Protein AF-0000000070366284 (afdb_homodimer)

Nearest PDB structures (foldseek):
  5mqz-assembly1_A  TM=4.854E-01  e=6.455E-20  Archaeoglobus fulgidus DSM 4304
  6thq-assembly1_A  TM=4.656E-01  e=3.094E-16  Thermoproteus uzoniensis 768-20
  6h65-assembly2_B  TM=4.681E-01  e=2.772E-15  Haliangium ochraceum DSM 14365
  2ej0-assembly1_F  TM=4.720E-01  e=5.990E-15  Thermus thermophilus HB8
  4tvi-assembly1_B  TM=4.427E-01  e=4.809E-13  Brucella abortus 2308

pLDDT: mean 91.37, std 12.07, range [31.39, 98.88]

Secondary structure (DSSP, 8-state):
-----------SSPBPPHHHHHHHHHHHHT--SSEEEEEEETTTTEEE--GGG-EEETT-HHHHH--EEEEEEEEETTEESSHHHHHHHHHHHHHHTT---SS-HHHHHHHHHHHHHHHHHHHHHHHTT--TTT--EEEEEEEE---SSS-S--TTS--EEEEEEEE----HHHHHH-EEE-EEETTSTTTTTGGGS-BS--HHHHHHHHHHHHTT-SS-EEE-TTSBEEEETTBEEEEEETTSEEEE--TTSS---HHHHHHHHHIIIIITTTTS-SEEEE---BHHHHHHHEEEEEEEETTEEEEEEEETTEE-TTSS--HHHHHHHHHHHHHHHH--SEE---GGGS-----/-----------SSPBPPHHHHHHHHHHHHT--SSEEEEEEETTTTEEE--GGG-EEETTBHHHHH--EEEEEEEEETTEESSHHHHHHHHHHHHHHTT---SS-HHHHHHHHHHHHHHHHHHHHHHHTT--TTT--EEEEEEEE--BSSS-S--TTS--EEEEEEEE----HHHHHH-EEE-EEETTSTTTTTGGGS-BS--HHHHHHHHHHHHTT-SS-EEE-TTSBEEEETTBEEEEEETTSEEEE--TTSS---HHHHHHHHHIIIIITTTTS-SEEEE---BHHHHHHHEEEEEEEETTEEEEEEEETTEE-TTSS--HHHHHHHHHHHHHHHH--SEE---GGGS-----

Structure (mmCIF, N/CA/C/O backbone):
data_AF-0000000070366284-model_v1
#
loop_
_entity.id
_entity.type
_entity.pdbx_description
1 polymer 'Class IV aminotransferase'
#
loop_
_atom_site.group_PDB
_atom_site.id
_atom_site.type_symbol
_atom_site.label_atom_id
_atom_site.label_alt_id
_atom_site.label_comp_id
_atom_site.label_asym_id
_atom_site.label_entity_id
_atom_site.label_seq_id
_atom_site.pdbx_PDB_ins_code
_atom_site.Cartn_x
_atom_site.Cartn_y
_atom_site.Cartn_z
_atom_site.occupancy
_atom_site.B_iso_or_equiv
_atom_site.auth_seq_id
_atom_site.auth_comp_id
_atom_site.auth_asym_id
_atom_site.auth_atom_id
_atom_site.pdbx_PDB_model_num
ATOM 1 N N . MET A 1 1 ? -30.203 -38.875 -13.906 1 31.48 1 MET A N 1
ATOM 2 C CA . MET A 1 1 ? -29 -38.25 -13.383 1 31.48 1 MET A CA 1
ATOM 3 C C . MET A 1 1 ? -29.031 -38.188 -11.859 1 31.48 1 MET A C 1
ATOM 5 O O . MET A 1 1 ? -29.984 -37.719 -11.266 1 31.48 1 MET A O 1
ATOM 9 N N . GLU A 1 2 ? -28.469 -39.125 -11.18 1 35.91 2 GLU A N 1
ATOM 10 C CA . GLU A 1 2 ? -28.594 -39.375 -9.75 1 35.91 2 GLU A CA 1
ATOM 11 C C . GLU A 1 2 ? -28.344 -38.125 -8.93 1 35.91 2 GLU A C 1
ATOM 13 O O . GLU A 1 2 ? -27.422 -37.344 -9.211 1 35.91 2 GLU A O 1
ATOM 18 N N . ASN A 1 3 ? -29.344 -37.531 -8.352 1 43.31 3 ASN A N 1
ATOM 19 C CA . ASN A 1 3 ? -29.422 -36.312 -7.531 1 43.31 3 ASN A CA 1
ATOM 20 C C . ASN A 1 3 ? -28.391 -36.344 -6.414 1 43.31 3 ASN A C 1
ATOM 22 O O . ASN A 1 3 ? -28.547 -37.062 -5.426 1 43.31 3 ASN A O 1
ATOM 26 N N . PHE A 1 4 ? -27.141 -36.344 -6.668 1 46.94 4 PHE A N 1
ATOM 27 C CA . PHE A 1 4 ? -26.062 -36.312 -5.676 1 46.94 4 PHE A CA 1
ATOM 28 C C . PHE A 1 4 ? -26.281 -35.156 -4.699 1 46.94 4 PHE A C 1
ATOM 30 O O . PHE A 1 4 ? -26.406 -34 -5.109 1 46.94 4 PHE A O 1
ATOM 37 N N . LYS A 1 5 ? -27.016 -35.531 -3.574 1 57.25 5 LYS A N 1
ATOM 38 C CA . LYS A 1 5 ? -27.203 -34.5 -2.539 1 57.25 5 LYS A CA 1
ATOM 39 C C . LYS A 1 5 ? -25.859 -34.062 -1.967 1 57.25 5 LYS A C 1
ATOM 41 O O . LYS A 1 5 ? -25.047 -34.875 -1.535 1 57.25 5 LYS A O 1
ATOM 46 N N . VAL A 1 6 ? -25.328 -32.875 -2.182 1 68.75 6 VAL A N 1
ATOM 47 C CA . VAL A 1 6 ? -24.109 -32.25 -1.654 1 68.75 6 VAL A CA 1
ATOM 48 C C . VAL A 1 6 ? -24.188 -32.188 -0.131 1 68.75 6 VAL A C 1
ATOM 50 O O . VAL A 1 6 ? -25.203 -31.797 0.432 1 68.75 6 VAL A O 1
ATOM 53 N N . GLY A 1 7 ? -23.203 -32.938 0.578 1 77.56 7 GLY A N 1
ATOM 54 C CA . GLY A 1 7 ? -23.109 -32.875 2.029 1 77.56 7 GLY A CA 1
ATOM 55 C C . GLY A 1 7 ? -22.891 -31.484 2.568 1 77.56 7 GLY A C 1
ATOM 56 O O . GLY A 1 7 ? -22.828 -30.516 1.802 1 77.56 7 GLY A O 1
ATOM 57 N N . GLN A 1 8 ? -22.906 -31.438 3.85 1 83 8 GLN A N 1
ATOM 58 C CA . GLN A 1 8 ? -22.719 -30.172 4.555 1 83 8 GLN A CA 1
ATOM 59 C C . GLN A 1 8 ? -21.25 -29.734 4.504 1 83 8 GLN A C 1
ATOM 61 O O . GLN A 1 8 ? -20.344 -30.578 4.418 1 83 8 GLN A O 1
ATOM 66 N N . TYR A 1 9 ? -21.047 -28.453 4.414 1 83 9 TYR A N 1
ATOM 67 C CA . TYR A 1 9 ? -19.734 -27.859 4.641 1 83 9 TYR A CA 1
ATOM 68 C C . TYR A 1 9 ? -19.141 -28.359 5.949 1 83 9 TYR A C 1
ATOM 70 O O . TYR A 1 9 ? -19.734 -28.188 7.016 1 83 9 TYR A O 1
ATOM 78 N N . PRO A 1 10 ? -17.984 -28.984 5.805 1 83.5 10 PRO A N 1
ATOM 79 C CA . PRO A 1 10 ? -17.438 -29.656 6.988 1 83.5 10 PRO A CA 1
ATOM 80 C C . PRO A 1 10 ? -16.594 -28.734 7.859 1 83.5 10 PRO A C 1
ATOM 82 O O . PRO A 1 10 ? -16.156 -29.125 8.938 1 83.5 10 PRO A O 1
ATOM 85 N N . GLY A 1 11 ? -16.344 -27.594 7.469 1 88.81 11 GLY A N 1
ATOM 86 C CA . GLY A 1 11 ? -15.414 -26.719 8.18 1 88.81 11 GLY A CA 1
ATOM 87 C C . GLY A 1 11 ? -15.977 -26.188 9.484 1 88.81 11 GLY A C 1
ATOM 88 O O . GLY A 1 11 ? -17.188 -26.266 9.727 1 88.81 11 GLY A O 1
ATOM 89 N N . LYS A 1 12 ? -15.078 -25.656 10.336 1 92.44 12 LYS A N 1
ATOM 90 C CA . LYS A 1 12 ? -15.438 -25.141 11.648 1 92.44 12 LYS A CA 1
ATOM 91 C C . LYS A 1 12 ? -15.727 -23.641 11.586 1 92.44 12 LYS A C 1
ATOM 93 O O . LYS A 1 12 ? -16.438 -23.094 12.438 1 92.44 12 LYS A O 1
ATOM 98 N N . THR A 1 13 ? -15.172 -23 10.625 1 96 13 THR A N 1
ATOM 99 C CA . THR A 1 13 ? -15.398 -21.562 10.484 1 96 13 THR A CA 1
ATOM 100 C C . THR A 1 13 ? -16.812 -21.281 9.992 1 96 13 THR A C 1
ATOM 102 O O . THR A 1 13 ? -17.219 -21.781 8.938 1 96 13 THR A O 1
ATOM 105 N N . LYS A 1 14 ? -17.547 -20.5 10.648 1 96.69 14 LYS A N 1
ATOM 106 C CA . LYS A 1 14 ? -18.953 -20.25 10.352 1 96.69 14 LYS A CA 1
ATOM 107 C C . LYS A 1 14 ? -19.109 -19.422 9.078 1 96.69 14 LYS A C 1
ATOM 109 O O . LYS A 1 14 ? -18.359 -18.469 8.859 1 96.69 14 LYS A O 1
ATOM 114 N N . VAL A 1 15 ? -20.047 -19.859 8.234 1 97.69 15 VAL A N 1
ATOM 115 C CA . VAL A 1 15 ? -20.469 -19.062 7.094 1 97.69 15 VAL A CA 1
ATOM 116 C C . VAL A 1 15 ? -21.578 -18.109 7.512 1 97.69 15 VAL A C 1
ATOM 118 O O . VAL A 1 15 ? -22.641 -18.547 7.969 1 97.69 15 VAL A O 1
ATOM 121 N N . ALA A 1 16 ? -21.406 -16.844 7.355 1 98.25 16 ALA A N 1
ATOM 122 C CA . ALA A 1 16 ? -22.359 -15.859 7.879 1 98.25 16 ALA A CA 1
ATOM 123 C C . ALA A 1 16 ? -23.438 -15.539 6.852 1 98.25 16 ALA A C 1
ATOM 125 O O . ALA A 1 16 ? -23.156 -15.492 5.648 1 98.25 16 ALA A O 1
ATOM 126 N N . THR A 1 17 ? -24.625 -15.297 7.375 1 97.94 17 THR A N 1
ATOM 127 C CA . THR A 1 17 ? -25.703 -14.727 6.555 1 97.94 17 THR A CA 1
ATOM 128 C C . THR A 1 17 ? -25.484 -13.234 6.344 1 97.94 17 THR A C 1
ATOM 130 O O . THR A 1 17 ? -24.656 -12.617 7.023 1 97.94 17 THR A O 1
ATOM 133 N N . LYS A 1 18 ? -26.234 -12.711 5.414 1 97.62 18 LYS A N 1
ATOM 134 C CA . LYS A 1 18 ? -26.156 -11.281 5.164 1 97.62 18 LYS A CA 1
ATOM 135 C C . LYS A 1 18 ? -26.438 -10.484 6.438 1 97.62 18 LYS A C 1
ATOM 137 O O . LYS A 1 18 ? -25.719 -9.523 6.746 1 97.62 18 LYS A O 1
ATOM 142 N N . GLU A 1 19 ? -27.422 -10.875 7.156 1 97.88 19 GLU A N 1
ATOM 143 C CA . GLU A 1 19 ? -27.797 -10.195 8.391 1 97.88 19 GLU A CA 1
ATOM 144 C C . GLU A 1 19 ? -26.672 -10.273 9.422 1 97.88 19 GLU A C 1
ATOM 146 O O . GLU A 1 19 ? -26.375 -9.289 10.102 1 97.88 19 GLU A O 1
ATOM 151 N N . GLU A 1 20 ? -26.094 -11.43 9.531 1 98.25 20 GLU A N 1
ATOM 152 C CA . GLU A 1 20 ? -24.984 -11.617 10.469 1 98.25 20 GLU A CA 1
ATOM 153 C C . GLU A 1 20 ? -23.781 -10.773 10.07 1 98.25 20 GLU A C 1
ATOM 155 O O . GLU A 1 20 ? -23.094 -10.219 10.93 1 98.25 20 GLU A O 1
ATOM 160 N N . ILE A 1 21 ? -23.516 -10.695 8.781 1 98.38 21 ILE A N 1
ATOM 161 C CA . ILE A 1 21 ? -22.406 -9.898 8.281 1 98.38 21 ILE A CA 1
ATOM 162 C C . ILE A 1 21 ? -22.609 -8.438 8.68 1 98.38 21 ILE A C 1
ATOM 164 O O . ILE A 1 21 ? -21.703 -7.801 9.219 1 98.38 21 ILE A O 1
ATOM 168 N N . ILE A 1 22 ? -23.781 -7.906 8.422 1 98.12 22 ILE A N 1
ATOM 169 C CA . ILE A 1 22 ? -24.094 -6.512 8.727 1 98.12 22 ILE A CA 1
ATOM 170 C C . ILE A 1 22 ? -23.922 -6.258 10.219 1 98.12 22 ILE A C 1
ATOM 172 O O . ILE A 1 22 ? -23.344 -5.242 10.625 1 98.12 22 ILE A O 1
ATOM 176 N N . GLU A 1 23 ? -24.391 -7.176 11.008 1 98.06 23 GLU A N 1
ATOM 177 C CA . GLU A 1 23 ? -24.25 -7.051 12.461 1 98.06 23 GLU A CA 1
ATOM 178 C C . GLU A 1 23 ? -22.781 -7.035 12.875 1 98.06 23 GLU A C 1
ATOM 180 O O . GLU A 1 23 ? -22.391 -6.242 13.727 1 98.06 23 GLU A O 1
ATOM 185 N N . LYS A 1 24 ? -22.016 -7.902 12.312 1 98.12 24 LYS A N 1
ATOM 186 C CA . LYS A 1 24 ? -20.594 -7.965 12.633 1 98.12 24 LYS A CA 1
ATOM 187 C C . LYS A 1 24 ? -19.875 -6.691 12.203 1 98.12 24 LYS A C 1
ATOM 189 O O . LYS A 1 24 ? -18.984 -6.207 12.906 1 98.12 24 LYS A O 1
ATOM 194 N N . LEU A 1 25 ? -20.219 -6.145 11 1 98.06 25 LEU A N 1
ATOM 195 C CA . LEU A 1 25 ? -19.656 -4.871 10.555 1 98.06 25 LEU A CA 1
ATOM 196 C C . LEU A 1 25 ? -19.938 -3.771 11.578 1 98.06 25 LEU A C 1
ATOM 198 O O . LEU A 1 25 ? -19.031 -3.023 11.953 1 98.06 25 LEU A O 1
ATOM 202 N N . GLU A 1 26 ? -21.141 -3.686 12.055 1 98.06 26 GLU A N 1
ATOM 203 C CA . GLU A 1 26 ? -21.547 -2.652 13 1 98.06 26 GLU A CA 1
ATOM 204 C C . GLU A 1 26 ? -20.828 -2.811 14.336 1 98.06 26 GLU A C 1
ATOM 206 O O . GLU A 1 26 ? -20.344 -1.83 14.906 1 98.06 26 GLU A O 1
ATOM 211 N N . GLN A 1 27 ? -20.703 -4.023 14.781 1 97.56 27 GLN A N 1
ATOM 212 C CA . GLN A 1 27 ? -20.109 -4.285 16.078 1 97.56 27 GLN A CA 1
ATOM 213 C C . GLN A 1 27 ? -18.594 -4.074 16.047 1 97.56 27 GLN A C 1
ATOM 215 O O . GLN A 1 27 ? -18.016 -3.564 17 1 97.56 27 GLN A O 1
ATOM 220 N N . THR A 1 28 ? -18 -4.418 14.961 1 97.88 28 THR A N 1
ATOM 221 C CA . THR A 1 28 ? -16.531 -4.465 14.891 1 97.88 28 THR A CA 1
ATOM 222 C C . THR A 1 28 ? -15.977 -3.154 14.344 1 97.88 28 THR A C 1
ATOM 224 O O . THR A 1 28 ? -15.023 -2.604 14.891 1 97.88 28 THR A O 1
ATOM 227 N N . TYR A 1 29 ? -16.609 -2.586 13.344 1 97.19 29 TYR A N 1
ATOM 228 C CA . TYR A 1 29 ? -15.961 -1.509 12.602 1 97.19 29 TYR A CA 1
ATOM 229 C C . TYR A 1 29 ? -16.469 -0.148 13.07 1 97.19 29 TYR A C 1
ATOM 231 O O . TYR A 1 29 ? -15.945 0.889 12.648 1 97.19 29 TYR A O 1
ATOM 239 N N . ARG A 1 30 ? -17.391 -0.102 13.984 1 95.62 30 ARG A N 1
ATOM 240 C CA . ARG A 1 30 ? -17.766 1.165 14.602 1 95.62 30 ARG A CA 1
ATOM 241 C C . ARG A 1 30 ? -16.688 1.631 15.586 1 95.62 30 ARG A C 1
ATOM 243 O O . ARG A 1 30 ? -16.562 2.828 15.836 1 95.62 30 ARG A O 1
ATOM 250 N N . LYS A 1 31 ? -16 0.69 16.078 1 92.12 31 LYS A N 1
ATOM 251 C CA . LYS A 1 31 ? -14.938 1.02 17.016 1 92.12 31 LYS A CA 1
ATOM 252 C C . LYS A 1 31 ? -13.695 1.538 16.297 1 92.12 31 LYS A C 1
ATOM 254 O O . LYS A 1 31 ? -13.102 0.825 15.484 1 92.12 31 LYS A O 1
ATOM 259 N N . LYS A 1 32 ? -13.383 2.773 16.578 1 93.75 32 LYS A N 1
ATOM 260 C CA . LYS A 1 32 ? -12.219 3.438 15.992 1 93.75 32 LYS A CA 1
ATOM 261 C C . LYS A 1 32 ? -11.367 4.098 17.078 1 93.75 32 LYS A C 1
ATOM 263 O O . LYS A 1 32 ? -11.844 4.348 18.188 1 93.75 32 LYS A O 1
ATOM 268 N N . ASN A 1 33 ? -10.07 4.316 16.719 1 93.06 33 ASN A N 1
ATOM 269 C CA . ASN A 1 33 ? -9.188 5.055 17.609 1 93.06 33 ASN A CA 1
ATOM 270 C C . ASN A 1 33 ? -9.32 6.562 17.406 1 93.06 33 ASN A C 1
ATOM 272 O O . ASN A 1 33 ? -8.766 7.348 18.188 1 93.06 33 ASN A O 1
ATOM 276 N N . ILE A 1 34 ? -10.016 6.988 16.359 1 93.94 34 ILE A N 1
ATOM 277 C CA . ILE A 1 34 ? -10.258 8.391 16.062 1 93.94 34 ILE A CA 1
ATOM 278 C C . ILE A 1 34 ? -11.727 8.594 15.688 1 93.94 34 ILE A C 1
ATOM 280 O O . ILE A 1 34 ? -12.414 7.637 15.312 1 93.94 34 ILE A O 1
ATOM 284 N N . GLN A 1 35 ? -12.164 9.781 15.812 1 95.31 35 GLN A N 1
ATOM 285 C CA . GLN A 1 35 ? -13.539 10.086 15.43 1 95.31 35 GLN A CA 1
ATOM 286 C C . GLN A 1 35 ? -13.656 10.336 13.93 1 95.31 35 GLN A C 1
ATOM 288 O O . GLN A 1 35 ? -13.312 11.414 13.453 1 95.31 35 GLN A O 1
ATOM 293 N N . MET A 1 36 ? -14.188 9.422 13.203 1 97.56 36 MET A N 1
ATOM 294 C CA . MET A 1 36 ? -14.461 9.562 11.781 1 97.56 36 MET A CA 1
ATOM 295 C C . MET A 1 36 ? -15.875 10.07 11.539 1 97.56 36 MET A C 1
ATOM 297 O O . MET A 1 36 ? -16.828 9.57 12.141 1 97.56 36 MET A O 1
ATOM 301 N N . LEU A 1 37 ? -16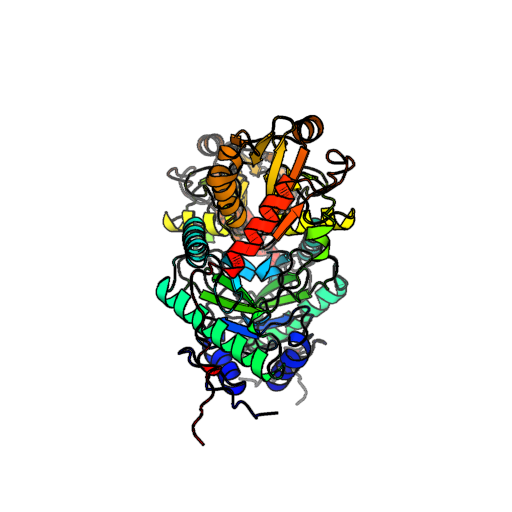.031 11.047 10.703 1 97.31 37 LEU A N 1
ATOM 302 C CA . LEU A 1 37 ? -17.297 11.773 10.625 1 97.31 37 LEU A CA 1
ATOM 303 C C . LEU A 1 37 ? -18.031 11.469 9.328 1 97.31 37 LEU A C 1
ATOM 305 O O . LEU A 1 37 ? -19.25 11.25 9.32 1 97.31 37 LEU A O 1
ATOM 309 N N . GLY A 1 38 ? -17.375 11.492 8.234 1 98.5 38 GLY A N 1
ATOM 310 C CA . GLY A 1 38 ? -17.953 11.227 6.93 1 98.5 38 GLY A CA 1
ATOM 311 C C . GLY A 1 38 ? -17 10.547 5.973 1 98.5 38 GLY A C 1
ATOM 312 O O . GLY A 1 38 ? -15.789 10.789 6.027 1 98.5 38 GLY A O 1
ATOM 313 N N . PHE A 1 39 ? -17.562 9.758 5.098 1 98.88 39 PHE A N 1
ATOM 314 C CA . PHE A 1 39 ? -16.797 9.031 4.094 1 98.88 39 PHE A CA 1
ATOM 315 C C . PHE A 1 39 ? -17.5 9.078 2.74 1 98.88 39 PHE A C 1
ATOM 317 O O . PHE A 1 39 ? -18.719 8.961 2.664 1 98.88 39 PHE A O 1
ATOM 324 N N . TYR A 1 40 ? -16.703 9.328 1.722 1 98.81 40 TYR A N 1
ATOM 325 C CA . TYR A 1 40 ? -17.188 9.336 0.347 1 98.81 40 TYR A CA 1
ATOM 326 C C . TYR A 1 40 ? -16.359 8.398 -0.529 1 98.81 40 TYR A C 1
ATOM 328 O O . TYR A 1 40 ? -15.141 8.32 -0.382 1 98.81 40 TYR A O 1
ATOM 336 N N . SER A 1 41 ? -17.016 7.648 -1.367 1 98.38 41 SER A N 1
ATOM 337 C CA . SER A 1 41 ? -16.422 6.879 -2.455 1 98.38 41 SER A CA 1
ATOM 338 C C . SER A 1 41 ? -17.062 7.211 -3.791 1 98.38 41 SER A C 1
ATOM 340 O O . SER A 1 41 ? -18.297 7.195 -3.908 1 98.38 41 SER A O 1
ATOM 342 N N . SER A 1 42 ? -16.234 7.449 -4.762 1 98.19 42 SER A N 1
ATOM 343 C CA . SER A 1 42 ? -16.797 7.762 -6.074 1 98.19 42 SER A CA 1
ATOM 344 C C . SER A 1 42 ? -17.484 6.547 -6.684 1 98.19 42 SER A C 1
ATOM 346 O O . SER A 1 42 ? -18.281 6.684 -7.613 1 98.19 42 SER A O 1
ATOM 348 N N . ASP A 1 43 ? -17.156 5.316 -6.164 1 96.12 43 ASP A N 1
ATOM 349 C CA . ASP A 1 43 ? -17.828 4.098 -6.605 1 96.12 43 ASP A CA 1
ATOM 350 C C . ASP A 1 43 ? -19.281 4.059 -6.117 1 96.12 43 ASP A C 1
ATOM 352 O O . ASP A 1 43 ? -20.156 3.576 -6.824 1 96.12 43 ASP A O 1
ATOM 356 N N . LEU A 1 44 ? -19.469 4.469 -4.918 1 97.75 44 LEU A N 1
ATOM 357 C CA . LEU A 1 44 ? -20.781 4.414 -4.305 1 97.75 44 LEU A CA 1
ATOM 358 C C . LEU A 1 44 ? -21.531 5.734 -4.488 1 97.75 44 LEU A C 1
ATOM 360 O O . LEU A 1 44 ? -22.766 5.77 -4.461 1 97.75 44 LEU A O 1
ATOM 364 N N . ASP A 1 45 ? -20.812 6.812 -4.625 1 97.75 45 ASP A N 1
ATOM 365 C CA . ASP A 1 45 ? -21.281 8.156 -4.922 1 97.75 45 ASP A CA 1
ATOM 366 C C . ASP A 1 45 ? -22.281 8.633 -3.875 1 97.75 45 ASP A C 1
ATOM 368 O O . ASP A 1 45 ? -23.391 9.039 -4.211 1 97.75 45 ASP A O 1
ATOM 372 N N . CYS A 1 46 ? -21.938 8.562 -2.629 1 98.31 46 CYS A N 1
ATOM 373 C CA . CYS A 1 46 ? -22.719 9.062 -1.504 1 98.31 46 CYS A CA 1
ATOM 374 C C . CYS A 1 46 ? -21.828 9.281 -0.282 1 98.31 46 CYS A C 1
ATOM 376 O O . CYS A 1 46 ? -20.703 8.797 -0.232 1 98.31 46 CYS A O 1
ATOM 378 N N . ILE A 1 47 ? -22.359 10.109 0.637 1 98.56 47 ILE A N 1
ATOM 379 C CA . ILE A 1 47 ? -21.703 10.281 1.931 1 98.56 47 ILE A CA 1
ATOM 380 C C . ILE A 1 47 ? -22.203 9.219 2.906 1 98.56 47 ILE A C 1
ATOM 382 O O . ILE A 1 47 ? -23.406 8.984 3.02 1 98.56 47 ILE A O 1
ATOM 386 N N . ILE A 1 48 ? -21.266 8.562 3.494 1 98.81 48 ILE A N 1
ATOM 387 C CA . ILE A 1 48 ? -21.547 7.582 4.535 1 98.81 48 ILE A CA 1
ATOM 388 C C . ILE A 1 48 ? -21.141 8.148 5.898 1 98.81 48 ILE A C 1
ATOM 390 O O . ILE A 1 48 ? -20 8.562 6.086 1 98.81 48 ILE A O 1
ATOM 394 N N . ASP A 1 49 ? -22.016 8.125 6.855 1 97 49 ASP A N 1
ATOM 395 C CA . ASP A 1 49 ? -21.766 8.797 8.125 1 97 49 ASP A CA 1
ATOM 396 C C . ASP A 1 49 ? -21.453 7.797 9.234 1 97 49 ASP A C 1
ATOM 398 O O . ASP A 1 49 ? -20.953 8.18 10.289 1 97 49 ASP A O 1
ATOM 402 N N . ASP A 1 50 ? -21.797 6.5 9.062 1 98 50 ASP A N 1
ATOM 403 C CA . ASP A 1 50 ? -21.531 5.457 10.047 1 98 50 ASP A CA 1
ATOM 404 C C . ASP A 1 50 ? -20.188 4.773 9.789 1 98 50 ASP A C 1
ATOM 406 O O . ASP A 1 50 ? -20.016 4.098 8.773 1 98 50 ASP A O 1
ATOM 410 N N . PRO A 1 51 ? -19.25 4.887 10.773 1 98.25 51 PRO A N 1
ATOM 411 C CA . PRO A 1 51 ? -17.922 4.289 10.57 1 98.25 51 PRO A CA 1
ATOM 412 C C . PRO A 1 51 ? -17.984 2.801 10.234 1 98.25 51 PRO A C 1
ATOM 414 O O . PRO A 1 51 ? -17.094 2.273 9.57 1 98.25 51 PRO A O 1
ATOM 417 N N . ALA A 1 52 ? -19.016 2.117 10.633 1 98.25 52 ALA A N 1
ATOM 418 C CA . ALA A 1 52 ? -19.172 0.686 10.391 1 98.25 52 ALA A CA 1
ATOM 419 C C . ALA A 1 52 ? -19.203 0.383 8.898 1 98.25 52 ALA A C 1
ATOM 421 O O . ALA A 1 52 ? -18.906 -0.737 8.477 1 98.25 52 ALA A O 1
ATOM 422 N N . PHE A 1 53 ? -19.547 1.415 8.109 1 98.56 53 PHE A N 1
ATOM 423 C CA . PHE A 1 53 ? -19.766 1.171 6.691 1 98.56 53 PHE A CA 1
ATOM 424 C C . PHE A 1 53 ? -18.812 1.984 5.84 1 98.56 53 PHE A C 1
ATOM 426 O O . PHE A 1 53 ? -19.016 2.143 4.633 1 98.56 53 PHE A O 1
ATOM 433 N N . MET A 1 54 ? -17.812 2.619 6.461 1 98.75 54 MET A N 1
ATOM 434 C CA . MET A 1 54 ? -16.734 3.244 5.703 1 98.75 54 MET A CA 1
ATOM 435 C C . MET A 1 54 ? -15.742 2.197 5.215 1 98.75 54 MET A C 1
ATOM 437 O O . MET A 1 54 ? -14.695 1.998 5.828 1 98.75 54 MET A O 1
ATOM 441 N N . LEU A 1 55 ? -16.125 1.544 4.102 1 98.44 55 LEU A N 1
ATOM 442 C CA . LEU A 1 55 ? -15.531 0.281 3.688 1 98.44 55 LEU A CA 1
ATOM 443 C C . LEU A 1 55 ? -15.016 0.368 2.254 1 98.44 55 LEU A C 1
ATOM 445 O O . LEU A 1 55 ? -15.5 1.183 1.465 1 98.44 55 LEU A O 1
ATOM 449 N N . VAL A 1 56 ? -14.031 -0.416 1.955 1 98.31 56 VAL A N 1
ATOM 450 C CA . VAL A 1 56 ? -13.516 -0.633 0.61 1 98.31 56 VAL A CA 1
ATOM 451 C C . VAL A 1 56 ? -13.469 -2.129 0.307 1 98.31 56 VAL A C 1
ATOM 453 O O . VAL A 1 56 ? -13.273 -2.947 1.21 1 98.31 56 VAL A O 1
ATOM 456 N N . PRO A 1 57 ? -13.719 -2.502 -0.972 1 98.5 57 PRO A N 1
ATOM 457 C CA . PRO A 1 57 ? -13.688 -3.93 -1.303 1 98.5 57 PRO A CA 1
ATOM 458 C C . PRO A 1 57 ? -12.281 -4.512 -1.26 1 98.5 57 PRO A C 1
ATOM 460 O O . PRO A 1 57 ? -11.305 -3.812 -1.552 1 98.5 57 PRO A O 1
ATOM 463 N N . ILE A 1 58 ? -12.156 -5.84 -0.971 1 98.56 58 ILE A N 1
ATOM 464 C CA . ILE A 1 58 ? -10.875 -6.5 -0.745 1 98.56 58 ILE A CA 1
ATOM 465 C C . ILE A 1 58 ? -10.062 -6.5 -2.035 1 98.56 58 ILE A C 1
ATOM 467 O O . ILE A 1 58 ? -8.836 -6.637 -2.002 1 98.56 58 ILE A O 1
ATOM 471 N N . ASP A 1 59 ? -10.703 -6.309 -3.191 1 98 59 ASP A N 1
ATOM 472 C CA . ASP A 1 59 ? -10.008 -6.324 -4.473 1 98 59 ASP A CA 1
ATOM 473 C C . ASP A 1 59 ? -9.547 -4.922 -4.867 1 98 59 ASP A C 1
ATOM 475 O O . ASP A 1 59 ? -9.102 -4.703 -5.996 1 98 59 ASP A O 1
ATOM 479 N N . GLU A 1 60 ? -9.648 -3.965 -3.949 1 97.94 60 GLU A N 1
ATOM 480 C CA . GLU A 1 60 ? -9.164 -2.602 -4.152 1 97.94 60 GLU A CA 1
ATOM 481 C C . GLU A 1 60 ? -7.648 -2.578 -4.328 1 97.94 60 GLU A C 1
ATOM 483 O O . GLU A 1 60 ? -6.914 -3.164 -3.529 1 97.94 60 GLU A O 1
ATOM 488 N N . ARG A 1 61 ? -7.172 -1.86 -5.301 1 97.81 61 ARG A N 1
ATOM 489 C CA . ARG A 1 61 ? -5.77 -1.949 -5.695 1 97.81 61 ARG A CA 1
ATOM 490 C C . ARG A 1 61 ? -4.875 -1.208 -4.711 1 97.81 61 ARG A C 1
ATOM 492 O O . ARG A 1 61 ? -3.678 -1.493 -4.613 1 97.81 61 ARG A O 1
ATOM 499 N N . MET A 1 62 ? -5.34 -0.183 -3.998 1 97.5 62 MET A N 1
ATOM 500 C CA . MET A 1 62 ? -4.547 0.384 -2.912 1 97.5 62 MET A CA 1
ATOM 501 C C . MET A 1 62 ? -4.18 -0.687 -1.889 1 97.5 62 MET A C 1
ATOM 503 O O . MET A 1 62 ? -3.086 -0.659 -1.32 1 97.5 62 MET A O 1
ATOM 507 N N . LEU A 1 63 ? -5.055 -1.656 -1.692 1 97.75 63 LEU A N 1
ATOM 508 C CA . LEU A 1 63 ? -4.867 -2.717 -0.708 1 97.75 63 LEU A CA 1
ATOM 509 C C . LEU A 1 63 ? -3.906 -3.779 -1.23 1 97.75 63 LEU A C 1
ATOM 511 O O . LEU A 1 63 ? -3.154 -4.375 -0.457 1 97.75 63 LEU A O 1
ATOM 515 N N . ASN A 1 64 ? -3.936 -3.998 -2.506 1 97.94 64 ASN A N 1
ATOM 516 C CA . ASN A 1 64 ? -3.268 -5.184 -3.031 1 97.94 64 ASN A CA 1
ATOM 517 C C . ASN A 1 64 ? -1.955 -4.824 -3.725 1 97.94 64 ASN A C 1
ATOM 519 O O . ASN A 1 64 ? -1.056 -5.66 -3.828 1 97.94 64 ASN A O 1
ATOM 523 N N . ARG A 1 65 ? -1.857 -3.572 -4.156 1 97.5 65 ARG A N 1
ATOM 524 C CA . ARG A 1 65 ? -0.686 -3.193 -4.941 1 97.5 65 ARG A CA 1
ATOM 525 C C . ARG A 1 65 ? -0.123 -1.855 -4.473 1 97.5 65 ARG A C 1
ATOM 527 O O . ARG A 1 65 ? 0.821 -1.331 -5.066 1 97.5 65 ARG A O 1
ATOM 534 N N . SER A 1 66 ? -0.749 -1.28 -3.463 1 97.31 66 SER A N 1
ATOM 535 C CA . SER A 1 66 ? -0.378 0.038 -2.959 1 97.31 66 SER A CA 1
ATOM 536 C C . SER A 1 66 ? -0.358 1.073 -4.078 1 97.31 66 SER A C 1
ATOM 538 O O . SER A 1 66 ? 0.46 1.995 -4.062 1 97.31 66 SER A O 1
ATOM 540 N N . HIS A 1 67 ? -1.135 0.821 -5.074 1 97.06 67 HIS A N 1
ATOM 541 C CA . HIS A 1 67 ? -1.183 1.726 -6.219 1 97.06 67 HIS A CA 1
ATOM 542 C C . HIS A 1 67 ? -2.242 2.805 -6.023 1 97.06 67 HIS A C 1
ATOM 544 O O . HIS A 1 67 ? -3.314 2.744 -6.633 1 97.06 67 HIS A O 1
ATOM 550 N N . GLY A 1 68 ? -1.887 3.789 -5.258 1 97.88 68 GLY A N 1
ATOM 551 C CA . GLY A 1 68 ? -2.74 4.914 -4.914 1 97.88 68 GLY A CA 1
ATOM 552 C C . GLY A 1 68 ? -1.978 6.082 -4.324 1 97.88 68 GLY A C 1
ATOM 553 O O . GLY A 1 68 ? -0.827 5.934 -3.908 1 97.88 68 GLY A O 1
ATOM 554 N N . VAL A 1 69 ? -2.594 7.227 -4.375 1 98.06 69 VAL A N 1
ATOM 555 C CA . VAL A 1 69 ? -2.041 8.445 -3.785 1 98.06 69 VAL A CA 1
ATOM 556 C C . VAL A 1 69 ? -3.023 9.016 -2.768 1 98.06 69 VAL A C 1
ATOM 558 O O . VAL A 1 69 ? -4.195 8.633 -2.742 1 98.06 69 VAL A O 1
ATOM 561 N N . PHE A 1 70 ? -2.539 9.875 -1.913 1 98.62 70 PHE A N 1
ATOM 562 C CA . PHE A 1 70 ? -3.41 10.5 -0.924 1 98.62 70 PHE A CA 1
ATOM 563 C C . PHE A 1 70 ? -2.912 11.891 -0.564 1 98.62 70 PHE A C 1
ATOM 565 O O . PHE A 1 70 ? -1.822 12.297 -0.978 1 98.62 70 PHE A O 1
ATOM 572 N N . ASP A 1 71 ? -3.705 12.602 0.048 1 97.75 71 ASP A N 1
ATOM 573 C CA . ASP A 1 71 ? -3.371 13.867 0.694 1 97.75 71 ASP A CA 1
ATOM 574 C C . ASP A 1 71 ? -4.254 14.109 1.917 1 97.75 71 ASP A C 1
ATOM 576 O O . ASP A 1 71 ? -5.309 13.484 2.061 1 97.75 71 ASP A O 1
ATOM 580 N N . SER A 1 72 ? -3.748 14.82 2.795 1 96.19 72 SER A N 1
ATOM 581 C CA . SER A 1 72 ? -4.453 15.188 4.02 1 96.19 72 SER A CA 1
ATOM 582 C C . SER A 1 72 ? -4.332 16.672 4.309 1 96.19 72 SER A C 1
ATOM 584 O O . SER A 1 72 ? -3.262 17.266 4.137 1 96.19 72 SER A O 1
ATOM 586 N N . MET A 1 73 ? -5.402 17.266 4.715 1 93.38 73 MET A N 1
ATOM 587 C CA . MET A 1 73 ? -5.371 18.703 4.992 1 93.38 73 MET A CA 1
ATOM 588 C C . MET A 1 73 ? -6.316 19.062 6.137 1 93.38 73 MET A C 1
ATOM 590 O O . MET A 1 73 ? -7.285 18.344 6.391 1 93.38 73 MET A O 1
ATOM 594 N N . ALA A 1 74 ? -5.996 20.109 6.754 1 91.94 74 ALA A N 1
ATOM 595 C CA . ALA A 1 74 ? -6.762 20.594 7.902 1 91.94 74 ALA A CA 1
ATOM 596 C C . ALA A 1 74 ? -7.809 21.609 7.469 1 91.94 74 ALA A C 1
ATOM 598 O O . ALA A 1 74 ? -7.625 22.328 6.477 1 91.94 74 ALA A O 1
ATOM 599 N N . ILE A 1 75 ? -8.883 21.609 8.156 1 92.25 75 ILE A N 1
ATOM 600 C CA . ILE A 1 75 ? -9.914 22.641 8.078 1 92.25 75 ILE A CA 1
ATOM 601 C C . ILE A 1 75 ? -10.102 23.281 9.453 1 92.25 75 ILE A C 1
ATOM 603 O O . ILE A 1 75 ? -10.422 22.609 10.43 1 92.25 75 ILE A O 1
ATOM 607 N N . THR A 1 76 ? -9.844 24.516 9.477 1 87.06 76 THR A N 1
ATOM 608 C CA . THR A 1 76 ? -10.016 25.281 10.703 1 87.06 76 THR A CA 1
ATOM 609 C C . THR A 1 76 ? -10.852 26.531 10.453 1 87.06 76 THR A C 1
ATOM 611 O O . THR A 1 76 ? -10.812 27.094 9.359 1 87.06 76 THR A O 1
ATOM 614 N N . LYS A 1 77 ? -11.625 26.906 11.461 1 87.75 77 LYS A N 1
ATOM 615 C CA . LYS A 1 77 ? -12.516 28.047 11.312 1 87.75 77 LYS A CA 1
ATOM 616 C C . LYS A 1 77 ? -13.32 27.969 10.016 1 87.75 77 LYS A C 1
ATOM 618 O O . LYS A 1 77 ? -13.461 28.953 9.305 1 87.75 77 LYS A O 1
ATOM 623 N N . PHE A 1 78 ? -13.641 26.766 9.633 1 90.06 78 PHE A N 1
ATOM 624 C CA . PHE A 1 78 ? -14.484 26.438 8.492 1 90.06 78 PHE A CA 1
ATOM 625 C C . PHE A 1 78 ? -13.766 26.734 7.18 1 90.06 78 PHE A C 1
ATOM 627 O O . PHE A 1 78 ? -14.414 27.031 6.164 1 90.06 78 PHE A O 1
ATOM 634 N N . ARG A 1 79 ? -12.438 26.766 7.246 1 91.69 79 ARG A N 1
ATOM 635 C CA . ARG A 1 79 ? -11.664 27.031 6.039 1 91.69 79 ARG A CA 1
ATOM 636 C C . ARG A 1 79 ? -10.617 25.953 5.809 1 91.69 79 ARG A C 1
ATOM 638 O O . ARG A 1 79 ? -9.938 25.531 6.742 1 91.69 79 ARG A O 1
ATOM 645 N N . PHE A 1 80 ? -10.555 25.547 4.547 1 92.88 80 PHE A N 1
ATOM 646 C CA . PHE A 1 80 ? -9.469 24.641 4.168 1 92.88 80 PHE A CA 1
ATOM 647 C C . PHE A 1 80 ? -8.133 25.359 4.23 1 92.88 80 PHE A C 1
ATOM 649 O O . PHE A 1 80 ? -8.008 26.5 3.779 1 92.88 80 PHE A O 1
ATOM 656 N N . PHE A 1 81 ? -7.168 24.766 4.809 1 88.69 81 PHE A N 1
ATOM 657 C CA . PHE A 1 81 ? -5.812 25.297 4.809 1 88.69 81 PHE A CA 1
ATOM 658 C C . PHE A 1 81 ? -5.039 24.828 3.584 1 88.69 81 PHE A C 1
ATOM 660 O O . PHE A 1 81 ? -4.691 23.656 3.48 1 88.69 81 PHE A O 1
ATOM 667 N N . ARG A 1 82 ? -4.781 25.734 2.594 1 89.44 82 ARG A N 1
ATOM 668 C CA . ARG A 1 82 ? -3.943 25.5 1.424 1 89.44 82 ARG A CA 1
ATOM 669 C C . ARG A 1 82 ? -4.559 24.438 0.517 1 89.44 82 ARG A C 1
ATOM 671 O O . ARG A 1 82 ? -3.859 23.531 0.044 1 89.44 82 ARG A O 1
ATOM 678 N N . LEU A 1 83 ? -5.82 24.547 0.301 1 93.06 83 LEU A N 1
ATOM 679 C CA . LEU A 1 83 ? -6.559 23.562 -0.5 1 93.06 83 LEU A CA 1
ATOM 680 C C . LEU A 1 83 ? -5.977 23.469 -1.906 1 93.06 83 LEU A C 1
ATOM 682 O O . LEU A 1 83 ? -5.734 22.375 -2.408 1 93.06 83 LEU A O 1
ATOM 686 N N . THR A 1 84 ? -5.691 24.594 -2.479 1 91.06 84 THR A N 1
ATOM 687 C CA . THR A 1 84 ? -5.195 24.625 -3.85 1 91.06 84 THR A CA 1
ATOM 688 C C . THR A 1 84 ? -3.857 23.891 -3.951 1 91.06 84 THR A C 1
ATOM 690 O O . THR A 1 84 ? -3.652 23.078 -4.855 1 91.06 84 THR A O 1
ATOM 693 N N . GLN A 1 85 ? -2.965 24.188 -3.043 1 90.69 85 GLN A N 1
ATOM 694 C CA . GLN A 1 85 ? -1.646 23.562 -3.047 1 90.69 85 GLN A CA 1
ATOM 695 C C . GLN A 1 85 ? -1.747 22.047 -2.832 1 90.69 85 GLN A C 1
ATOM 697 O O . GLN A 1 85 ? -1.029 21.281 -3.469 1 90.69 85 GLN A O 1
ATOM 702 N N . HIS A 1 86 ? -2.607 21.688 -1.933 1 95.19 86 HIS A N 1
ATOM 703 C CA . HIS A 1 86 ? -2.803 20.266 -1.659 1 95.19 86 HIS A CA 1
ATOM 704 C C . HIS A 1 86 ? -3.371 19.531 -2.877 1 95.19 86 HIS A C 1
ATOM 706 O O . HIS A 1 86 ? -2.922 18.438 -3.219 1 95.19 86 HIS A O 1
ATOM 712 N N . LEU A 1 87 ? -4.336 20.141 -3.547 1 96.44 87 LEU A N 1
ATOM 713 C CA . LEU A 1 87 ? -4.961 19.516 -4.703 1 96.44 87 LEU A CA 1
ATOM 714 C C . LEU A 1 87 ? -3.992 19.453 -5.879 1 96.44 87 LEU A C 1
ATOM 716 O O . LEU A 1 87 ? -4.012 18.5 -6.66 1 96.44 87 LEU A O 1
ATOM 720 N N . GLN A 1 88 ? -3.184 20.469 -6.008 1 94.62 88 GLN A N 1
ATOM 721 C CA . GLN A 1 88 ? -2.145 20.438 -7.031 1 94.62 88 GLN A CA 1
ATOM 722 C C . GLN A 1 88 ? -1.167 19.297 -6.789 1 94.62 88 GLN A C 1
ATOM 724 O O . GLN A 1 88 ? -0.796 18.578 -7.719 1 94.62 88 GLN A O 1
ATOM 729 N N . ARG A 1 89 ? -0.726 19.172 -5.582 1 94.88 89 ARG A N 1
ATOM 730 C CA . ARG A 1 89 ? 0.168 18.078 -5.25 1 94.88 89 ARG A CA 1
ATOM 731 C C . ARG A 1 89 ? -0.514 16.734 -5.48 1 94.88 89 ARG A C 1
ATOM 733 O O . ARG A 1 89 ? 0.118 15.781 -5.945 1 94.88 89 ARG A O 1
ATOM 740 N N . PHE A 1 90 ? -1.743 16.672 -5.105 1 97.44 90 PHE A N 1
ATOM 741 C CA . PHE A 1 90 ? -2.533 15.461 -5.293 1 97.44 90 PHE A CA 1
ATOM 742 C C . PHE A 1 90 ? -2.57 15.062 -6.766 1 97.44 90 PHE A C 1
ATOM 744 O O . PHE A 1 90 ? -2.285 13.914 -7.109 1 97.44 90 PHE A O 1
ATOM 751 N N . GLU A 1 91 ? -2.867 15.984 -7.617 1 97 91 GLU A N 1
ATOM 752 C CA . GLU A 1 91 ? -2.916 15.758 -9.062 1 97 91 GLU A CA 1
ATOM 753 C C . GLU A 1 91 ? -1.544 15.375 -9.602 1 97 91 GLU A C 1
ATOM 755 O O . GLU A 1 91 ? -1.43 14.445 -10.414 1 97 91 GLU A O 1
ATOM 760 N N . ASN A 1 92 ? -0.548 16.062 -9.148 1 95.06 92 ASN A N 1
ATOM 761 C CA . ASN A 1 92 ? 0.81 15.766 -9.586 1 95.06 92 ASN A CA 1
ATOM 762 C C . ASN A 1 92 ? 1.249 14.367 -9.141 1 95.06 92 ASN A C 1
ATOM 764 O O . ASN A 1 92 ? 1.935 13.664 -9.883 1 95.06 92 ASN A O 1
ATOM 768 N N . SER A 1 93 ? 0.91 14.039 -7.91 1 96.38 93 SER A N 1
ATOM 769 C CA . SER A 1 93 ? 1.234 12.711 -7.41 1 96.38 93 SER A CA 1
ATOM 770 C C . SER A 1 93 ? 0.572 11.625 -8.258 1 96.38 93 SER A C 1
ATOM 772 O O . SER A 1 93 ? 1.2 10.617 -8.586 1 96.38 93 SER A O 1
ATOM 774 N N . ALA A 1 94 ? -0.7 11.828 -8.586 1 96.5 94 ALA A N 1
ATOM 775 C CA . ALA A 1 94 ? -1.421 10.875 -9.422 1 96.5 94 ALA A CA 1
ATOM 776 C C . ALA A 1 94 ? -0.715 10.68 -10.766 1 96.5 94 ALA A C 1
ATOM 778 O O . ALA A 1 94 ? -0.529 9.547 -11.211 1 96.5 94 ALA A O 1
ATOM 779 N N . LYS A 1 95 ? -0.286 11.75 -11.359 1 93.81 95 LYS A N 1
ATOM 780 C CA . LYS A 1 95 ? 0.422 11.695 -12.641 1 93.81 95 LYS A CA 1
ATOM 781 C C . LYS A 1 95 ? 1.721 10.906 -12.516 1 93.81 95 LYS A C 1
ATOM 783 O O . LYS A 1 95 ? 2.037 10.078 -13.375 1 93.81 95 LYS A O 1
ATOM 788 N N . LYS A 1 96 ? 2.408 11.133 -11.453 1 91.94 96 LYS A N 1
ATOM 789 C CA . LYS A 1 96 ? 3.709 10.508 -11.25 1 91.94 96 LYS A CA 1
ATOM 790 C C . LYS A 1 96 ? 3.572 8.992 -11.117 1 91.94 96 LYS A C 1
ATOM 792 O O . LYS A 1 96 ? 4.473 8.242 -11.516 1 91.94 96 LYS A O 1
ATOM 797 N N . VAL A 1 97 ? 2.426 8.539 -10.594 1 93.62 97 VAL A N 1
ATOM 798 C CA . VAL A 1 97 ? 2.281 7.102 -10.383 1 93.62 97 VAL A CA 1
ATOM 799 C C . VAL A 1 97 ? 1.393 6.504 -11.469 1 93.62 97 VAL A C 1
ATOM 801 O O . VAL A 1 97 ? 0.967 5.352 -11.367 1 93.62 97 VAL A O 1
ATOM 804 N N . GLY A 1 98 ? 1.007 7.262 -12.414 1 92.5 98 GLY A N 1
ATOM 805 C CA . GLY A 1 98 ? 0.321 6.77 -13.602 1 92.5 98 GLY A CA 1
ATOM 806 C C . GLY A 1 98 ? -1.167 6.566 -13.383 1 92.5 98 GLY A C 1
ATOM 807 O O . GLY A 1 98 ? -1.765 5.66 -13.969 1 92.5 98 GLY A O 1
ATOM 808 N N . ILE A 1 99 ? -1.801 7.328 -12.57 1 96.12 99 ILE A N 1
ATOM 809 C CA . ILE A 1 99 ? -3.242 7.246 -12.359 1 96.12 99 ILE A CA 1
ATOM 810 C C . ILE A 1 99 ? -3.926 8.453 -13 1 96.12 99 ILE A C 1
ATOM 812 O O . ILE A 1 99 ? -3.576 9.602 -12.703 1 96.12 99 ILE A O 1
ATOM 816 N N . GLN A 1 100 ? -4.855 8.18 -13.797 1 94.5 100 GLN A N 1
ATOM 817 C CA . GLN A 1 100 ? -5.645 9.25 -14.398 1 94.5 100 GLN A CA 1
ATOM 818 C C . GLN A 1 100 ? -6.777 9.68 -13.469 1 94.5 100 GLN A C 1
ATOM 820 O O . GLN A 1 100 ? -7.484 8.844 -12.914 1 94.5 100 GLN A O 1
ATOM 825 N N . MET A 1 101 ? -6.926 10.977 -13.359 1 95.25 101 MET A N 1
ATOM 826 C CA . MET A 1 101 ? -8.016 11.492 -12.531 1 95.25 101 MET A CA 1
ATOM 827 C C . MET A 1 101 ? -9.367 11.125 -13.125 1 95.25 101 MET A C 1
ATOM 829 O O . MET A 1 101 ? -9.609 11.336 -14.312 1 95.25 101 MET A O 1
ATOM 833 N N . PRO A 1 102 ? -10.25 10.57 -12.273 1 95.69 102 PRO A N 1
ATOM 834 C CA . PRO A 1 102 ? -11.555 10.164 -12.789 1 95.69 102 PRO A CA 1
ATOM 835 C C . PRO A 1 102 ? -12.539 11.328 -12.906 1 95.69 102 PRO A C 1
ATOM 837 O O . PRO A 1 102 ? -13.617 11.172 -13.484 1 95.69 102 PRO A O 1
ATOM 840 N N . MET A 1 103 ? -12.242 12.43 -12.336 1 96.31 103 MET A N 1
ATOM 841 C CA . MET A 1 103 ? -13.039 13.648 -12.352 1 96.31 103 MET A CA 1
ATOM 842 C C . MET A 1 103 ? -12.148 14.883 -12.266 1 96.31 103 MET A C 1
ATOM 844 O O . MET A 1 103 ? -10.953 14.773 -11.977 1 96.31 103 MET A O 1
ATOM 848 N N . SER A 1 104 ? -12.734 16 -12.547 1 96.44 104 SER A N 1
ATOM 849 C CA . SER A 1 104 ? -11.961 17.234 -12.516 1 96.44 104 SER A CA 1
ATOM 850 C C . SER A 1 104 ? -11.617 17.641 -11.086 1 96.44 104 SER A C 1
ATOM 852 O O . SER A 1 104 ? -12.281 17.203 -10.141 1 96.44 104 SER A O 1
ATOM 854 N N . ILE A 1 105 ? -10.648 18.484 -10.961 1 96.44 105 ILE A N 1
ATOM 855 C CA . ILE A 1 105 ? -10.25 19 -9.656 1 96.44 105 ILE A CA 1
ATOM 856 C C . ILE A 1 105 ? -11.398 19.781 -9.039 1 96.44 105 ILE A C 1
ATOM 858 O O . ILE A 1 105 ? -11.609 19.734 -7.828 1 96.44 105 ILE A O 1
ATOM 862 N N . ASP A 1 106 ? -12.148 20.453 -9.852 1 95.88 106 ASP A N 1
ATOM 863 C CA . ASP A 1 106 ? -13.297 21.219 -9.367 1 95.88 106 ASP A CA 1
ATOM 864 C C . ASP A 1 106 ? -14.359 20.281 -8.781 1 95.88 106 ASP A C 1
ATOM 866 O O . ASP A 1 106 ? -14.961 20.594 -7.75 1 95.88 106 ASP A O 1
ATOM 870 N N . GLN A 1 107 ? -14.617 19.188 -9.445 1 97.06 107 GLN A N 1
ATOM 871 C CA . GLN A 1 107 ? -15.57 18.219 -8.93 1 97.06 107 GLN A CA 1
ATOM 872 C C . GLN A 1 107 ? -15.094 17.625 -7.602 1 97.06 107 GLN A C 1
ATOM 874 O O . GLN A 1 107 ? -15.883 17.453 -6.672 1 97.06 107 GLN A O 1
ATOM 879 N N . ILE A 1 108 ? -13.805 17.344 -7.523 1 97.88 108 ILE A N 1
ATOM 880 C CA . ILE A 1 108 ? -13.211 16.828 -6.289 1 97.88 108 ILE A CA 1
ATOM 881 C C . ILE A 1 108 ? -13.391 17.859 -5.172 1 97.88 108 ILE A C 1
ATOM 883 O O . ILE A 1 108 ? -13.805 17.516 -4.066 1 97.88 108 ILE A O 1
ATOM 887 N N . LYS A 1 109 ? -13.109 19.078 -5.488 1 96.19 109 LYS A N 1
ATOM 888 C CA . LYS A 1 109 ? -13.258 20.172 -4.523 1 96.19 1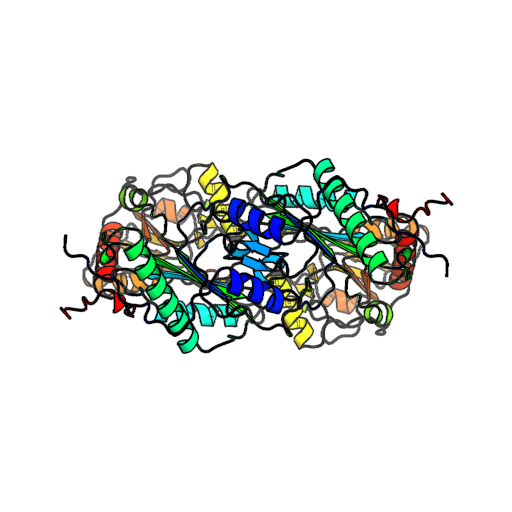09 LYS A CA 1
ATOM 889 C C . LYS A 1 109 ? -14.688 20.25 -4.012 1 96.19 109 LYS A C 1
ATOM 891 O O . LYS A 1 109 ? -14.914 20.438 -2.814 1 96.19 109 LYS A O 1
ATOM 896 N N . GLU A 1 110 ? -15.617 20.125 -4.891 1 96.5 110 GLU A N 1
ATOM 897 C CA . GLU A 1 110 ? -17.031 20.188 -4.516 1 96.5 110 GLU A CA 1
ATOM 898 C C . GLU A 1 110 ? -17.391 19.062 -3.551 1 96.5 110 GLU A C 1
ATOM 900 O O . GLU A 1 110 ? -18.094 19.297 -2.561 1 96.5 110 GLU A O 1
ATOM 905 N N . ILE A 1 111 ? -16.953 17.891 -3.848 1 97.94 111 ILE A N 1
ATOM 906 C CA . ILE A 1 111 ? -17.234 16.75 -2.988 1 97.94 111 ILE A CA 1
ATOM 907 C C . ILE A 1 111 ? -16.594 16.969 -1.614 1 97.94 111 ILE A C 1
ATOM 909 O O . ILE A 1 111 ? -17.219 16.688 -0.588 1 97.94 111 ILE A O 1
ATOM 913 N N . MET A 1 112 ? -15.391 17.5 -1.626 1 98.06 112 MET A N 1
ATOM 914 C CA . MET A 1 112 ? -14.695 17.781 -0.372 1 98.06 112 MET A CA 1
ATOM 915 C C . MET A 1 112 ? -15.453 18.828 0.45 1 98.06 112 MET A C 1
ATOM 917 O O . MET A 1 112 ? -15.594 18.672 1.666 1 98.06 112 MET A O 1
ATOM 921 N N . MET A 1 113 ? -15.93 19.828 -0.21 1 96.56 113 MET A N 1
ATOM 922 C CA . MET A 1 113 ? -16.703 20.875 0.455 1 96.56 113 MET A CA 1
ATOM 923 C C . MET A 1 113 ? -17.984 20.297 1.058 1 96.56 113 MET A C 1
ATOM 925 O O . MET A 1 113 ? -18.328 20.609 2.201 1 96.56 113 MET A O 1
ATOM 929 N N . ASP A 1 114 ? -18.656 19.484 0.3 1 97.69 114 ASP A N 1
ATOM 930 C CA . ASP A 1 114 ? -19.875 18.844 0.78 1 97.69 114 ASP A CA 1
ATOM 931 C C . ASP A 1 114 ? -19.594 17.984 2.016 1 97.69 114 ASP A C 1
ATOM 933 O O . ASP A 1 114 ? -20.344 18.047 2.996 1 97.69 114 ASP A O 1
ATOM 937 N N . LEU A 1 115 ? -18.562 17.25 1.898 1 98.31 115 LEU A N 1
ATOM 938 C CA . LEU A 1 115 ? -18.219 16.344 2.994 1 98.31 115 LEU A CA 1
ATOM 939 C C . LEU A 1 115 ? -17.859 17.141 4.246 1 98.31 115 LEU A C 1
ATOM 941 O O . LEU A 1 115 ? -18.234 16.75 5.359 1 98.31 115 LEU A O 1
ATOM 945 N N . ALA A 1 116 ? -17.078 18.203 4.09 1 96.81 116 ALA A N 1
ATOM 946 C CA . ALA A 1 116 ? -16.719 19.062 5.211 1 96.81 116 ALA A CA 1
ATOM 947 C C . ALA A 1 116 ? -17.953 19.703 5.832 1 96.81 116 ALA A C 1
ATOM 949 O O . ALA A 1 116 ? -18.109 19.719 7.059 1 96.81 116 ALA A O 1
ATOM 950 N N . SER A 1 117 ? -18.812 20.203 5 1 96.19 117 SER A N 1
ATOM 951 C CA . SER A 1 117 ? -20.047 20.797 5.465 1 96.19 117 SER A CA 1
ATOM 952 C C . SER A 1 117 ? -20.891 19.797 6.254 1 96.19 117 SER A C 1
ATOM 954 O O . SER A 1 117 ? -21.344 20.094 7.355 1 96.19 117 SER A O 1
ATOM 956 N N . PHE A 1 118 ? -21.047 18.672 5.707 1 96.69 118 PHE A N 1
ATOM 957 C CA . PHE A 1 118 ? -21.766 17.609 6.375 1 96.69 118 PHE A CA 1
ATOM 958 C C . PHE A 1 118 ? -21.156 17.297 7.738 1 96.69 118 PHE A C 1
ATOM 960 O O . PHE A 1 118 ? -21.875 17.156 8.727 1 96.69 118 PHE A O 1
ATOM 967 N N . SER A 1 119 ? -19.844 17.203 7.793 1 96.25 119 SER A N 1
ATOM 968 C CA . SER A 1 119 ? -19.141 16.828 9.016 1 96.25 119 SER A CA 1
ATOM 969 C C . SER A 1 119 ? -19.312 17.891 10.094 1 96.25 119 SER A C 1
ATOM 971 O O . SER A 1 119 ? -19.5 17.562 11.273 1 96.25 119 SER A O 1
ATOM 973 N N . TYR A 1 120 ? -19.203 19.156 9.727 1 93.25 120 TYR A N 1
ATOM 974 C CA . TYR A 1 120 ? -19.438 20.219 10.688 1 93.25 120 TYR A CA 1
ATOM 975 C C . TYR A 1 120 ? -20.859 20.172 11.219 1 93.25 120 TYR A C 1
ATOM 977 O O . TYR A 1 120 ? -21.094 20.406 12.406 1 93.25 120 TYR A O 1
ATOM 985 N N . LYS A 1 121 ? -21.797 19.906 10.359 1 93.06 121 LYS A N 1
ATOM 986 C CA . LYS A 1 121 ? -23.172 19.781 10.812 1 93.06 121 LYS A CA 1
ATOM 987 C C . LYS A 1 121 ? -23.328 18.641 11.805 1 93.06 121 LYS A C 1
ATOM 989 O O . LYS A 1 121 ? -24 18.781 12.828 1 93.06 121 LYS A O 1
ATOM 994 N N . LYS A 1 122 ? -22.75 17.578 11.445 1 93.5 122 LYS A N 1
ATOM 995 C CA . LYS A 1 122 ? -22.797 16.406 12.336 1 93.5 122 LYS A CA 1
ATOM 996 C C . LYS A 1 122 ? -22.219 16.75 13.703 1 93.5 122 LYS A C 1
ATOM 998 O O . LYS A 1 122 ? -22.797 16.375 14.734 1 93.5 122 LYS A O 1
ATOM 1003 N N . LEU A 1 123 ? -21.094 17.406 13.695 1 92.19 123 LEU A N 1
ATOM 1004 C CA . LEU A 1 123 ? -20.453 17.812 14.938 1 92.19 123 LEU A CA 1
ATOM 1005 C C . LEU A 1 123 ? -21.359 18.734 15.742 1 92.19 123 LEU A C 1
ATOM 1007 O O . LEU A 1 123 ? -21.422 18.641 16.969 1 92.19 123 LEU A O 1
ATOM 1011 N N . TYR A 1 124 ? -21.953 19.594 15.062 1 89.94 124 TYR A N 1
ATOM 1012 C CA . TYR A 1 124 ? -22.875 20.516 15.711 1 89.94 124 TYR A CA 1
ATOM 1013 C C . TYR A 1 124 ? -24 19.766 16.406 1 89.94 124 TYR A C 1
ATOM 1015 O O . TYR A 1 124 ? -24.344 20.047 17.562 1 89.94 124 TYR A O 1
ATOM 1023 N N . GLU A 1 125 ? -24.547 18.859 15.711 1 88.38 125 GLU A N 1
ATOM 1024 C CA . GLU A 1 125 ? -25.672 18.094 16.219 1 88.38 125 GLU A CA 1
ATOM 1025 C C . GLU A 1 125 ? -25.25 17.219 17.391 1 88.38 125 GLU A C 1
ATOM 1027 O O . GLU A 1 125 ? -26.031 17 18.328 1 88.38 125 GLU A O 1
ATOM 1032 N N . GLN A 1 126 ? -24.062 16.734 17.375 1 86.31 126 GLN A N 1
ATOM 1033 C CA . GLN A 1 126 ? -23.562 15.852 18.422 1 86.31 126 GLN A CA 1
ATOM 1034 C C . GLN A 1 126 ? -23.188 16.641 19.672 1 86.31 126 GLN A C 1
ATOM 1036 O O . GLN A 1 126 ? -23.344 16.156 20.797 1 86.31 126 GLN A O 1
ATOM 1041 N N . ASN A 1 127 ? -22.438 17.781 19.531 1 76.5 127 ASN A N 1
ATOM 1042 C CA . ASN A 1 127 ? -21.844 18.484 20.656 1 76.5 127 ASN A CA 1
ATOM 1043 C C . ASN A 1 127 ? -22.672 19.703 21.078 1 76.5 127 ASN A C 1
ATOM 1045 O O . ASN A 1 127 ? -22.219 20.547 21.844 1 76.5 127 ASN A O 1
ATOM 1049 N N . ASN A 1 128 ? -23.984 19.734 20.812 1 61.06 128 ASN A N 1
ATOM 1050 C CA . ASN A 1 128 ? -24.906 20.797 21.203 1 61.06 128 ASN A CA 1
ATOM 1051 C C . ASN A 1 128 ? -24.234 22.172 21.094 1 61.06 128 ASN A C 1
ATOM 1053 O O . ASN A 1 128 ? -24.297 22.969 22.016 1 61.06 128 ASN A O 1
ATOM 1057 N N . GLN A 1 129 ? -23.656 22.516 20.094 1 58.75 129 GLN A N 1
ATOM 1058 C CA . GLN A 1 129 ? -23.234 23.875 19.75 1 58.75 129 GLN A CA 1
ATOM 1059 C C . GLN A 1 129 ? -21.859 24.188 20.328 1 58.75 129 GLN A C 1
ATOM 1061 O O . GLN A 1 129 ? -21.422 25.344 20.328 1 58.75 129 GLN A O 1
ATOM 1066 N N . ALA A 1 130 ? -21.156 23.156 20.844 1 62.97 130 ALA A N 1
ATOM 1067 C CA . ALA A 1 130 ? -19.797 23.391 21.328 1 62.97 130 ALA A CA 1
ATOM 1068 C C . ALA A 1 130 ? -18.938 24.062 20.266 1 62.97 130 ALA A C 1
ATOM 1070 O O . ALA A 1 130 ? -19.359 24.219 19.125 1 62.97 130 ALA A O 1
ATOM 1071 N N . ASP A 1 131 ? -17.703 24.656 20.625 1 80.38 131 ASP A N 1
ATOM 1072 C CA . ASP A 1 131 ? -16.781 25.469 19.844 1 80.38 131 ASP A CA 1
ATOM 1073 C C . ASP A 1 131 ? -16.453 24.812 18.516 1 80.38 131 ASP A C 1
ATOM 1075 O O . ASP A 1 131 ? -15.352 24.281 18.328 1 80.38 131 ASP A O 1
ATOM 1079 N N . LEU A 1 132 ? -17.5 24.812 17.594 1 84.12 132 LEU A N 1
ATOM 1080 C CA . LEU A 1 132 ? -17.344 24.266 16.234 1 84.12 132 LEU A CA 1
ATOM 1081 C C . LEU A 1 132 ? -16.25 25 15.484 1 84.12 132 LEU A C 1
ATOM 1083 O O . LEU A 1 132 ? -15.453 24.375 14.773 1 84.12 132 LEU A O 1
ATOM 1087 N N . GLU A 1 133 ? -16.172 26.25 15.711 1 80.44 133 GLU A N 1
ATOM 1088 C CA . GLU A 1 133 ? -15.18 27.062 15.016 1 80.44 133 GLU A CA 1
ATOM 1089 C C . GLU A 1 133 ? -13.766 26.703 15.461 1 80.44 133 GLU A C 1
ATOM 1091 O O . GLU A 1 133 ? -12.82 26.781 14.672 1 80.44 133 GLU A O 1
ATOM 1096 N N . GLY A 1 134 ? -13.656 26.312 16.672 1 82.88 134 GLY A N 1
ATOM 1097 C CA . GLY A 1 134 ? -12.352 25.984 17.219 1 82.88 134 GLY A CA 1
ATOM 1098 C C . GLY A 1 134 ? -11.93 24.547 16.922 1 82.88 134 GLY A C 1
ATOM 1099 O O . GLY A 1 134 ? -10.766 24.188 17.094 1 82.88 134 GLY A O 1
ATOM 1100 N N . THR A 1 135 ? -12.852 23.828 16.406 1 87.5 135 THR A N 1
ATOM 1101 C CA . THR A 1 135 ? -12.562 22.422 16.125 1 87.5 135 THR A CA 1
ATOM 1102 C C . THR A 1 135 ? -11.773 22.281 14.82 1 87.5 135 THR A C 1
ATOM 1104 O O . THR A 1 135 ? -12.188 22.797 13.781 1 87.5 135 THR A O 1
ATOM 1107 N N . VAL A 1 136 ? -10.633 21.609 14.922 1 88.94 136 VAL A N 1
ATOM 1108 C CA . VAL A 1 136 ? -9.852 21.297 13.734 1 88.94 136 VAL A CA 1
ATOM 1109 C C . VAL A 1 136 ? -10.391 20.031 13.078 1 88.94 136 VAL A C 1
ATOM 1111 O O . VAL A 1 136 ? -10.438 18.969 13.711 1 88.94 136 VAL A O 1
ATOM 1114 N N . LEU A 1 137 ? -10.906 20.188 11.922 1 93.56 137 LEU A N 1
ATOM 1115 C CA . LEU A 1 137 ? -11.344 19.062 11.086 1 93.56 137 LEU A CA 1
ATOM 1116 C C . LEU A 1 137 ? -10.266 18.688 10.078 1 93.56 137 LEU A C 1
ATOM 1118 O O . LEU A 1 137 ? -9.578 19.562 9.547 1 93.56 137 LEU A O 1
ATOM 1122 N N . ASN A 1 138 ? -10.023 17.406 9.914 1 96.44 138 ASN A N 1
ATOM 1123 C CA . ASN A 1 138 ? -9.148 16.938 8.844 1 96.44 138 ASN A CA 1
ATOM 1124 C C . ASN A 1 138 ? -9.93 16.203 7.766 1 96.44 138 ASN A C 1
ATOM 1126 O O . ASN A 1 138 ? -10.953 15.578 8.047 1 96.44 138 ASN A O 1
ATOM 1130 N N . ILE A 1 139 ? -9.484 16.344 6.59 1 97.94 139 ILE A N 1
ATOM 1131 C CA . ILE A 1 139 ? -9.992 15.539 5.48 1 97.94 139 ILE A CA 1
ATOM 1132 C C . ILE A 1 139 ? -8.836 14.828 4.785 1 97.94 139 ILE A C 1
ATOM 1134 O O . ILE A 1 139 ? -7.82 15.445 4.465 1 97.94 139 ILE A O 1
ATOM 1138 N N . ARG A 1 140 ? -8.922 13.586 4.68 1 98.44 140 ARG A N 1
ATOM 1139 C CA . ARG A 1 140 ? -7.996 12.789 3.879 1 98.44 140 ARG A CA 1
ATOM 1140 C C . ARG A 1 140 ? -8.656 12.312 2.592 1 98.44 140 ARG A C 1
ATOM 1142 O O . ARG A 1 140 ? -9.812 11.883 2.604 1 98.44 140 ARG A O 1
ATOM 1149 N N . ILE A 1 141 ? -7.973 12.469 1.487 1 98.81 141 ILE A N 1
ATOM 1150 C CA . ILE A 1 141 ? -8.469 12.031 0.187 1 98.81 141 ILE A CA 1
ATOM 1151 C C . ILE A 1 141 ? -7.512 11 -0.406 1 98.81 141 ILE A C 1
ATOM 1153 O O . ILE A 1 141 ? -6.309 11.031 -0.134 1 98.81 141 ILE A O 1
ATOM 1157 N N . TRP A 1 142 ? -8.031 10.039 -1.133 1 98.81 142 TRP A N 1
ATOM 1158 C CA . TRP A 1 142 ? -7.27 9.016 -1.843 1 98.81 142 TRP A CA 1
ATOM 1159 C C . TRP A 1 142 ? -7.699 8.93 -3.303 1 98.81 142 TRP A C 1
ATOM 1161 O O . TRP A 1 142 ? -8.844 9.242 -3.637 1 98.81 142 TRP A O 1
ATOM 1171 N N . LEU A 1 143 ? -6.777 8.586 -4.102 1 98.69 143 LEU A N 1
ATOM 1172 C CA . LEU A 1 143 ? -7.051 8.156 -5.469 1 98.69 143 LEU A CA 1
ATOM 1173 C C . LEU A 1 143 ? -6.418 6.797 -5.754 1 98.69 143 LEU A C 1
ATOM 1175 O O . LEU A 1 143 ? -5.203 6.637 -5.637 1 98.69 143 LEU A O 1
ATOM 1179 N N . SER A 1 144 ? -7.281 5.871 -6.023 1 97.75 144 SER A N 1
ATOM 1180 C CA . SER A 1 144 ? -6.879 4.5 -6.312 1 97.75 144 SER A CA 1
ATOM 1181 C C . SER A 1 144 ? -6.809 4.25 -7.816 1 97.75 144 SER A C 1
ATOM 1183 O O . SER A 1 144 ? -7.465 4.941 -8.594 1 97.75 144 SER A O 1
ATOM 1185 N N . SER A 1 145 ? -5.988 3.236 -8.188 1 97.81 145 SER A N 1
ATOM 1186 C CA . SER A 1 145 ? -5.926 2.873 -9.602 1 97.81 145 SER A CA 1
ATOM 1187 C C . SER A 1 145 ? -7.039 1.896 -9.969 1 97.81 145 SER A C 1
ATOM 1189 O O . SER A 1 145 ? -7.031 1.326 -11.062 1 97.81 145 SER A O 1
ATOM 1191 N N . GLY A 1 146 ? -7.949 1.65 -9.023 1 97.62 146 GLY A N 1
ATOM 1192 C CA . GLY A 1 146 ? -9.133 0.877 -9.367 1 97.62 146 GLY A CA 1
ATOM 1193 C C . GLY A 1 146 ? -9.25 -0.413 -8.578 1 97.62 146 GLY A C 1
ATOM 1194 O O . GLY A 1 146 ? -8.633 -0.56 -7.52 1 97.62 146 GLY A O 1
ATOM 1195 N N . ARG A 1 147 ? -10.164 -1.263 -9.047 1 97.25 147 ARG A N 1
ATOM 1196 C CA . ARG A 1 147 ? -10.477 -2.533 -8.398 1 97.25 147 ARG A CA 1
ATOM 1197 C C . ARG A 1 147 ? -10.945 -3.566 -9.414 1 97.25 147 ARG A C 1
ATOM 1199 O O . ARG A 1 147 ? -11.055 -3.268 -10.602 1 97.25 147 ARG A O 1
ATOM 1206 N N . GLY A 1 148 ? -11.156 -4.789 -8.961 1 96.12 148 GLY A N 1
ATOM 1207 C CA . GLY A 1 148 ? -11.859 -5.758 -9.781 1 96.12 148 GLY A CA 1
ATOM 1208 C C . GLY A 1 148 ? -11.219 -7.133 -9.766 1 96.12 148 GLY A C 1
ATOM 1209 O O . GLY A 1 148 ? -11.867 -8.133 -10.086 1 96.12 148 GLY A O 1
ATOM 1210 N N . ASP A 1 149 ? -10.023 -7.168 -9.516 1 95.94 149 ASP A N 1
ATOM 1211 C CA . ASP A 1 149 ? -9.273 -8.422 -9.445 1 95.94 149 ASP A CA 1
ATOM 1212 C C . ASP A 1 149 ? -7.984 -8.25 -8.648 1 95.94 149 ASP A C 1
ATOM 1214 O O . ASP A 1 149 ? -7.762 -7.203 -8.039 1 95.94 149 ASP A O 1
ATOM 1218 N N . PHE A 1 150 ? -7.152 -9.289 -8.625 1 95.94 150 PHE A N 1
ATOM 1219 C CA . PHE A 1 150 ? -5.895 -9.242 -7.895 1 95.94 150 PHE A CA 1
ATOM 1220 C C . PHE A 1 150 ? -4.711 -9.18 -8.852 1 95.94 150 PHE A C 1
ATOM 1222 O O . PHE A 1 150 ? -3.588 -9.523 -8.477 1 95.94 150 PHE A O 1
ATOM 1229 N N . GLY A 1 151 ? -4.988 -8.773 -10.102 1 94.44 151 GLY A N 1
ATOM 1230 C CA . GLY A 1 151 ? -3.939 -8.711 -11.109 1 94.44 151 GLY A CA 1
ATOM 1231 C C . GLY A 1 151 ? -2.977 -7.555 -10.891 1 94.44 151 GLY A C 1
ATOM 1232 O O . GLY A 1 151 ? -3.217 -6.688 -10.047 1 94.44 151 GLY A O 1
ATOM 1233 N N . ILE A 1 152 ? -1.914 -7.512 -11.703 1 95.62 152 ILE A N 1
ATOM 1234 C CA . ILE A 1 152 ? -0.84 -6.543 -11.516 1 95.62 152 ILE A CA 1
ATOM 1235 C C . ILE A 1 152 ? -1.125 -5.289 -12.344 1 95.62 152 ILE A C 1
ATOM 1237 O O . ILE A 1 152 ? -0.618 -4.207 -12.031 1 95.62 152 ILE A O 1
ATOM 1241 N N . TYR A 1 153 ? -2.01 -5.371 -13.375 1 95.06 153 TYR A N 1
ATOM 1242 C CA . TYR A 1 153 ? -2.248 -4.262 -14.297 1 95.06 153 TYR A CA 1
ATOM 1243 C C . TYR A 1 153 ? -3.371 -3.367 -13.781 1 95.06 153 TYR A C 1
ATOM 1245 O O . TYR A 1 153 ? -4.312 -3.844 -13.148 1 95.06 153 TYR A O 1
ATOM 1253 N N . SER A 1 154 ? -3.205 -2.088 -14.062 1 94.75 154 SER A N 1
ATOM 1254 C CA . SER A 1 154 ? -4.293 -1.162 -13.758 1 94.75 154 SER A CA 1
ATOM 1255 C C . SER A 1 154 ? -4.793 -0.465 -15.023 1 94.75 154 SER A C 1
ATOM 1257 O O . SER A 1 154 ? -5.711 0.354 -14.961 1 94.75 154 SER A O 1
ATOM 1259 N N . ASN A 1 155 ? -4.32 -0.773 -16.141 1 89.62 155 ASN A N 1
ATOM 1260 C CA . ASN A 1 155 ? -4.586 -0.046 -17.375 1 89.62 155 ASN A CA 1
ATOM 1261 C C . ASN A 1 155 ? -6.059 -0.12 -17.766 1 89.62 155 ASN A C 1
ATOM 1263 O O . ASN A 1 155 ? -6.574 0.777 -18.438 1 89.62 155 ASN A O 1
ATOM 1267 N N . ASP A 1 156 ? -6.738 -1.1 -17.391 1 89.38 156 ASP A N 1
ATOM 1268 C CA . ASP A 1 156 ? -8.133 -1.267 -17.797 1 89.38 156 ASP A CA 1
ATOM 1269 C C . ASP A 1 156 ? -9.078 -1.023 -16.625 1 89.38 156 ASP A C 1
ATOM 1271 O O . ASP A 1 156 ? -10.242 -1.419 -16.672 1 89.38 156 ASP A O 1
ATOM 1275 N N . LYS A 1 157 ? -8.602 -0.447 -15.625 1 94.88 157 LYS A N 1
ATOM 1276 C CA . LYS A 1 157 ? -9.43 -0.227 -14.445 1 94.88 157 LYS A CA 1
ATOM 1277 C C . LYS A 1 157 ? -9.789 1.248 -14.289 1 94.88 157 LYS A C 1
ATOM 1279 O O . LYS A 1 157 ? -9.047 2.123 -14.742 1 94.88 157 LYS A O 1
ATOM 1284 N N . LYS A 1 158 ? -10.906 1.423 -13.68 1 96.31 158 LYS A N 1
ATOM 1285 C CA . LYS A 1 158 ? -11.367 2.785 -13.422 1 96.31 158 LYS A CA 1
ATOM 1286 C C . LYS A 1 158 ? -10.828 3.295 -12.086 1 96.31 158 LYS A C 1
ATOM 1288 O O . LYS A 1 158 ? -11.07 2.684 -11.039 1 96.31 158 LYS A O 1
ATOM 1293 N N . PRO A 1 159 ? -10.102 4.398 -12.133 1 98 159 PRO A N 1
ATOM 1294 C CA . PRO A 1 159 ? -9.656 4.969 -10.867 1 98 159 PRO A CA 1
ATOM 1295 C C . PRO A 1 159 ? -10.812 5.34 -9.938 1 98 159 PRO A C 1
ATOM 1297 O O . PRO A 1 159 ? -11.906 5.645 -10.406 1 98 159 PRO A O 1
ATOM 1300 N N . ILE A 1 160 ? -10.609 5.328 -8.633 1 98.62 160 ILE A N 1
ATOM 1301 C CA . ILE A 1 160 ? -11.641 5.598 -7.637 1 98.62 160 ILE A CA 1
ATOM 1302 C C . ILE A 1 160 ? -11.164 6.676 -6.672 1 98.62 160 ILE A C 1
ATOM 1304 O O . ILE A 1 160 ? -10.047 6.605 -6.156 1 98.62 160 ILE A O 1
ATOM 1308 N N . PHE A 1 161 ? -11.984 7.66 -6.438 1 98.81 161 PHE A N 1
ATOM 1309 C CA . PHE A 1 161 ? -11.719 8.734 -5.488 1 98.81 161 PHE A CA 1
ATOM 1310 C C . PHE A 1 161 ? -12.406 8.461 -4.156 1 98.81 161 PHE A C 1
ATOM 1312 O O . PHE A 1 161 ? -13.594 8.133 -4.117 1 98.81 161 PHE A O 1
ATOM 1319 N N . TYR A 1 162 ? -11.641 8.523 -3.02 1 98.81 162 TYR A N 1
ATOM 1320 C CA . TYR A 1 162 ? -12.156 8.414 -1.659 1 98.81 162 TYR A CA 1
ATOM 1321 C C . TYR A 1 162 ? -11.875 9.688 -0.868 1 98.81 162 TYR A C 1
ATOM 1323 O O . TYR A 1 162 ? -10.883 10.375 -1.12 1 98.81 162 TYR A O 1
ATOM 1331 N N . ALA A 1 163 ? -12.695 9.977 0.078 1 98.88 163 ALA A N 1
ATOM 1332 C CA . ALA A 1 163 ? -12.477 11.062 1.031 1 98.88 163 ALA A CA 1
ATOM 1333 C C . ALA A 1 163 ? -13.078 10.727 2.393 1 98.88 163 ALA A C 1
ATOM 1335 O O . ALA A 1 163 ? -14.133 10.094 2.475 1 98.88 163 ALA A O 1
ATOM 1336 N N . CYS A 1 164 ? -12.406 11.094 3.432 1 98.88 164 CYS A N 1
ATOM 1337 C CA . CYS A 1 164 ? -12.875 10.867 4.793 1 98.88 164 CYS A CA 1
ATOM 1338 C C . CYS A 1 164 ? -12.555 12.062 5.684 1 98.88 164 CYS A C 1
ATOM 1340 O O . CYS A 1 164 ? -11.438 12.578 5.652 1 98.88 164 CYS A O 1
ATOM 1342 N N . THR A 1 165 ? -13.508 12.547 6.41 1 98.31 165 THR A N 1
ATOM 1343 C CA . THR A 1 165 ? -13.281 13.578 7.414 1 98.31 165 THR A CA 1
ATOM 1344 C C . THR A 1 165 ? -13.203 12.969 8.812 1 98.31 165 THR A C 1
ATOM 1346 O O . THR A 1 165 ? -13.922 12.008 9.117 1 98.31 165 THR A O 1
ATOM 1349 N N . PHE A 1 166 ? -12.359 13.508 9.641 1 97.56 166 PHE A N 1
ATOM 1350 C CA . PHE A 1 166 ? -12.156 13 10.992 1 97.56 166 PHE A CA 1
ATOM 1351 C C . PHE A 1 166 ? -11.562 14.078 11.891 1 97.56 166 PHE A C 1
ATOM 1353 O O . PHE A 1 166 ? -11.078 15.102 11.406 1 97.56 166 PHE A O 1
ATOM 1360 N N . ILE A 1 167 ? -11.656 13.898 13.164 1 94.81 167 ILE A N 1
ATOM 1361 C CA . ILE A 1 167 ? -10.992 14.742 14.156 1 94.81 167 ILE A CA 1
ATOM 1362 C C . ILE A 1 167 ? -9.617 14.172 14.477 1 94.81 167 ILE A C 1
ATOM 1364 O O . ILE A 1 167 ? -9.5 13.062 15 1 94.81 167 ILE A O 1
ATOM 1368 N N . PRO A 1 168 ? -8.602 14.938 14.148 1 91.25 168 PRO A N 1
ATOM 1369 C CA . PRO A 1 168 ? -7.25 14.422 14.383 1 91.25 168 PRO A CA 1
ATOM 1370 C C . PRO A 1 168 ? -6.859 14.445 15.859 1 91.25 168 PRO A C 1
ATOM 1372 O O . PRO A 1 168 ? -7.395 15.242 16.625 1 91.25 168 PRO A O 1
ATOM 1375 N N . THR A 1 169 ? -5.934 13.477 16.188 1 83.25 169 THR A N 1
ATOM 1376 C CA . THR A 1 169 ? -5.273 13.57 17.484 1 83.25 169 THR A CA 1
ATOM 1377 C C . THR A 1 169 ? -4.039 14.461 17.406 1 83.25 169 THR A C 1
ATOM 1379 O O . THR A 1 169 ? -3.09 14.156 16.688 1 83.25 169 THR A O 1
ATOM 1382 N N . THR A 1 170 ? -4.066 15.641 17.969 1 73.94 170 THR A N 1
ATOM 1383 C CA . THR A 1 170 ? -2.945 16.562 17.844 1 73.94 170 THR A CA 1
ATOM 1384 C C . THR A 1 170 ? -2.035 16.469 19.078 1 73.94 170 THR A C 1
ATOM 1386 O O . THR A 1 170 ? -2.496 16.594 20.203 1 73.94 170 THR A O 1
ATOM 1389 N N . PRO A 1 171 ? -0.832 16.281 18.75 1 80.19 171 PRO A N 1
ATOM 1390 C CA . PRO A 1 171 ? 0.118 16.219 19.859 1 80.19 171 PRO A CA 1
ATOM 1391 C C . PRO A 1 171 ? 0.599 17.594 20.312 1 80.19 171 PRO A C 1
ATOM 1393 O O . PRO A 1 171 ? 1.785 17.906 20.188 1 80.19 171 PRO A O 1
ATOM 1396 N N . TYR A 1 172 ? -0.152 18.359 20.969 1 81.69 172 TYR A N 1
ATOM 1397 C CA . TYR A 1 172 ? 0.175 19.719 21.375 1 81.69 172 TYR A CA 1
ATOM 1398 C C . TYR A 1 172 ? 1.382 19.734 22.312 1 81.69 172 TYR A C 1
ATOM 1400 O O . TYR A 1 172 ? 2.203 20.656 22.25 1 81.69 172 TYR A O 1
ATOM 1408 N N . ASP A 1 173 ? 1.497 18.75 23.062 1 88.5 173 ASP A N 1
ATOM 1409 C CA . ASP A 1 173 ? 2.623 18.656 23.984 1 88.5 173 ASP A CA 1
ATOM 1410 C C . ASP A 1 173 ? 3.949 18.594 23.234 1 88.5 173 ASP A C 1
ATOM 1412 O O . ASP A 1 173 ? 4.938 19.203 23.656 1 88.5 173 ASP A O 1
ATOM 1416 N N . LYS A 1 174 ? 3.953 18 22.141 1 90.81 174 LYS A N 1
ATOM 1417 C CA . LYS A 1 174 ? 5.188 17.844 21.375 1 90.81 174 LYS A CA 1
ATOM 1418 C C . LYS A 1 174 ? 5.598 19.156 20.719 1 90.81 174 LYS A C 1
ATOM 1420 O O . LYS A 1 174 ? 6.777 19.375 20.438 1 90.81 174 LYS A O 1
ATOM 1425 N N . LEU A 1 175 ? 4.598 20 20.438 1 89.94 175 LEU A N 1
ATOM 1426 C CA . LEU A 1 175 ? 4.895 21.297 19.859 1 89.94 175 LEU A CA 1
ATOM 1427 C C . LEU A 1 175 ? 5.688 22.156 20.844 1 89.94 175 LEU A C 1
ATOM 1429 O O . LEU A 1 175 ? 6.602 22.891 20.453 1 89.94 175 LEU A O 1
ATOM 1433 N N . LYS A 1 176 ? 5.371 22.016 22.047 1 90.31 176 LYS A N 1
ATOM 1434 C CA . LYS A 1 176 ? 5.98 22.844 23.078 1 90.31 176 LYS A CA 1
ATOM 1435 C C . LYS A 1 176 ? 7.246 22.188 23.641 1 90.31 176 LYS A C 1
ATOM 1437 O O . LYS A 1 176 ? 8.281 22.859 23.766 1 90.31 176 LYS A O 1
ATOM 1442 N N . GLU A 1 177 ? 7.152 20.891 23.891 1 93.94 177 GLU A N 1
ATOM 1443 C CA . GLU A 1 177 ? 8.219 20.203 24.625 1 93.94 177 GLU A CA 1
ATOM 1444 C C . GLU A 1 177 ? 9.266 19.641 23.672 1 93.94 177 GLU A C 1
ATOM 1446 O O . GLU A 1 177 ? 10.375 19.281 24.094 1 93.94 177 GLU A O 1
ATOM 1451 N N . GLY A 1 178 ? 8.969 19.625 22.438 1 96.31 178 GLY A N 1
ATOM 1452 C CA . GLY A 1 178 ? 9.891 19.016 21.484 1 96.31 178 GLY A CA 1
ATOM 1453 C C . GLY A 1 178 ? 9.922 17.5 21.562 1 96.31 178 GLY A C 1
ATOM 1454 O O . GLY A 1 178 ? 9.203 16.906 22.359 1 96.31 178 GLY A O 1
ATOM 1455 N N . VAL A 1 179 ? 10.695 16.922 20.641 1 97.75 179 VAL A N 1
ATOM 1456 C CA . VAL A 1 179 ? 10.742 15.469 20.578 1 97.75 179 VAL A CA 1
ATOM 1457 C C . VAL A 1 179 ? 12.195 15 20.453 1 97.75 179 VAL A C 1
ATOM 1459 O O . VAL A 1 179 ? 13.078 15.789 20.109 1 97.75 179 VAL A O 1
ATOM 1462 N N . LYS A 1 180 ? 12.383 13.766 20.844 1 97.25 180 LYS A N 1
ATOM 1463 C CA . LYS A 1 180 ? 13.586 13.016 20.5 1 97.25 180 LYS A CA 1
ATOM 1464 C C . LYS A 1 180 ? 13.406 12.242 19.203 1 97.25 180 LYS A C 1
ATOM 1466 O O . LYS A 1 180 ? 12.336 11.68 18.953 1 97.25 180 LYS A O 1
ATOM 1471 N N . GLU A 1 181 ? 14.43 12.227 18.391 1 97.56 181 GLU A N 1
ATOM 1472 C CA . GLU A 1 181 ? 14.359 11.477 17.141 1 97.56 181 GLU A CA 1
ATOM 1473 C C . GLU A 1 181 ? 15.555 10.539 16.984 1 97.56 181 GLU A C 1
ATOM 1475 O O . GLU A 1 181 ? 16.594 10.758 17.609 1 97.56 181 GLU A O 1
ATOM 1480 N N . PHE A 1 182 ? 15.383 9.539 16.266 1 96.56 182 PHE A N 1
ATOM 1481 C CA . PHE A 1 182 ? 16.438 8.594 15.906 1 96.56 182 PHE A CA 1
ATOM 1482 C C . PHE A 1 182 ? 16.578 8.477 14.398 1 96.56 182 PHE A C 1
ATOM 1484 O O . PHE A 1 182 ? 15.578 8.484 13.672 1 96.56 182 PHE A O 1
ATOM 1491 N N . THR A 1 183 ? 17.812 8.453 13.945 1 95.19 183 THR A N 1
ATOM 1492 C CA . THR A 1 183 ? 18.062 8.148 12.539 1 95.19 183 THR A CA 1
ATOM 1493 C C . THR A 1 183 ? 17.891 6.66 12.266 1 95.19 183 THR A C 1
ATOM 1495 O O . THR A 1 183 ? 18.25 5.828 13.109 1 95.19 183 THR A O 1
ATOM 1498 N N . VAL A 1 184 ? 17.281 6.383 11.164 1 89.81 184 VAL A N 1
ATOM 1499 C CA . VAL A 1 184 ? 17.094 4.996 10.75 1 89.81 184 VAL A CA 1
ATOM 1500 C C . VAL A 1 184 ? 17.703 4.781 9.367 1 89.81 184 VAL A C 1
ATOM 1502 O O . VAL A 1 184 ? 17.312 5.438 8.398 1 89.81 184 VAL A O 1
ATOM 1505 N N . ASN A 1 185 ? 18.656 3.832 9.25 1 82.56 185 ASN A N 1
ATOM 1506 C CA . ASN A 1 185 ? 19.328 3.537 7.988 1 82.56 185 ASN A CA 1
ATOM 1507 C C . ASN A 1 185 ? 18.562 2.48 7.188 1 82.56 185 ASN A C 1
ATOM 1509 O O . ASN A 1 185 ? 18.328 1.377 7.684 1 82.56 185 ASN A O 1
ATOM 1513 N N . LEU A 1 186 ? 18.188 2.734 6.059 1 66.06 186 LEU A N 1
ATOM 1514 C CA . LEU A 1 186 ? 17.438 1.817 5.203 1 66.06 186 LEU A CA 1
ATOM 1515 C C . LEU A 1 186 ? 18.266 0.582 4.875 1 66.06 186 LEU A C 1
ATOM 1517 O O . LEU A 1 186 ? 17.734 -0.519 4.742 1 66.06 186 LEU A O 1
ATOM 1521 N N . GLY A 1 187 ? 19.531 0.665 4.613 1 57 187 GLY A N 1
ATOM 1522 C CA . GLY A 1 187 ? 20.375 -0.444 4.203 1 57 187 GLY A CA 1
ATOM 1523 C C . GLY A 1 187 ? 20.922 -1.244 5.371 1 57 187 GLY A C 1
ATOM 1524 O O . GLY A 1 187 ? 21.516 -2.307 5.18 1 57 187 GLY A O 1
ATOM 1525 N N . GLN A 1 188 ? 20.719 -0.789 6.52 1 55 188 GLN A N 1
ATOM 1526 C CA . GLN A 1 188 ? 21.281 -1.507 7.656 1 55 188 GLN A CA 1
ATOM 1527 C C . GLN A 1 188 ? 20.25 -2.436 8.289 1 55 188 GLN A C 1
ATOM 1529 O O . GLN A 1 188 ? 19.078 -2.414 7.914 1 55 188 GLN A O 1
ATOM 1534 N N . HIS A 1 189 ? 20.734 -3.184 9.211 1 50.38 189 HIS A N 1
ATOM 1535 C CA . HIS A 1 189 ? 20.109 -4.301 9.922 1 50.38 189 HIS A CA 1
ATOM 1536 C C . HIS A 1 189 ? 18.672 -3.992 10.289 1 50.38 189 HIS A C 1
ATOM 1538 O O . HIS A 1 189 ? 17.812 -4.883 10.266 1 50.38 189 HIS A O 1
ATOM 1544 N N . GLU A 1 190 ? 18.375 -2.789 10.617 1 53.62 190 GLU A N 1
ATOM 1545 C CA . GLU A 1 190 ? 17.062 -2.49 11.18 1 53.62 190 GLU A CA 1
ATOM 1546 C C . GLU A 1 190 ? 15.977 -2.596 10.117 1 53.62 190 GLU A C 1
ATOM 1548 O O . GLU A 1 190 ? 14.82 -2.889 10.438 1 53.62 190 GLU A O 1
ATOM 1553 N N . ILE A 1 191 ? 16.406 -2.355 8.969 1 59.62 191 ILE A N 1
ATOM 1554 C CA . ILE A 1 191 ? 15.414 -2.4 7.902 1 59.62 191 ILE A CA 1
ATOM 1555 C C . ILE A 1 191 ? 15.875 -3.355 6.805 1 59.62 191 ILE A C 1
ATOM 1557 O O . ILE A 1 191 ? 15.227 -3.473 5.762 1 59.62 191 ILE A O 1
ATOM 1561 N N . GLU A 1 192 ? 16.891 -4.141 7.168 1 58.81 192 GLU A N 1
ATOM 1562 C CA . GLU A 1 192 ? 17.469 -4.996 6.141 1 58.81 192 GLU A CA 1
ATOM 1563 C C . GLU A 1 192 ? 16.5 -6.09 5.707 1 58.81 192 GLU A C 1
ATOM 1565 O O . GLU A 1 192 ? 15.672 -6.543 6.508 1 58.81 192 GLU A O 1
ATOM 1570 N N . ASN A 1 193 ? 16.062 -6.129 4.516 1 74.75 193 ASN A N 1
ATOM 1571 C CA . ASN A 1 193 ? 15.516 -7.316 3.869 1 74.75 193 ASN A CA 1
ATOM 1572 C C . ASN A 1 193 ? 14.016 -7.184 3.631 1 74.75 193 ASN A C 1
ATOM 1574 O O . ASN A 1 193 ? 13.32 -8.18 3.406 1 74.75 193 ASN A O 1
ATOM 1578 N N . ILE A 1 194 ? 13.555 -5.805 3.893 1 85.25 194 ILE A N 1
ATOM 1579 C CA . ILE A 1 194 ? 12.125 -5.656 3.631 1 85.25 194 ILE A CA 1
ATOM 1580 C C . ILE A 1 194 ? 11.828 -6.02 2.18 1 85.25 194 ILE A C 1
ATOM 1582 O O . ILE A 1 194 ? 10.719 -6.449 1.854 1 85.25 194 ILE A O 1
ATOM 1586 N N . GLN A 1 195 ? 12.812 -5.863 1.387 1 83.75 195 GLN A N 1
ATOM 1587 C CA . GLN A 1 195 ? 12.656 -6.18 -0.029 1 83.75 195 GLN A CA 1
ATOM 1588 C C . GLN A 1 195 ? 12.461 -7.68 -0.24 1 83.75 195 GLN A C 1
ATOM 1590 O O . GLN A 1 195 ? 11.977 -8.102 -1.293 1 83.75 195 GLN A O 1
ATOM 1595 N N . GLN A 1 196 ? 12.852 -8.43 0.731 1 89.5 196 GLN A N 1
ATOM 1596 C CA . GLN A 1 196 ? 12.719 -9.875 0.624 1 89.5 196 GLN A CA 1
ATOM 1597 C C . GLN A 1 196 ? 11.344 -10.336 1.107 1 89.5 196 GLN A C 1
ATOM 1599 O O . GLN A 1 196 ? 10.977 -11.5 0.941 1 89.5 196 GLN A O 1
ATOM 1604 N N . ALA A 1 197 ? 10.695 -9.414 1.747 1 92.25 197 ALA A N 1
ATOM 1605 C CA . ALA A 1 197 ? 9.352 -9.742 2.205 1 92.25 197 ALA A CA 1
ATOM 1606 C C . ALA A 1 197 ? 8.344 -9.641 1.062 1 92.25 197 ALA A C 1
ATOM 1608 O O . ALA A 1 197 ? 8.398 -8.703 0.26 1 92.25 197 ALA A O 1
ATOM 1609 N N . LYS A 1 198 ? 7.508 -10.641 0.919 1 95.5 198 LYS A N 1
ATOM 1610 C CA . LYS A 1 198 ? 6.387 -10.516 -0.005 1 95.5 198 LYS A CA 1
ATOM 1611 C C . LYS A 1 198 ? 5.289 -9.625 0.58 1 95.5 198 LYS A C 1
ATOM 1613 O O . LYS A 1 198 ? 4.262 -10.125 1.047 1 95.5 198 LYS A O 1
ATOM 1618 N N . SER A 1 199 ? 5.5 -8.336 0.506 1 95.56 199 SER A N 1
ATOM 1619 C CA . SER A 1 199 ? 4.582 -7.344 1.053 1 95.56 199 SER A CA 1
ATOM 1620 C C . SER A 1 199 ? 3.645 -6.809 -0.024 1 95.56 199 SER A C 1
ATOM 1622 O O . SER A 1 199 ? 3.799 -7.125 -1.205 1 95.56 199 SER A O 1
ATOM 1624 N N . ILE A 1 200 ? 2.646 -6.02 0.409 1 96.25 200 ILE A N 1
ATOM 1625 C CA . ILE A 1 200 ? 1.682 -5.473 -0.541 1 96.25 200 ILE A CA 1
ATOM 1626 C C . ILE A 1 200 ? 2.229 -4.188 -1.154 1 96.25 200 ILE A C 1
ATOM 1628 O O . ILE A 1 200 ? 1.606 -3.602 -2.041 1 96.25 200 ILE A O 1
ATOM 1632 N N . SER A 1 201 ? 3.383 -3.699 -0.732 1 93.81 201 SER A N 1
ATOM 1633 C CA . SER A 1 201 ? 3.982 -2.473 -1.247 1 93.81 201 SER A CA 1
ATOM 1634 C C . SER A 1 201 ? 4.512 -2.67 -2.664 1 93.81 201 SER A C 1
ATOM 1636 O O . SER A 1 201 ? 5.727 -2.637 -2.889 1 93.81 201 SER A O 1
ATOM 1638 N N . TYR A 1 202 ? 3.555 -2.775 -3.641 1 94.31 202 TYR A N 1
ATOM 1639 C CA . TYR A 1 202 ? 3.863 -3.166 -5.012 1 94.31 202 TYR A CA 1
ATOM 1640 C C . TYR A 1 202 ? 3.688 -1.99 -5.965 1 94.31 202 TYR A C 1
ATOM 1642 O O . TYR A 1 202 ? 3.469 -2.182 -7.164 1 94.31 202 TYR A O 1
ATOM 1650 N N . LEU A 1 203 ? 3.785 -0.766 -5.426 1 93.94 203 LEU A N 1
ATOM 1651 C CA . LEU A 1 203 ? 3.584 0.374 -6.312 1 93.94 203 LEU A CA 1
ATOM 1652 C C . LEU A 1 203 ? 4.57 0.338 -7.477 1 93.94 203 LEU A C 1
ATOM 1654 O O . LEU A 1 203 ? 4.172 0.45 -8.641 1 93.94 203 LEU A O 1
ATOM 1658 N N . GLU A 1 204 ? 5.82 0.158 -7.203 1 91.31 204 GLU A N 1
ATOM 1659 C CA . GLU A 1 204 ? 6.848 0.103 -8.242 1 91.31 204 GLU A CA 1
ATOM 1660 C C . GLU A 1 204 ? 6.586 -1.039 -9.219 1 91.31 204 GLU A C 1
ATOM 1662 O O . GLU A 1 204 ? 6.691 -0.859 -10.43 1 91.31 204 GLU A O 1
ATOM 1667 N N . ASN A 1 205 ? 6.199 -2.189 -8.688 1 94.19 205 ASN A N 1
ATOM 1668 C CA . ASN A 1 205 ? 5.906 -3.35 -9.531 1 94.19 205 ASN A CA 1
ATOM 1669 C C . ASN A 1 205 ? 4.75 -3.074 -10.484 1 94.19 205 ASN A C 1
ATOM 1671 O O . ASN A 1 205 ? 4.805 -3.451 -11.656 1 94.19 205 ASN A O 1
ATOM 1675 N N . ALA A 1 206 ? 3.742 -2.438 -9.914 1 94.88 206 ALA A N 1
ATOM 1676 C CA . ALA A 1 206 ? 2.582 -2.117 -10.742 1 94.88 206 ALA A CA 1
ATOM 1677 C C . ALA A 1 206 ? 2.959 -1.172 -11.875 1 94.88 206 ALA A C 1
ATOM 1679 O O . ALA A 1 206 ? 2.52 -1.351 -13.016 1 94.88 206 ALA A O 1
ATOM 1680 N N . ILE A 1 207 ? 3.758 -0.197 -11.586 1 92.88 207 ILE A N 1
ATOM 1681 C CA . ILE A 1 207 ? 4.172 0.78 -12.586 1 92.88 207 ILE A CA 1
ATOM 1682 C C . ILE A 1 207 ? 5.027 0.097 -13.656 1 92.88 207 ILE A C 1
ATOM 1684 O O . ILE A 1 207 ? 4.855 0.347 -14.852 1 92.88 207 ILE A O 1
ATOM 1688 N N . ILE A 1 208 ? 5.914 -0.79 -13.258 1 93.62 208 ILE A N 1
ATOM 1689 C CA . ILE A 1 208 ? 6.77 -1.541 -14.172 1 93.62 208 ILE A CA 1
ATOM 1690 C C . ILE A 1 208 ? 5.91 -2.393 -15.102 1 93.62 208 ILE A C 1
ATOM 1692 O O . ILE A 1 208 ? 6.121 -2.402 -16.312 1 93.62 208 ILE A O 1
ATOM 1696 N N . ALA A 1 209 ? 4.953 -3.053 -14.539 1 95.5 209 ALA A N 1
ATOM 1697 C CA . ALA A 1 209 ? 4.066 -3.906 -15.328 1 95.5 209 ALA A CA 1
ATOM 1698 C C . ALA A 1 209 ? 3.273 -3.086 -16.344 1 95.5 209 ALA A C 1
ATOM 1700 O O . ALA A 1 209 ? 3.162 -3.465 -17.516 1 95.5 209 ALA A O 1
ATOM 1701 N N . ASN A 1 210 ? 2.703 -1.976 -15.867 1 93.94 210 ASN A N 1
ATOM 1702 C CA . ASN A 1 210 ? 1.935 -1.112 -16.766 1 93.94 210 ASN A CA 1
ATOM 1703 C C . ASN A 1 210 ? 2.795 -0.575 -17.906 1 93.94 210 ASN A C 1
ATOM 1705 O O . ASN A 1 210 ? 2.34 -0.496 -19.047 1 93.94 210 ASN A O 1
ATOM 1709 N N . ALA A 1 211 ? 4.027 -0.157 -17.578 1 91.44 211 ALA A N 1
ATOM 1710 C CA . ALA A 1 211 ? 4.945 0.362 -18.578 1 91.44 211 ALA A CA 1
ATOM 1711 C C . ALA A 1 211 ? 5.258 -0.696 -19.641 1 91.44 211 ALA A C 1
ATOM 1713 O O . ALA A 1 211 ? 5.246 -0.407 -20.844 1 91.44 211 ALA A O 1
ATOM 1714 N N . SER A 1 212 ? 5.531 -1.889 -19.188 1 94.44 212 SER A N 1
ATOM 1715 C CA . SER A 1 212 ? 5.805 -2.982 -20.125 1 94.44 212 SER A CA 1
ATOM 1716 C C . SER A 1 212 ? 4.594 -3.281 -21 1 94.44 212 SER A C 1
ATOM 1718 O O . SER A 1 212 ? 4.715 -3.391 -22.219 1 94.44 212 SER A O 1
ATOM 1720 N N . LYS A 1 213 ? 3.461 -3.371 -20.375 1 94.44 213 LYS A N 1
ATOM 1721 C CA . LYS A 1 213 ? 2.227 -3.67 -21.109 1 94.44 213 LYS A CA 1
ATOM 1722 C C . LYS A 1 213 ? 1.94 -2.609 -22.156 1 94.44 213 LYS A C 1
ATOM 1724 O O . LYS A 1 213 ? 1.512 -2.934 -23.266 1 94.44 213 LYS A O 1
ATOM 1729 N N . SER A 1 214 ? 2.172 -1.379 -21.859 1 92.38 214 SER A N 1
ATOM 1730 C CA . SER A 1 214 ? 1.903 -0.281 -22.781 1 92.38 214 SER A CA 1
ATOM 1731 C C . SER A 1 214 ? 2.777 -0.378 -24.016 1 92.38 214 SER A C 1
ATOM 1733 O O . SER A 1 214 ? 2.428 0.157 -25.078 1 92.38 214 SER A O 1
ATOM 1735 N N . LYS A 1 215 ? 3.889 -1.103 -23.922 1 93.38 215 LYS A N 1
ATOM 1736 C CA . LYS A 1 215 ? 4.809 -1.27 -25.047 1 93.38 215 LYS A CA 1
ATOM 1737 C C . LYS A 1 215 ? 4.59 -2.611 -25.734 1 93.38 215 LYS A C 1
ATOM 1739 O O . LYS A 1 215 ? 5.32 -2.965 -26.656 1 93.38 215 LYS A O 1
ATOM 1744 N N . GLY A 1 216 ? 3.604 -3.357 -25.219 1 94.69 216 GLY A N 1
ATOM 1745 C CA . GLY A 1 216 ? 3.301 -4.652 -25.797 1 94.69 216 GLY A CA 1
ATOM 1746 C C . GLY A 1 216 ? 3.955 -5.809 -25.062 1 94.69 216 GLY A C 1
ATOM 1747 O O . GLY A 1 216 ? 3.908 -6.949 -25.516 1 94.69 216 GLY A O 1
ATOM 1748 N N . GLY A 1 217 ? 4.555 -5.496 -23.969 1 96.44 217 GLY A N 1
ATOM 1749 C CA . GLY A 1 217 ? 5.176 -6.535 -23.156 1 96.44 217 GLY A CA 1
ATOM 1750 C C . GLY A 1 217 ? 4.215 -7.176 -22.172 1 96.44 217 GLY A C 1
ATOM 1751 O O . GLY A 1 217 ? 3 -7.008 -22.297 1 96.44 217 GLY A O 1
ATOM 1752 N N . TYR A 1 218 ? 4.832 -7.953 -21.234 1 96.31 218 TYR A N 1
ATOM 1753 C CA . TYR A 1 218 ? 4.008 -8.734 -20.328 1 96.31 218 TYR A CA 1
ATOM 1754 C C . TYR A 1 218 ? 4.16 -8.234 -18.891 1 96.31 218 TYR A C 1
ATOM 1756 O O . TYR A 1 218 ? 3.459 -7.312 -18.469 1 96.31 218 TYR A O 1
ATOM 1764 N N . LEU A 1 219 ? 5.23 -8.469 -18.156 1 96.94 219 LEU A N 1
ATOM 1765 C CA . LEU A 1 219 ? 5.34 -8.133 -16.75 1 96.94 219 LEU A CA 1
ATOM 1766 C C . LEU A 1 219 ? 6.332 -6.992 -16.531 1 96.94 219 LEU A C 1
ATOM 1768 O O . LEU A 1 219 ? 6.215 -6.234 -15.57 1 96.94 219 LEU A O 1
ATOM 1772 N N . GLY A 1 220 ? 7.262 -6.844 -17.406 1 96.75 220 GLY A N 1
ATOM 1773 C CA . GLY A 1 220 ? 8.367 -5.918 -17.188 1 96.75 220 GLY A CA 1
ATOM 1774 C C . GLY A 1 220 ? 9.453 -6.477 -16.297 1 96.75 220 GLY A C 1
ATOM 1775 O O . GLY A 1 220 ? 9.172 -7.129 -15.289 1 96.75 220 GLY A O 1
ATOM 1776 N N . ILE A 1 221 ? 10.711 -6.281 -16.688 1 97.31 221 ILE A N 1
ATOM 1777 C CA . ILE A 1 221 ? 11.859 -6.742 -15.93 1 97.31 221 ILE A CA 1
ATOM 1778 C C . ILE A 1 221 ? 12.531 -5.559 -15.242 1 97.31 221 ILE A C 1
ATOM 1780 O O . ILE A 1 221 ? 12.977 -4.617 -15.898 1 97.31 221 ILE A O 1
ATOM 1784 N N . LYS A 1 222 ? 12.648 -5.656 -13.977 1 94.31 222 LYS A N 1
ATOM 1785 C CA . LYS A 1 222 ? 13.234 -4.594 -13.164 1 94.31 222 LYS A CA 1
ATOM 1786 C C . LYS A 1 222 ? 14.758 -4.574 -13.297 1 94.31 222 LYS A C 1
ATOM 1788 O O . LYS A 1 222 ? 15.406 -5.613 -13.188 1 94.31 222 LYS A O 1
ATOM 1793 N N . VAL A 1 223 ? 15.289 -3.398 -13.531 1 93.31 223 VAL A N 1
ATOM 1794 C CA . VAL A 1 223 ? 16.734 -3.176 -13.57 1 93.31 223 VAL A CA 1
ATOM 1795 C C . VAL A 1 223 ? 17.141 -2.252 -12.43 1 93.31 223 VAL A C 1
ATOM 1797 O O . VAL A 1 223 ? 16.547 -1.194 -12.227 1 93.31 223 VAL A O 1
ATOM 1800 N N . ASP A 1 224 ? 18.125 -2.641 -11.664 1 88.19 224 ASP A N 1
ATOM 1801 C CA . ASP A 1 224 ? 18.516 -1.825 -10.516 1 88.19 224 ASP A CA 1
ATOM 1802 C C . ASP A 1 224 ? 19.469 -0.707 -10.93 1 88.19 224 ASP A C 1
ATOM 1804 O O . ASP A 1 224 ? 19.703 -0.504 -12.125 1 88.19 224 ASP A O 1
ATOM 1808 N N . GLU A 1 225 ? 19.891 0.072 -9.984 1 81.06 225 GLU A N 1
ATOM 1809 C CA . GLU A 1 225 ? 20.703 1.258 -10.234 1 81.06 225 GLU A CA 1
ATOM 1810 C C . GLU A 1 225 ? 22.062 0.881 -10.828 1 81.06 225 GLU A C 1
ATOM 1812 O O . GLU A 1 225 ? 22.719 1.704 -11.469 1 81.06 225 GLU A O 1
ATOM 1817 N N . ASN A 1 226 ? 22.484 -0.372 -10.625 1 87.06 226 ASN A N 1
ATOM 1818 C CA . ASN A 1 226 ? 23.766 -0.838 -11.156 1 87.06 226 ASN A CA 1
ATOM 1819 C C . ASN A 1 226 ? 23.609 -1.453 -12.547 1 87.06 226 ASN A C 1
ATOM 1821 O O . ASN A 1 226 ? 24.578 -1.898 -13.148 1 87.06 226 ASN A O 1
ATOM 1825 N N . GLY A 1 227 ? 22.375 -1.515 -12.969 1 91.38 227 GLY A N 1
ATOM 1826 C CA . GLY A 1 227 ? 22.094 -2.029 -14.305 1 91.38 227 GLY A CA 1
ATOM 1827 C C . GLY A 1 227 ? 21.812 -3.52 -14.32 1 91.38 227 GLY A C 1
ATOM 1828 O O . GLY A 1 227 ? 21.688 -4.121 -15.391 1 91.38 227 GLY A O 1
ATOM 1829 N N . PHE A 1 228 ? 21.672 -4.148 -13.211 1 95.44 228 PHE A N 1
ATOM 1830 C CA . PHE A 1 228 ? 21.422 -5.582 -13.148 1 95.44 228 PHE A CA 1
ATOM 1831 C C . PHE A 1 228 ? 19.938 -5.883 -13.234 1 95.44 228 PHE A C 1
ATOM 1833 O O . PHE A 1 228 ? 19.125 -5.172 -12.648 1 95.44 228 PHE A O 1
ATOM 1840 N N . LEU A 1 229 ? 19.609 -6.91 -13.984 1 96.88 229 LEU A N 1
ATOM 1841 C CA . LEU A 1 229 ? 18.234 -7.418 -14 1 96.88 229 LEU A CA 1
ATOM 1842 C C . LEU A 1 229 ? 17.922 -8.164 -12.711 1 96.88 229 LEU A C 1
ATOM 1844 O O . LEU A 1 229 ? 18.688 -9.008 -12.266 1 96.88 229 LEU A O 1
ATOM 1848 N N . LEU A 1 230 ? 16.812 -7.875 -12.125 1 95.44 230 LEU A N 1
ATOM 1849 C CA . LEU A 1 230 ? 16.516 -8.438 -10.812 1 95.44 230 LEU A CA 1
ATOM 1850 C C . LEU A 1 230 ? 15.367 -9.445 -10.914 1 95.44 230 LEU A C 1
ATOM 1852 O O . LEU A 1 230 ? 15.562 -10.641 -10.648 1 95.44 230 LEU A O 1
ATOM 1856 N N . GLU A 1 231 ? 14.211 -9.023 -11.273 1 96.94 231 GLU A N 1
ATOM 1857 C CA . GLU A 1 231 ? 12.992 -9.82 -11.352 1 96.94 231 GLU A CA 1
ATOM 1858 C C . GLU A 1 231 ? 11.93 -9.117 -12.195 1 96.94 231 GLU A C 1
ATOM 1860 O O . GLU A 1 231 ? 12.078 -7.941 -12.531 1 96.94 231 GLU A O 1
ATOM 1865 N N . ALA A 1 232 ? 10.961 -9.891 -12.633 1 97.31 232 ALA A N 1
ATOM 1866 C CA . ALA A 1 232 ? 9.758 -9.289 -13.203 1 97.31 232 ALA A CA 1
ATOM 1867 C C . ALA A 1 232 ? 8.82 -8.781 -12.109 1 97.31 232 ALA A C 1
ATOM 1869 O O . ALA A 1 232 ? 9.055 -9.031 -10.93 1 97.31 232 ALA A O 1
ATOM 1870 N N . SER A 1 233 ? 7.793 -8.062 -12.469 1 96.12 233 SER A N 1
ATOM 1871 C CA . SER A 1 233 ? 6.895 -7.395 -11.531 1 96.12 233 SER A CA 1
ATOM 1872 C C . SER A 1 233 ? 6.289 -8.391 -10.547 1 96.12 233 SER A C 1
ATOM 1874 O O . SER A 1 233 ? 6.094 -8.07 -9.375 1 96.12 233 SER A O 1
ATOM 1876 N N . ILE A 1 234 ? 5.938 -9.617 -11.016 1 96.38 234 ILE A N 1
ATOM 1877 C CA . ILE A 1 234 ? 5.352 -10.594 -10.102 1 96.38 234 ILE A CA 1
ATOM 1878 C C . ILE A 1 234 ? 5.918 -11.977 -10.391 1 96.38 234 ILE A C 1
ATOM 1880 O O . ILE A 1 234 ? 5.215 -12.984 -10.258 1 96.38 234 ILE A O 1
ATOM 1884 N N . ALA A 1 235 ? 7.164 -12.07 -10.883 1 97 235 ALA A N 1
ATOM 1885 C CA . ALA A 1 235 ? 7.809 -13.344 -11.188 1 97 235 ALA A CA 1
ATOM 1886 C C . ALA A 1 235 ? 9.32 -13.234 -11.055 1 97 235 ALA A C 1
ATOM 1888 O O . ALA A 1 235 ? 9.898 -12.164 -11.266 1 97 235 ALA A O 1
ATOM 1889 N N . SER A 1 236 ? 9.906 -14.344 -10.703 1 97.69 236 SER A N 1
ATOM 1890 C CA . SER A 1 236 ? 11.359 -14.445 -10.781 1 97.69 236 SER A CA 1
ATOM 1891 C C . SER A 1 236 ? 11.82 -14.688 -12.211 1 97.69 236 SER A C 1
ATOM 1893 O O . SER A 1 236 ? 11.023 -15.078 -13.07 1 97.69 236 SER A O 1
ATOM 1895 N N . ILE A 1 237 ? 13.141 -14.422 -12.398 1 98.56 237 ILE A N 1
ATOM 1896 C CA . ILE A 1 237 ? 13.664 -14.656 -13.734 1 98.56 237 ILE A CA 1
ATOM 1897 C C . ILE A 1 237 ? 14.828 -15.641 -13.672 1 98.56 237 ILE A C 1
ATOM 1899 O O . ILE A 1 237 ? 15.5 -15.758 -12.641 1 98.56 237 ILE A O 1
ATOM 1903 N N . GLY A 1 238 ? 15.008 -16.359 -14.742 1 98.5 238 GLY A N 1
ATOM 1904 C CA . GLY A 1 238 ? 16.141 -17.219 -14.984 1 98.5 238 GLY A CA 1
ATOM 1905 C C . GLY A 1 238 ? 16.484 -17.359 -16.453 1 98.5 238 GLY A C 1
ATOM 1906 O O . GLY A 1 238 ? 15.656 -17.094 -17.312 1 98.5 238 GLY A O 1
ATOM 1907 N N . MET A 1 239 ? 17.734 -17.734 -16.641 1 98.5 239 MET A N 1
ATOM 1908 C CA . MET A 1 239 ? 18.125 -17.922 -18.031 1 98.5 239 MET A CA 1
ATOM 1909 C C . MET A 1 239 ? 19.047 -19.125 -18.172 1 98.5 239 MET A C 1
ATOM 1911 O O . MET A 1 239 ? 19.734 -19.5 -17.234 1 98.5 239 MET A O 1
ATOM 1915 N N . VAL A 1 240 ? 18.953 -19.734 -19.328 1 98.62 240 VAL A N 1
ATOM 1916 C CA . VAL A 1 240 ? 19.906 -20.75 -19.781 1 98.62 240 VAL A CA 1
ATOM 1917 C C . VAL A 1 240 ? 20.875 -20.141 -20.781 1 98.62 240 VAL A C 1
ATOM 1919 O O . VAL A 1 240 ? 20.453 -19.516 -21.766 1 98.62 240 VAL A O 1
ATOM 1922 N N . LEU A 1 241 ? 22.156 -20.344 -20.484 1 98.56 241 LEU A N 1
ATOM 1923 C CA . LEU A 1 241 ? 23.188 -19.766 -21.344 1 98.56 241 LEU A CA 1
ATOM 1924 C C . LEU A 1 241 ? 23.562 -20.734 -22.469 1 98.56 241 LEU A C 1
ATOM 1926 O O . LEU A 1 241 ? 23.25 -21.922 -22.391 1 98.56 241 LEU A O 1
ATOM 1930 N N . LYS A 1 242 ? 24.25 -20.172 -23.453 1 97.62 242 LYS A N 1
ATOM 1931 C CA . LYS A 1 242 ? 24.734 -20.953 -24.578 1 97.62 242 LYS A CA 1
ATOM 1932 C C . LYS A 1 242 ? 25.656 -22.078 -24.109 1 97.62 242 LYS A C 1
ATOM 1934 O O . LYS A 1 242 ? 25.688 -23.156 -24.719 1 97.62 242 LYS A O 1
ATOM 1939 N N . ASN A 1 243 ? 26.344 -21.844 -23.016 1 97.5 243 ASN A N 1
ATOM 1940 C CA . ASN A 1 243 ? 27.234 -22.859 -22.469 1 97.5 243 ASN A CA 1
ATOM 1941 C C . ASN A 1 243 ? 26.484 -23.859 -21.578 1 97.5 243 ASN A C 1
ATOM 1943 O O . ASN A 1 243 ? 27.109 -24.625 -20.859 1 97.5 243 ASN A O 1
ATOM 1947 N N . LYS A 1 244 ? 25.156 -23.75 -21.438 1 97.75 244 LYS A N 1
ATOM 1948 C CA . LYS A 1 244 ? 24.25 -24.656 -20.766 1 97.75 244 LYS A CA 1
ATOM 1949 C C . LYS A 1 244 ? 24.234 -24.422 -19.266 1 97.75 244 LYS A C 1
ATOM 1951 O O . LYS A 1 244 ? 23.844 -25.312 -18.5 1 97.75 244 LYS A O 1
ATOM 1956 N N . GLU A 1 245 ? 24.703 -23.312 -18.875 1 98.5 245 GLU A N 1
ATOM 1957 C CA . GLU A 1 245 ? 24.547 -22.938 -17.469 1 98.5 245 GLU A CA 1
ATOM 1958 C C . GLU A 1 245 ? 23.203 -22.25 -17.219 1 98.5 245 GLU A C 1
ATOM 1960 O O . GLU A 1 245 ? 22.75 -21.469 -18.047 1 98.5 245 GLU A O 1
ATOM 1965 N N . PHE A 1 246 ? 22.641 -22.609 -16.094 1 98.75 246 PHE A N 1
ATOM 1966 C CA . PHE A 1 246 ? 21.453 -21.906 -15.641 1 98.75 246 PHE A CA 1
ATOM 1967 C C . PHE A 1 246 ? 21.812 -20.812 -14.641 1 98.75 246 PHE A C 1
ATOM 1969 O O . PHE A 1 246 ? 22.562 -21.047 -13.688 1 98.75 246 PHE A O 1
ATOM 1976 N N . VAL A 1 247 ? 21.297 -19.578 -14.898 1 98.62 247 VAL A N 1
ATOM 1977 C CA . VAL A 1 247 ? 21.656 -18.453 -14.047 1 98.62 247 VAL A CA 1
ATOM 1978 C C . VAL A 1 247 ? 20.391 -17.672 -13.664 1 98.62 247 VAL A C 1
ATOM 1980 O O . VAL A 1 247 ? 19.5 -17.469 -14.5 1 98.62 247 VAL A O 1
ATOM 1983 N N . SER A 1 248 ? 20.234 -17.344 -12.422 1 98.5 248 SER A N 1
ATOM 1984 C CA . SER A 1 248 ? 19.203 -16.453 -11.898 1 98.5 248 SER A CA 1
ATOM 1985 C C . SER A 1 248 ? 19.781 -15.453 -10.914 1 98.5 248 SER A C 1
ATOM 1987 O O . SER A 1 248 ? 20.812 -15.703 -10.297 1 98.5 248 SER A O 1
ATOM 1989 N N . PRO A 1 249 ? 19.156 -14.281 -10.758 1 97.44 249 PRO A N 1
ATOM 1990 C CA . PRO A 1 249 ? 19.656 -13.312 -9.781 1 97.44 249 PRO A CA 1
ATOM 1991 C C . PRO A 1 249 ? 19.609 -13.836 -8.344 1 97.44 249 PRO A C 1
ATOM 1993 O O . PRO A 1 249 ? 18.75 -14.648 -8.008 1 97.44 249 PRO A O 1
ATOM 1996 N N . PRO A 1 250 ? 20.547 -13.312 -7.527 1 95.06 250 PRO A N 1
ATOM 1997 C CA . PRO A 1 250 ? 20.516 -13.688 -6.113 1 95.06 250 PRO A CA 1
ATOM 1998 C C . PRO A 1 250 ? 19.281 -13.133 -5.387 1 95.06 250 PRO A C 1
ATOM 2000 O O . PRO A 1 250 ? 18.656 -12.18 -5.855 1 95.06 250 PRO A O 1
ATOM 2003 N N . ALA A 1 251 ? 18.938 -13.719 -4.188 1 88.88 251 ALA A N 1
ATOM 2004 C CA . ALA A 1 251 ? 17.719 -13.367 -3.467 1 88.88 251 ALA A CA 1
ATOM 2005 C C . ALA A 1 251 ? 18 -12.312 -2.406 1 88.88 251 ALA A C 1
ATOM 2007 O O . ALA A 1 251 ? 17.234 -12.164 -1.45 1 88.88 251 ALA A O 1
ATOM 2008 N N . ASP A 1 252 ? 19.031 -11.555 -2.547 1 86.19 252 ASP A N 1
ATOM 2009 C CA . ASP A 1 252 ? 19.375 -10.57 -1.529 1 86.19 252 ASP A CA 1
ATOM 2010 C C . ASP A 1 252 ? 18.562 -9.289 -1.696 1 86.19 252 ASP A C 1
ATOM 2012 O O . ASP A 1 252 ? 18.328 -8.57 -0.724 1 86.19 252 ASP A O 1
ATOM 2016 N N . LYS A 1 253 ? 18.109 -9.016 -2.891 1 84.25 253 LYS A N 1
ATOM 2017 C CA . LYS A 1 253 ? 17.391 -7.77 -3.141 1 84.25 253 LYS A CA 1
ATOM 2018 C C . LYS A 1 253 ? 15.984 -8.039 -3.65 1 84.25 253 LYS A C 1
ATOM 2020 O O . LYS A 1 253 ? 15.289 -7.121 -4.086 1 84.25 253 LYS A O 1
ATOM 2025 N N . ILE A 1 254 ? 15.641 -9.281 -3.652 1 89.94 254 ILE A N 1
ATOM 2026 C CA . ILE A 1 254 ? 14.336 -9.641 -4.207 1 89.94 254 ILE A CA 1
ATOM 2027 C C . ILE A 1 254 ? 13.711 -10.75 -3.375 1 89.94 254 ILE A C 1
ATOM 2029 O O . ILE A 1 254 ? 14.375 -11.352 -2.527 1 89.94 254 ILE A O 1
ATOM 2033 N N . ILE A 1 255 ? 12.477 -10.969 -3.635 1 89.94 255 ILE A N 1
ATOM 2034 C CA . ILE A 1 255 ? 11.75 -12.07 -3.018 1 89.94 255 ILE A CA 1
ATOM 2035 C C . ILE A 1 255 ? 12.297 -13.398 -3.533 1 89.94 255 ILE A C 1
ATOM 2037 O O . ILE A 1 255 ? 12.586 -13.539 -4.723 1 89.94 255 ILE A O 1
ATOM 2041 N N . GLU A 1 256 ? 12.484 -14.266 -2.604 1 91.44 256 GLU A N 1
ATOM 2042 C CA . GLU A 1 256 ? 12.789 -15.625 -3.031 1 91.44 256 GLU A CA 1
ATOM 2043 C C . GLU A 1 256 ? 11.531 -16.359 -3.482 1 91.44 256 GLU A C 1
ATOM 2045 O O . GLU A 1 256 ? 10.797 -16.922 -2.658 1 91.44 256 GLU A O 1
ATOM 2050 N N . GLY A 1 257 ? 11.359 -16.422 -4.766 1 92.75 257 GLY A N 1
ATOM 2051 C CA . GLY A 1 257 ? 10.164 -17.062 -5.297 1 92.75 257 GLY A CA 1
ATOM 2052 C C . GLY A 1 257 ? 10.094 -18.547 -5.008 1 92.75 257 GLY A C 1
ATOM 2053 O O . GLY A 1 257 ? 11.102 -19.25 -5.125 1 92.75 257 GLY A O 1
ATOM 2054 N N . THR A 1 258 ? 8.945 -18.984 -4.688 1 91.19 258 THR A N 1
ATOM 2055 C CA . THR A 1 258 ? 8.734 -20.391 -4.355 1 91.19 258 THR A CA 1
ATOM 2056 C C . THR A 1 258 ? 8.844 -21.25 -5.605 1 91.19 258 THR A C 1
ATOM 2058 O O . THR A 1 258 ? 9.367 -22.375 -5.547 1 91.19 258 THR A O 1
ATOM 2061 N N . THR A 1 259 ? 8.414 -20.797 -6.68 1 93.38 259 THR A N 1
ATOM 2062 C CA . THR A 1 259 ? 8.453 -21.547 -7.93 1 93.38 259 THR A CA 1
ATOM 2063 C C . THR A 1 259 ? 9.883 -21.688 -8.438 1 93.38 259 THR A C 1
ATOM 2065 O O . THR A 1 259 ? 10.32 -22.781 -8.789 1 93.38 259 THR A O 1
ATOM 2068 N N . LEU A 1 260 ? 10.586 -20.609 -8.492 1 96.06 260 LEU A N 1
ATOM 2069 C CA . LEU A 1 260 ? 11.984 -20.672 -8.922 1 96.06 260 LEU A CA 1
ATOM 2070 C C . LEU A 1 260 ? 12.781 -21.625 -8.023 1 96.06 260 LEU A C 1
ATOM 2072 O O . LEU A 1 260 ? 13.57 -22.422 -8.508 1 96.06 260 LEU A O 1
ATOM 2076 N N . LYS A 1 261 ? 12.562 -21.469 -6.754 1 93.56 261 LYS A N 1
ATOM 2077 C CA . LYS A 1 261 ? 13.266 -22.328 -5.805 1 93.56 261 LYS A CA 1
ATOM 2078 C C . LYS A 1 261 ? 13.016 -23.797 -6.105 1 93.56 261 LYS A C 1
ATOM 2080 O O . LYS A 1 261 ? 13.953 -24.594 -6.129 1 93.56 261 LYS A O 1
ATOM 2085 N N . LYS A 1 262 ? 11.797 -24.125 -6.332 1 92.75 262 LYS A N 1
ATOM 2086 C CA . LYS A 1 262 ? 11.445 -25.516 -6.637 1 92.75 262 LYS A CA 1
ATOM 2087 C C . LYS A 1 262 ? 12.062 -25.953 -7.961 1 92.75 262 LYS A C 1
ATOM 2089 O O . LYS A 1 262 ? 12.57 -27.078 -8.07 1 92.75 262 LYS A O 1
ATOM 2094 N N . CYS A 1 263 ? 11.984 -25.156 -8.922 1 95.75 263 CYS A N 1
ATOM 2095 C CA . CYS A 1 263 ? 12.531 -25.484 -10.234 1 95.75 263 CYS A CA 1
ATOM 2096 C C . CYS A 1 263 ? 14.047 -25.641 -10.18 1 95.75 263 CYS A C 1
ATOM 2098 O O . CYS A 1 263 ? 14.617 -26.484 -10.875 1 95.75 263 CYS A O 1
ATOM 2100 N N . MET A 1 264 ? 14.688 -24.844 -9.391 1 96.69 264 MET A N 1
ATOM 2101 C CA . MET A 1 264 ? 16.125 -24.969 -9.227 1 96.69 264 MET A CA 1
ATOM 2102 C C . MET A 1 264 ? 16.5 -26.297 -8.578 1 96.69 264 MET A C 1
ATOM 2104 O O . MET A 1 264 ? 17.516 -26.891 -8.906 1 96.69 264 MET A O 1
ATOM 2108 N N . GLN A 1 265 ? 15.695 -26.75 -7.688 1 94.81 265 GLN A N 1
ATOM 2109 C CA . GLN A 1 265 ? 15.906 -28.078 -7.113 1 94.81 265 GLN A CA 1
ATOM 2110 C C . GLN A 1 265 ? 15.805 -29.156 -8.18 1 94.81 265 GLN A C 1
ATOM 2112 O O . GLN A 1 265 ? 16.609 -30.094 -8.203 1 94.81 265 GLN A O 1
ATOM 2117 N N . TYR A 1 266 ? 14.812 -29.047 -9 1 96.38 266 TYR A N 1
ATOM 2118 C CA . TYR A 1 266 ? 14.656 -29.984 -10.109 1 96.38 266 TYR A CA 1
ATOM 2119 C C . TYR A 1 266 ? 15.883 -29.938 -11.023 1 96.38 266 TYR A C 1
ATOM 2121 O O . TYR A 1 266 ? 16.406 -30.984 -11.422 1 96.38 266 TYR A O 1
ATOM 2129 N N . ILE A 1 267 ? 16.375 -28.75 -11.289 1 98.06 267 ILE A N 1
ATOM 2130 C CA . ILE A 1 267 ? 17.547 -28.578 -12.148 1 98.06 267 ILE A CA 1
ATOM 2131 C C . ILE A 1 267 ? 18.75 -29.266 -11.523 1 98.06 267 ILE A C 1
ATOM 2133 O O . ILE A 1 267 ? 19.438 -30.047 -12.188 1 98.06 267 ILE A O 1
ATOM 2137 N N . GLU A 1 268 ? 18.938 -29.047 -10.305 1 97.88 268 GLU A N 1
ATOM 2138 C CA . GLU A 1 268 ? 20.094 -29.594 -9.594 1 97.88 268 GLU A CA 1
ATOM 2139 C C . GLU A 1 268 ? 20 -31.109 -9.477 1 97.88 268 GLU A C 1
ATOM 2141 O O . GLU A 1 268 ? 21 -31.812 -9.641 1 97.88 268 GLU A O 1
ATOM 2146 N N . LYS A 1 269 ? 18.844 -31.625 -9.242 1 97.12 269 LYS A N 1
ATOM 2147 C CA . LYS A 1 269 ? 18.672 -33.031 -8.922 1 97.12 269 LYS A CA 1
ATOM 2148 C C . LYS A 1 269 ? 18.547 -33.875 -10.188 1 97.12 269 LYS A C 1
ATOM 2150 O O . LYS A 1 269 ? 18.922 -35.062 -10.195 1 97.12 269 LYS A O 1
ATOM 2155 N N . GLU A 1 270 ? 18.031 -33.281 -11.25 1 97.38 270 GLU A N 1
ATOM 2156 C CA . GLU A 1 270 ? 17.703 -34.094 -12.398 1 97.38 270 GLU A CA 1
ATOM 2157 C C . GLU A 1 270 ? 18.391 -33.594 -13.664 1 97.38 270 GLU A C 1
ATOM 2159 O O . GLU A 1 270 ? 19.078 -34.375 -14.352 1 97.38 270 GLU A O 1
ATOM 2164 N N . LEU A 1 271 ? 18.312 -32.375 -13.953 1 98.38 271 LEU A N 1
ATOM 2165 C CA . LEU A 1 271 ? 18.75 -31.875 -15.258 1 98.38 271 LEU A CA 1
ATOM 2166 C C . LEU A 1 271 ? 20.281 -31.844 -15.328 1 98.38 271 LEU A C 1
ATOM 2168 O O . LEU A 1 271 ? 20.859 -32.094 -16.391 1 98.38 271 LEU A O 1
ATOM 2172 N N . ILE A 1 272 ? 20.922 -31.5 -14.227 1 98.44 272 ILE A N 1
ATOM 2173 C CA . ILE A 1 272 ? 22.375 -31.453 -14.211 1 98.44 272 ILE A CA 1
ATOM 2174 C C . ILE A 1 272 ? 22.953 -32.875 -14.305 1 98.44 272 ILE A C 1
ATOM 2176 O O . ILE A 1 272 ? 23.75 -33.156 -15.195 1 98.44 272 ILE A O 1
ATOM 2180 N N . PRO A 1 273 ? 22.5 -33.781 -13.43 1 98.31 273 PRO A N 1
ATOM 2181 C CA . PRO A 1 273 ? 23.047 -35.156 -13.531 1 98.31 273 PRO A CA 1
ATOM 2182 C C . PRO A 1 273 ? 22.781 -35.781 -14.898 1 98.31 273 PRO A C 1
ATOM 2184 O O . PRO A 1 273 ? 23.594 -36.594 -15.367 1 98.31 273 PRO A O 1
ATOM 2187 N N . GLN A 1 274 ? 21.719 -35.406 -15.578 1 98.06 274 GLN A N 1
ATOM 2188 C CA . GLN A 1 274 ? 21.344 -35.969 -16.875 1 98.06 274 GLN A CA 1
ATOM 2189 C C . GLN A 1 274 ? 22.078 -35.25 -18.016 1 98.06 274 GLN A C 1
ATOM 2191 O O . GLN A 1 274 ? 21.984 -35.656 -19.172 1 98.06 274 GLN A O 1
ATOM 2196 N N . GLY A 1 275 ? 22.719 -34.156 -17.734 1 97.75 275 GLY A N 1
ATOM 2197 C CA . GLY A 1 275 ? 23.594 -33.5 -18.703 1 97.75 275 GLY A CA 1
ATOM 2198 C C . GLY A 1 275 ? 22.906 -32.438 -19.5 1 97.75 275 GLY A C 1
ATOM 2199 O O . GLY A 1 275 ? 23.484 -31.875 -20.438 1 97.75 275 GLY A O 1
ATOM 2200 N N . TYR A 1 276 ? 21.656 -32.125 -19.172 1 98.19 276 TYR A N 1
ATOM 2201 C CA . TYR A 1 276 ? 20.922 -31.109 -19.922 1 98.19 276 TYR A CA 1
ATOM 2202 C C . TYR A 1 276 ? 21.406 -29.719 -19.547 1 98.19 276 TYR A C 1
ATOM 2204 O O . TYR A 1 276 ? 21.391 -28.812 -20.375 1 98.19 276 TYR A O 1
ATOM 2212 N N . ILE A 1 277 ? 21.812 -29.516 -18.281 1 98.5 277 ILE A N 1
ATOM 2213 C CA . ILE A 1 277 ? 22.359 -28.281 -17.734 1 98.5 277 ILE A CA 1
ATOM 2214 C C . ILE A 1 277 ? 23.703 -28.578 -17.062 1 98.5 277 ILE A C 1
ATOM 2216 O O . ILE A 1 277 ? 23.844 -29.578 -16.375 1 98.5 277 ILE A O 1
ATOM 2220 N N . LYS A 1 278 ? 24.609 -27.734 -17.312 1 98.38 278 LYS A N 1
ATOM 2221 C CA . LYS A 1 278 ? 25.953 -27.953 -16.812 1 98.38 278 LYS A CA 1
ATOM 2222 C C . LYS A 1 278 ? 26.062 -27.531 -15.344 1 98.38 278 LYS A C 1
ATOM 2224 O O . LYS A 1 278 ? 26.766 -28.188 -14.562 1 98.38 278 LYS A O 1
ATOM 2229 N N . ALA A 1 279 ? 25.5 -26.422 -15.031 1 98.19 279 ALA A N 1
ATOM 2230 C CA . ALA A 1 279 ? 25.547 -25.844 -13.688 1 98.19 279 ALA A CA 1
ATOM 2231 C C . ALA A 1 279 ? 24.406 -24.844 -13.469 1 98.19 279 ALA A C 1
ATOM 2233 O O . ALA A 1 279 ? 23.844 -24.328 -14.438 1 98.19 279 ALA A O 1
ATOM 2234 N N . ALA A 1 280 ? 24.062 -24.703 -12.211 1 98.25 280 ALA A N 1
ATOM 2235 C CA . ALA A 1 280 ? 23.094 -23.688 -11.812 1 98.25 280 ALA A CA 1
ATOM 2236 C C . ALA A 1 280 ? 23.672 -22.75 -10.758 1 98.25 280 ALA A C 1
ATOM 2238 O O . ALA A 1 280 ? 24.234 -23.203 -9.758 1 98.25 280 ALA A O 1
ATOM 2239 N N . GLU A 1 281 ? 23.562 -21.438 -11.008 1 96.88 281 GLU A N 1
ATOM 2240 C CA . GLU A 1 281 ? 24.141 -20.469 -10.078 1 96.88 281 GLU A CA 1
ATOM 2241 C C . GLU A 1 281 ? 23.281 -19.219 -9.953 1 96.88 281 GLU A C 1
ATOM 2243 O O . GLU A 1 281 ? 22.516 -18.891 -10.859 1 96.88 281 GLU A O 1
ATOM 2248 N N . ARG A 1 282 ? 23.391 -18.609 -8.766 1 97.56 282 ARG A N 1
ATOM 2249 C CA . ARG A 1 282 ? 22.797 -17.281 -8.547 1 97.56 282 ARG A CA 1
ATOM 2250 C C . ARG A 1 282 ? 23.844 -16.188 -8.68 1 97.56 282 ARG A C 1
ATOM 2252 O O . ARG A 1 282 ? 24.781 -16.109 -7.879 1 97.56 282 ARG A O 1
ATOM 2259 N N . ARG A 1 283 ? 23.672 -15.32 -9.656 1 97.25 283 ARG A N 1
ATOM 2260 C CA . ARG A 1 283 ? 24.594 -14.195 -9.812 1 97.25 283 ARG A CA 1
ATOM 2261 C C . ARG A 1 283 ? 23.938 -13.062 -10.594 1 97.25 283 ARG A C 1
ATOM 2263 O O . ARG A 1 283 ? 22.938 -13.281 -11.289 1 97.25 283 ARG A O 1
ATOM 2270 N N . TYR A 1 284 ? 24.531 -11.922 -10.477 1 97.75 284 TYR A N 1
ATOM 2271 C CA . TYR A 1 284 ? 24.016 -10.758 -11.18 1 97.75 284 TYR A CA 1
ATOM 2272 C C . TYR A 1 284 ? 24.453 -10.758 -12.641 1 97.75 284 TYR A C 1
ATOM 2274 O O . TYR A 1 284 ? 25.547 -11.242 -12.961 1 97.75 284 TYR A O 1
ATOM 2282 N N . PHE A 1 285 ? 23.625 -10.289 -13.484 1 98.06 285 PHE A N 1
ATOM 2283 C CA . PHE A 1 285 ? 23.938 -10.07 -14.891 1 98.06 285 PHE A CA 1
ATOM 2284 C C . PHE A 1 285 ? 23.188 -8.852 -15.422 1 98.06 285 PHE A C 1
ATOM 2286 O O . PHE A 1 285 ? 22.141 -8.477 -14.891 1 98.06 285 PHE A O 1
ATOM 2293 N N . ASP A 1 286 ? 23.734 -8.227 -16.422 1 97.19 286 ASP A N 1
ATOM 2294 C CA . ASP A 1 286 ? 23.109 -7.066 -17.031 1 97.19 286 ASP A CA 1
ATOM 2295 C C . ASP A 1 286 ? 22.531 -7.41 -18.406 1 97.19 286 ASP A C 1
ATOM 2297 O O . ASP A 1 286 ? 22.609 -8.562 -18.844 1 97.19 286 ASP A O 1
ATOM 2301 N N . LEU A 1 287 ? 21.891 -6.48 -18.984 1 96 287 LEU A N 1
ATOM 2302 C CA . LEU A 1 287 ? 21.188 -6.684 -20.234 1 96 287 LEU A CA 1
ATOM 2303 C C . LEU A 1 287 ? 22.156 -7.086 -21.344 1 96 287 LEU A C 1
ATOM 2305 O O . LEU A 1 287 ? 21.828 -7.922 -22.188 1 96 287 LEU A O 1
ATOM 2309 N N . GLN A 1 288 ? 23.297 -6.488 -21.375 1 96.44 288 GLN A N 1
ATOM 2310 C CA . GLN A 1 288 ? 24.297 -6.816 -22.391 1 96.44 288 GLN A CA 1
ATOM 2311 C C . GLN A 1 288 ? 24.703 -8.281 -22.297 1 96.44 288 GLN A C 1
ATOM 2313 O O . GLN A 1 288 ? 24.828 -8.961 -23.312 1 96.44 288 GLN A O 1
ATOM 2318 N N . TYR A 1 289 ? 24.953 -8.656 -21.094 1 97.44 289 TYR A N 1
ATOM 2319 C CA . TYR A 1 289 ? 25.312 -10.055 -20.875 1 97.44 289 TYR A CA 1
ATOM 2320 C C . TYR A 1 289 ? 24.234 -10.984 -21.391 1 97.44 289 TYR A C 1
ATOM 2322 O O . TYR A 1 289 ? 24.531 -12.016 -22 1 97.44 289 TYR A O 1
ATOM 2330 N N . VAL A 1 290 ? 22.984 -10.695 -21.172 1 97.56 290 VAL A N 1
ATOM 2331 C CA . VAL A 1 290 ? 21.859 -11.492 -21.656 1 97.56 290 VAL A CA 1
ATOM 2332 C C . VAL A 1 290 ? 21.891 -11.578 -23.172 1 97.56 290 VAL A C 1
ATOM 2334 O O . VAL A 1 290 ? 21.859 -12.68 -23.734 1 97.56 290 VAL A O 1
ATOM 2337 N N . HIS A 1 291 ? 22.031 -10.508 -23.828 1 95.62 291 HIS A N 1
ATOM 2338 C CA . HIS A 1 291 ? 21.984 -10.461 -25.281 1 95.62 291 HIS A CA 1
ATOM 2339 C C . HIS A 1 291 ? 23.094 -11.297 -25.906 1 95.62 291 HIS A C 1
ATOM 2341 O O . HIS A 1 291 ? 22.906 -11.93 -26.938 1 95.62 291 HIS A O 1
ATOM 2347 N N . GLU A 1 292 ? 24.125 -11.352 -25.203 1 96.75 292 GLU A N 1
ATOM 2348 C CA . GLU A 1 292 ? 25.312 -11.984 -25.766 1 96.75 292 GLU A CA 1
ATOM 2349 C C . GLU A 1 292 ? 25.312 -13.484 -25.484 1 96.75 292 GLU A C 1
ATOM 2351 O O . GLU A 1 292 ? 25.875 -14.266 -26.266 1 96.75 292 GLU A O 1
ATOM 2356 N N . ASN A 1 293 ? 24.688 -13.859 -24.422 1 97.75 293 ASN A N 1
ATOM 2357 C CA . ASN A 1 293 ? 25 -15.203 -23.953 1 97.75 293 ASN A CA 1
ATOM 2358 C C . ASN A 1 293 ? 23.75 -16.062 -23.812 1 97.75 293 ASN A C 1
ATOM 2360 O O . ASN A 1 293 ? 23.844 -17.281 -23.688 1 97.75 293 ASN A O 1
ATOM 2364 N N . VAL A 1 294 ? 22.578 -15.562 -23.906 1 97.81 294 VAL A N 1
ATOM 2365 C CA . VAL A 1 294 ? 21.359 -16.25 -23.484 1 97.81 294 VAL A CA 1
ATOM 2366 C C . VAL A 1 294 ? 20.891 -17.203 -24.578 1 97.81 294 VAL A C 1
ATOM 2368 O O . VAL A 1 294 ? 20.953 -16.875 -25.766 1 97.81 294 VAL A O 1
ATOM 2371 N N . GLN A 1 295 ? 20.484 -18.359 -24.188 1 98.19 295 GLN A N 1
ATOM 2372 C CA . GLN A 1 295 ? 19.781 -19.297 -25.062 1 98.19 295 GLN A CA 1
ATOM 2373 C C . GLN A 1 295 ? 18.297 -19.328 -24.75 1 98.19 295 GLN A C 1
ATOM 2375 O O . GLN A 1 295 ? 17.469 -19.422 -25.656 1 98.19 295 GLN A O 1
ATOM 2380 N N . GLU A 1 296 ? 17.922 -19.359 -23.516 1 98.44 296 GLU A N 1
ATOM 2381 C CA . GLU A 1 296 ? 16.531 -19.281 -23.047 1 98.44 296 GLU A CA 1
ATOM 2382 C C . GLU A 1 296 ? 16.406 -18.297 -21.891 1 98.44 296 GLU A C 1
ATOM 2384 O O . GLU A 1 296 ? 17.297 -18.203 -21.047 1 98.44 296 GLU A O 1
ATOM 2389 N N . PHE A 1 297 ? 15.336 -17.562 -21.875 1 98.56 297 PHE A N 1
ATOM 2390 C CA . PHE A 1 297 ? 14.945 -16.672 -20.781 1 98.56 297 PHE A CA 1
ATOM 2391 C C . PHE A 1 297 ? 13.555 -17.016 -20.281 1 98.56 297 PHE A C 1
ATOM 2393 O O . PHE A 1 297 ? 12.617 -17.172 -21.062 1 98.56 297 PHE A O 1
ATOM 2400 N N . ILE A 1 298 ? 13.414 -17.203 -18.969 1 98.69 298 ILE A N 1
ATOM 2401 C CA . ILE A 1 298 ? 12.219 -17.828 -18.438 1 98.69 298 ILE A CA 1
ATOM 2402 C C . ILE A 1 298 ? 11.703 -17.031 -17.234 1 98.69 298 ILE A C 1
ATOM 2404 O O . ILE A 1 298 ? 12.492 -16.562 -16.406 1 98.69 298 ILE A O 1
ATOM 2408 N N . LEU A 1 299 ? 10.414 -16.844 -17.125 1 98.19 299 LEU A N 1
ATOM 2409 C CA . LEU A 1 299 ? 9.742 -16.281 -15.945 1 98.19 299 LEU A CA 1
ATOM 2410 C C . LEU A 1 299 ? 9.211 -17.406 -15.055 1 98.19 299 LEU A C 1
ATOM 2412 O O . LEU A 1 299 ? 8.68 -18.406 -15.547 1 98.19 299 LEU A O 1
ATOM 2416 N N . PHE A 1 300 ? 9.445 -17.266 -13.797 1 97 300 PHE A N 1
ATOM 2417 C CA . PHE A 1 300 ? 8.945 -18.188 -12.781 1 97 300 PHE A CA 1
ATOM 2418 C C . PHE A 1 300 ? 8.016 -17.469 -11.812 1 97 300 PHE A C 1
ATOM 2420 O O . PHE A 1 300 ? 8.469 -16.734 -10.945 1 97 300 PHE A O 1
ATOM 2427 N N . GLY A 1 301 ? 6.668 -17.688 -11.852 1 92.38 301 GLY A N 1
ATOM 2428 C CA . GLY A 1 301 ? 5.723 -17.016 -10.969 1 92.38 301 GLY A CA 1
ATOM 2429 C C . GLY A 1 301 ? 4.445 -17.812 -10.758 1 92.38 301 GLY A C 1
ATOM 2430 O O . GLY A 1 301 ? 3.82 -18.266 -11.719 1 92.38 301 GLY A O 1
ATOM 2431 N N . GLY A 1 302 ? 4.055 -17.875 -9.516 1 88.06 302 GLY A N 1
ATOM 2432 C CA . GLY A 1 302 ? 2.871 -18.672 -9.242 1 88.06 302 GLY A CA 1
ATOM 2433 C C . GLY A 1 302 ? 2.996 -20.109 -9.711 1 88.06 302 GLY A C 1
ATOM 2434 O O . GLY A 1 302 ? 3.955 -20.797 -9.359 1 88.06 302 GLY A O 1
ATOM 2435 N N . ASP A 1 303 ? 2.051 -20.453 -10.469 1 83.5 303 ASP A N 1
ATOM 2436 C CA . ASP A 1 303 ? 2.072 -21.797 -11.031 1 83.5 303 ASP A CA 1
ATOM 2437 C C . ASP A 1 303 ? 2.418 -21.781 -12.516 1 83.5 303 ASP A C 1
ATOM 2439 O O . ASP A 1 303 ? 2.045 -22.688 -13.258 1 83.5 303 ASP A O 1
ATOM 2443 N N . LYS A 1 304 ? 3.225 -20.734 -12.852 1 90.81 304 LYS A N 1
ATOM 2444 C CA . LYS A 1 304 ? 3.475 -20.562 -14.281 1 90.81 304 LYS A CA 1
ATOM 2445 C C . LYS A 1 304 ? 4.973 -20.484 -14.57 1 90.81 304 LYS A C 1
ATOM 2447 O O . LYS A 1 304 ? 5.723 -19.844 -13.836 1 90.81 304 LYS A O 1
ATOM 2452 N N . ILE A 1 305 ? 5.352 -21.156 -15.555 1 96.25 305 ILE A N 1
ATOM 2453 C CA . ILE A 1 305 ? 6.672 -21.094 -16.172 1 96.25 305 ILE A CA 1
ATOM 2454 C C . ILE A 1 305 ? 6.543 -20.594 -17.609 1 96.25 305 ILE A C 1
ATOM 2456 O O . ILE A 1 305 ? 6.07 -21.328 -18.484 1 96.25 305 ILE A O 1
ATOM 2460 N N . ILE A 1 306 ? 7.004 -19.359 -17.844 1 97.62 306 ILE A N 1
ATOM 2461 C CA . ILE A 1 306 ? 6.688 -18.734 -19.109 1 97.62 306 ILE A CA 1
ATOM 2462 C C . ILE A 1 306 ? 7.98 -18.391 -19.859 1 97.62 306 ILE A C 1
ATOM 2464 O O . ILE A 1 306 ? 8.836 -17.672 -19.328 1 97.62 306 ILE A O 1
ATOM 2468 N N . PRO A 1 307 ? 8.156 -18.844 -21.062 1 98.25 307 PRO A N 1
ATOM 2469 C CA . PRO A 1 307 ? 9.336 -18.453 -21.844 1 98.25 307 PRO A CA 1
ATOM 2470 C C . PRO A 1 307 ? 9.266 -17.016 -22.328 1 98.25 307 PRO A C 1
ATOM 2472 O O . PRO A 1 307 ? 8.203 -16.547 -22.75 1 98.25 307 PRO A O 1
ATOM 2475 N N . VAL A 1 308 ? 10.312 -16.312 -22.203 1 98.56 308 VAL A N 1
ATOM 2476 C CA . VAL A 1 308 ? 10.461 -14.992 -22.797 1 98.56 308 VAL A CA 1
ATOM 2477 C C . VAL A 1 308 ? 11.195 -15.102 -24.125 1 98.56 308 VAL A C 1
ATOM 2479 O O . VAL A 1 308 ? 12.328 -15.57 -24.188 1 98.56 308 VAL A O 1
ATOM 2482 N N . LEU A 1 309 ? 10.578 -14.648 -25.156 1 98.25 309 LEU A N 1
ATOM 2483 C CA . LEU A 1 309 ? 11.109 -14.891 -26.484 1 98.25 309 LEU A CA 1
ATOM 2484 C C . LEU A 1 309 ? 11.812 -13.648 -27.031 1 98.25 309 LEU A C 1
ATOM 2486 O O . LEU A 1 309 ? 12.555 -13.727 -28 1 98.25 309 LEU A O 1
ATOM 2490 N N . GLN A 1 310 ? 11.477 -12.57 -26.438 1 97.81 310 GLN A N 1
ATOM 2491 C CA . GLN A 1 310 ? 12.07 -11.297 -26.812 1 97.81 310 GLN A CA 1
ATOM 2492 C C . GLN A 1 310 ? 12.242 -10.391 -25.594 1 97.81 310 GLN A C 1
ATOM 2494 O O . GLN A 1 310 ? 11.359 -10.328 -24.734 1 97.81 310 GLN A O 1
ATOM 2499 N N . LEU A 1 311 ? 13.352 -9.727 -25.547 1 97.5 311 LEU A N 1
ATOM 2500 C CA . LEU A 1 311 ? 13.625 -8.719 -24.531 1 97.5 311 LEU A CA 1
ATOM 2501 C C . LEU A 1 311 ? 13.984 -7.383 -25.156 1 97.5 311 LEU A C 1
ATOM 2503 O O . LEU A 1 311 ? 14.977 -7.281 -25.891 1 97.5 311 LEU A O 1
ATOM 2507 N N . ASN A 1 312 ? 13.164 -6.43 -24.797 1 95.88 312 ASN A N 1
ATOM 2508 C CA . ASN A 1 312 ? 13.242 -5.156 -25.5 1 95.88 312 ASN A CA 1
ATOM 2509 C C . ASN A 1 312 ? 13.148 -5.344 -27.016 1 95.88 312 ASN A C 1
ATOM 2511 O O . ASN A 1 312 ? 12.195 -5.941 -27.516 1 95.88 312 ASN A O 1
ATOM 2515 N N . ASP A 1 313 ? 14.055 -4.969 -27.75 1 93.56 313 ASP A N 1
ATOM 2516 C CA . ASP A 1 313 ? 13.969 -5.055 -29.203 1 93.56 313 ASP A CA 1
ATOM 2517 C C . ASP A 1 313 ? 14.836 -6.191 -29.734 1 93.56 313 ASP A C 1
ATOM 2519 O O . ASP A 1 313 ? 15.109 -6.258 -30.938 1 93.56 313 ASP A O 1
ATOM 2523 N N . LYS A 1 314 ? 15.164 -7.105 -28.906 1 96.38 314 LYS A N 1
ATOM 2524 C CA . LYS A 1 314 ? 16.047 -8.188 -29.344 1 96.38 314 LYS A CA 1
ATOM 2525 C C . LYS A 1 314 ? 15.422 -9.547 -29.047 1 96.38 314 LYS A C 1
ATOM 2527 O O . LYS A 1 314 ? 15 -9.82 -27.922 1 96.38 314 LYS A O 1
ATOM 2532 N N . GLN A 1 315 ? 15.484 -10.367 -30.016 1 96.5 315 GLN A N 1
ATOM 2533 C CA . GLN A 1 315 ? 14.992 -11.734 -29.891 1 96.5 315 GLN A CA 1
ATOM 2534 C C . GLN A 1 315 ? 15.945 -12.586 -29.062 1 96.5 315 GLN A C 1
ATOM 2536 O O . GLN A 1 315 ? 17.172 -12.453 -29.172 1 96.5 315 GLN A O 1
ATOM 2541 N N . ILE A 1 316 ? 15.391 -13.422 -28.328 1 96.88 316 ILE A N 1
ATOM 2542 C CA . ILE A 1 316 ? 16.188 -14.398 -27.594 1 96.88 316 ILE A CA 1
ATOM 2543 C C . ILE A 1 316 ? 16.422 -15.633 -28.453 1 96.88 316 ILE A C 1
ATOM 2545 O O . ILE A 1 316 ? 15.484 -16.359 -28.781 1 96.88 316 ILE A O 1
ATOM 2549 N N . ASN A 1 317 ? 17.703 -15.781 -28.797 1 94.62 317 ASN A N 1
ATOM 2550 C CA . ASN A 1 317 ? 18.109 -16.891 -29.641 1 94.62 317 ASN A CA 1
ATOM 2551 C C . ASN A 1 317 ? 17.266 -16.953 -30.922 1 94.62 317 ASN A C 1
ATOM 2553 O O . ASN A 1 317 ? 17.25 -15.992 -31.703 1 94.62 317 ASN A O 1
ATOM 2557 N N . ASP A 1 318 ? 16.359 -17.953 -31.125 1 94.19 318 ASP A N 1
ATOM 2558 C CA . ASP A 1 318 ? 15.594 -18.078 -32.375 1 94.19 318 ASP A CA 1
ATOM 2559 C C . ASP A 1 318 ? 14.156 -17.609 -32.188 1 94.19 318 ASP A C 1
ATOM 2561 O O . ASP A 1 318 ? 13.32 -17.766 -33.094 1 94.19 318 ASP A O 1
ATOM 2565 N N . GLY A 1 319 ? 13.844 -17.125 -31.031 1 95.12 319 GLY A N 1
ATOM 2566 C CA . GLY A 1 319 ? 12.516 -16.578 -30.766 1 95.12 319 GLY A CA 1
ATOM 2567 C C . GLY A 1 319 ? 11.484 -17.656 -30.469 1 95.12 319 GLY A C 1
ATOM 2568 O O . GLY A 1 319 ? 10.281 -17.422 -30.625 1 95.12 319 GLY A O 1
ATOM 2569 N N . GLN A 1 320 ? 12.008 -18.781 -30.141 1 96 320 GLN A N 1
ATOM 2570 C CA . GLN A 1 320 ? 11.125 -19.891 -29.797 1 96 320 GLN A CA 1
ATOM 2571 C C . GLN A 1 320 ? 11.406 -20.406 -28.391 1 96 320 GLN A C 1
ATOM 2573 O O . GLN A 1 320 ? 12.492 -20.188 -27.844 1 96 320 GLN A O 1
ATOM 2578 N N . LYS A 1 321 ? 10.391 -21.047 -27.797 1 97.12 321 LYS A N 1
ATOM 2579 C CA . LYS A 1 321 ? 10.594 -21.703 -26.516 1 97.12 321 LYS A CA 1
ATOM 2580 C C . LYS A 1 321 ? 11.672 -22.781 -26.594 1 97.12 321 LYS A C 1
ATOM 2582 O O . LYS A 1 321 ? 11.672 -23.594 -27.516 1 97.12 321 LYS A O 1
ATOM 2587 N N . GLY A 1 322 ? 12.562 -22.828 -25.672 1 96.94 322 GLY A N 1
ATOM 2588 C CA . GLY A 1 322 ? 13.656 -23.781 -25.688 1 96.94 322 GLY A CA 1
ATOM 2589 C C . GLY A 1 322 ? 13.32 -25.078 -24.969 1 96.94 322 GLY A C 1
ATOM 2590 O O . GLY A 1 322 ? 12.305 -25.172 -24.281 1 96.94 322 GLY A O 1
ATOM 2591 N N . PRO A 1 323 ? 14.156 -26.016 -25.203 1 97.5 323 PRO A N 1
ATOM 2592 C CA . PRO A 1 323 ? 13.891 -27.359 -24.656 1 97.5 323 PRO A CA 1
ATOM 2593 C C . PRO A 1 323 ? 13.953 -27.391 -23.141 1 97.5 323 PRO A C 1
ATOM 2595 O O . PRO A 1 323 ? 13.227 -28.172 -22.5 1 97.5 323 PRO A O 1
ATOM 2598 N N . ILE A 1 324 ? 14.844 -26.625 -22.562 1 98.19 324 ILE A N 1
ATOM 2599 C CA . ILE A 1 324 ? 14.961 -26.641 -21.109 1 98.19 324 ILE A CA 1
ATOM 2600 C C . ILE A 1 324 ? 13.68 -26.094 -20.469 1 98.19 324 ILE A C 1
ATOM 2602 O O . ILE A 1 324 ? 13.156 -26.672 -19.516 1 98.19 324 ILE A O 1
ATOM 2606 N N . CYS A 1 325 ? 13.188 -24.984 -20.969 1 98.19 325 CYS A N 1
ATOM 2607 C CA . CYS A 1 325 ? 11.922 -24.438 -20.5 1 98.19 325 CYS A CA 1
ATOM 2608 C C . CYS A 1 325 ? 10.805 -25.469 -20.609 1 98.19 325 CYS A C 1
ATOM 2610 O O . CYS A 1 325 ? 10.008 -25.641 -19.688 1 98.19 325 CYS A O 1
ATOM 2612 N N . GLN A 1 326 ? 10.781 -26.188 -21.734 1 97.62 326 GLN A N 1
ATOM 2613 C CA . GLN A 1 326 ? 9.773 -27.219 -21.953 1 97.62 326 GLN A CA 1
ATOM 2614 C C . GLN A 1 326 ? 9.891 -28.328 -20.906 1 97.62 326 GLN A C 1
ATOM 2616 O O . GLN A 1 326 ? 8.883 -28.781 -20.359 1 97.62 326 GLN A O 1
ATOM 2621 N N . MET A 1 327 ? 11.086 -28.75 -20.656 1 97.75 327 MET A N 1
ATOM 2622 C CA . MET A 1 327 ? 11.32 -29.781 -19.656 1 97.75 327 MET A CA 1
ATOM 2623 C C . MET A 1 327 ? 10.836 -29.344 -18.281 1 97.75 327 MET A C 1
ATOM 2625 O O . MET A 1 327 ? 10.195 -30.109 -17.562 1 97.75 327 MET A O 1
ATOM 2629 N N . ILE A 1 328 ? 11.094 -28.094 -17.938 1 97.62 328 ILE A N 1
ATOM 2630 C CA . ILE A 1 328 ? 10.695 -27.562 -16.641 1 97.62 328 ILE A CA 1
ATOM 2631 C C . ILE A 1 328 ? 9.172 -27.469 -16.562 1 97.62 328 ILE A C 1
ATOM 2633 O O . ILE A 1 328 ? 8.562 -27.812 -15.555 1 97.62 328 ILE A O 1
ATOM 2637 N N . GLN A 1 329 ? 8.547 -26.984 -17.625 1 95.94 329 GLN A N 1
ATOM 2638 C CA . GLN A 1 329 ? 7.094 -26.891 -17.688 1 95.94 329 GLN A CA 1
ATOM 2639 C C . GLN A 1 329 ? 6.441 -28.25 -17.484 1 95.94 329 GLN A C 1
ATOM 2641 O O . GLN A 1 329 ? 5.504 -28.391 -16.703 1 95.94 329 GLN A O 1
ATOM 2646 N N . ASP A 1 330 ? 6.941 -29.25 -18.203 1 94.81 330 ASP A N 1
ATOM 2647 C CA . ASP A 1 330 ? 6.387 -30.594 -18.125 1 94.81 330 ASP A CA 1
ATOM 2648 C C . ASP A 1 330 ? 6.551 -31.172 -16.719 1 94.81 330 ASP A C 1
ATOM 2650 O O . ASP A 1 330 ? 5.617 -31.766 -16.172 1 94.81 330 ASP A O 1
ATOM 2654 N N . TRP A 1 331 ? 7.703 -30.984 -16.234 1 94.31 331 TRP A N 1
ATOM 2655 C CA . TRP A 1 331 ? 7.98 -31.469 -14.891 1 94.31 331 TRP A CA 1
ATOM 2656 C C . TRP A 1 331 ? 7.062 -30.812 -13.875 1 94.31 331 TRP A C 1
ATOM 2658 O O . TRP A 1 331 ? 6.469 -31.484 -13.031 1 94.31 331 TRP A O 1
ATOM 2668 N N . PHE A 1 332 ? 6.977 -29.516 -13.961 1 91.06 332 PHE A N 1
ATOM 2669 C CA . PHE A 1 332 ? 6.195 -28.75 -13 1 91.06 332 PHE A CA 1
ATOM 2670 C C . PHE A 1 332 ? 4.723 -29.141 -13.062 1 91.06 332 PHE A C 1
ATOM 2672 O O . PHE A 1 332 ? 4.066 -29.266 -12.023 1 91.06 332 PHE A O 1
ATOM 2679 N N . LYS A 1 333 ? 4.203 -29.328 -14.203 1 85.5 333 LYS A N 1
ATOM 2680 C CA . LYS A 1 333 ? 2.822 -29.75 -14.406 1 85.5 333 LYS A CA 1
ATOM 2681 C C . LYS A 1 333 ? 2.557 -31.094 -13.734 1 85.5 333 LYS A C 1
ATOM 2683 O O . LYS A 1 333 ? 1.479 -31.312 -13.172 1 85.5 333 LYS A O 1
ATOM 2688 N N . ASN A 1 334 ? 3.469 -31.938 -13.82 1 83.81 334 ASN A N 1
ATOM 2689 C CA . ASN A 1 334 ? 3.316 -33.281 -13.242 1 83.81 334 ASN A CA 1
ATOM 2690 C C . ASN A 1 334 ? 3.377 -33.219 -11.719 1 83.81 334 ASN A C 1
ATOM 2692 O O . ASN A 1 334 ? 2.752 -34.031 -11.047 1 83.81 334 ASN A O 1
ATOM 2696 N N . GLN A 1 335 ? 4.148 -32.312 -11.18 1 80.12 335 GLN A N 1
ATOM 2697 C CA . GLN A 1 335 ? 4.23 -32.156 -9.727 1 80.12 335 GLN A CA 1
ATOM 2698 C C . GLN A 1 335 ? 2.889 -31.719 -9.148 1 80.12 335 GLN A C 1
ATOM 2700 O O . GLN A 1 335 ? 2.506 -32.125 -8.055 1 80.12 335 GLN A O 1
ATOM 2705 N N . LYS A 1 336 ? 2.25 -30.891 -9.781 1 66.5 336 LYS A N 1
ATOM 2706 C CA . LYS A 1 336 ? 0.957 -30.391 -9.336 1 66.5 336 LYS A CA 1
ATOM 2707 C C . LYS A 1 336 ? -0.087 -31.5 -9.297 1 66.5 336 LYS A C 1
ATOM 2709 O O . LYS A 1 336 ? -1.017 -31.453 -8.484 1 66.5 336 LYS A O 1
ATOM 2714 N N . GLN A 1 337 ? 0.109 -32.406 -10.086 1 63.41 337 GLN A N 1
ATOM 2715 C CA . GLN A 1 337 ? -0.822 -33.531 -10.172 1 63.41 337 GLN A CA 1
ATOM 2716 C C . GLN A 1 337 ? -0.542 -34.562 -9.078 1 63.41 337 GLN A C 1
ATOM 2718 O O . GLN A 1 337 ? -1.467 -35.188 -8.562 1 63.41 337 GLN A O 1
ATOM 2723 N N . ASP A 1 338 ? 0.664 -34.656 -8.766 1 57.41 338 ASP A N 1
ATOM 2724 C CA . ASP A 1 338 ? 1.006 -35.781 -7.91 1 57.41 338 ASP A CA 1
ATOM 2725 C C . ASP A 1 338 ? 1.25 -35.344 -6.473 1 57.41 338 ASP A C 1
ATOM 2727 O O . ASP A 1 338 ? 1.022 -36.094 -5.531 1 57.41 338 ASP A O 1
ATOM 2731 N N . LEU A 1 339 ? 1.706 -34.062 -6.293 1 58.06 339 LEU A N 1
ATOM 2732 C CA . LEU A 1 339 ? 2.334 -33.812 -5 1 58.06 339 LEU A CA 1
ATOM 2733 C C . LEU A 1 339 ? 1.686 -32.625 -4.301 1 58.06 339 LEU A C 1
ATOM 2735 O O . LEU A 1 339 ? 2.303 -31.984 -3.439 1 58.06 339 LEU A O 1
ATOM 2739 N N . GLY A 1 340 ? 0.422 -32.438 -4.438 1 60.56 340 GLY A N 1
ATOM 2740 C CA . GLY A 1 340 ? -0.021 -31.422 -3.482 1 60.56 340 GLY A CA 1
ATOM 2741 C C . GLY A 1 340 ? 0.177 -31.844 -2.039 1 60.56 340 GLY A C 1
ATOM 2742 O O . GLY A 1 340 ? 0.21 -33.031 -1.735 1 60.56 340 GLY A O 1
ATOM 2743 N N . ASP A 1 341 ? 0.597 -30.891 -1.242 1 73.06 341 ASP A N 1
ATOM 2744 C CA . ASP A 1 341 ? 1.098 -31.203 0.095 1 73.06 341 ASP A CA 1
ATOM 2745 C C . ASP A 1 341 ? -0.05 -31.5 1.058 1 73.06 341 ASP A C 1
ATOM 2747 O O . ASP A 1 341 ? 0.028 -32.438 1.854 1 73.06 341 ASP A O 1
ATOM 2751 N N . GLU A 1 342 ? -1.095 -30.703 0.91 1 84.56 342 GLU A N 1
ATOM 2752 C CA . GLU A 1 342 ? -2.164 -30.859 1.89 1 84.56 342 GLU A CA 1
ATOM 2753 C C . GLU A 1 342 ? -3.523 -30.984 1.207 1 84.56 342 GLU A C 1
ATOM 2755 O O . GLU A 1 342 ? -3.885 -30.156 0.374 1 84.56 342 GLU A O 1
ATOM 2760 N N . LEU A 1 343 ? -4.273 -31.969 1.624 1 88.06 343 LEU A N 1
ATOM 2761 C CA . LEU A 1 343 ? -5.566 -32.25 1.015 1 88.06 343 LEU A CA 1
ATOM 2762 C C . LEU A 1 343 ? -6.672 -31.438 1.675 1 88.06 343 LEU A C 1
ATOM 2764 O O . LEU A 1 343 ? -6.742 -31.359 2.902 1 88.06 343 LEU A O 1
ATOM 2768 N N . VAL A 1 344 ? -7.5 -30.844 0.835 1 90.75 344 VAL A N 1
ATOM 2769 C CA . VAL A 1 344 ? -8.68 -30.125 1.299 1 90.75 344 VAL A CA 1
ATOM 2770 C C . VAL A 1 344 ? -9.781 -31.109 1.668 1 90.75 344 VAL A C 1
ATOM 2772 O O . VAL A 1 344 ? -9.984 -32.125 0.975 1 90.75 344 VAL A O 1
ATOM 2775 N N . ASP A 1 345 ? -10.484 -30.844 2.783 1 89.19 345 ASP A N 1
ATOM 2776 C CA . ASP A 1 345 ? -11.617 -31.672 3.156 1 89.19 345 ASP A CA 1
ATOM 2777 C C . ASP A 1 345 ? -12.797 -31.453 2.207 1 89.19 345 ASP A C 1
ATOM 2779 O O . ASP A 1 345 ? -13.477 -30.438 2.279 1 89.19 345 ASP A O 1
ATOM 2783 N N . VAL A 1 346 ? -12.977 -32.375 1.359 1 87.44 346 VAL A N 1
ATOM 2784 C CA . VAL A 1 346 ? -14.094 -32.312 0.425 1 87.44 346 VAL A CA 1
ATOM 2785 C C . VAL A 1 346 ? -15.109 -33.406 0.725 1 87.44 346 VAL A C 1
ATOM 2787 O O . VAL A 1 346 ? -15.719 -33.969 -0.191 1 87.44 346 VAL A O 1
ATOM 2790 N N . SER A 1 347 ? -15.25 -33.812 1.945 1 88.44 347 SER A N 1
ATOM 2791 C CA . SER A 1 347 ? -16.125 -34.906 2.359 1 88.44 347 SER A CA 1
ATOM 2792 C C . SER A 1 347 ? -17.578 -34.625 1.988 1 88.44 347 SER A C 1
ATOM 2794 O O . SER A 1 347 ? -18.406 -35.531 1.972 1 88.44 347 SER A O 1
ATOM 2796 N N . PHE A 1 348 ? -17.844 -33.344 1.699 1 84.81 348 PHE A N 1
ATOM 2797 C CA . PHE A 1 348 ? -19.188 -33 1.273 1 84.81 348 PHE A CA 1
ATOM 2798 C C . PHE A 1 348 ? -19.531 -33.656 -0.049 1 84.81 348 PHE A C 1
ATOM 2800 O O . PHE A 1 348 ? -20.703 -33.719 -0.44 1 84.81 348 PHE A O 1
ATOM 2807 N N . LEU A 1 349 ? -18.516 -34.125 -0.784 1 81 349 LEU A N 1
ATOM 2808 C CA . LEU A 1 349 ? -18.734 -34.812 -2.049 1 81 349 LEU A CA 1
ATOM 2809 C C . LEU A 1 349 ? -19.188 -36.25 -1.809 1 81 349 LEU A C 1
ATOM 2811 O O . LEU A 1 349 ? -19.672 -36.906 -2.727 1 81 349 LEU A O 1
ATOM 2815 N N . LYS A 1 350 ? -18.906 -37 -0.676 1 72.94 350 LYS A N 1
ATOM 2816 C CA . LYS A 1 350 ? -19.266 -38.375 -0.404 1 72.94 350 LYS A CA 1
ATOM 2817 C C . LYS A 1 350 ? -20.781 -38.562 -0.383 1 72.94 350 LYS A C 1
ATOM 2819 O O . LYS A 1 350 ? -21.5 -37.719 0.16 1 72.94 350 LYS A O 1
ATOM 2824 N N . ASN A 1 351 ? -21.328 -39.25 -1.316 1 57.91 351 ASN A N 1
ATOM 2825 C CA . ASN A 1 351 ? -22.688 -39.719 -1.522 1 57.91 351 ASN A CA 1
ATOM 2826 C C . ASN A 1 351 ? -23.234 -40.438 -0.292 1 57.91 351 ASN A C 1
ATOM 2828 O O . ASN A 1 351 ? -22.516 -41.25 0.329 1 57.91 351 ASN A O 1
ATOM 2832 N N . GLU A 1 352 ? -24.141 -39.75 0.523 1 47.38 352 GLU A N 1
ATOM 2833 C CA . GLU A 1 352 ? -24.891 -40.625 1.416 1 47.38 352 GLU A CA 1
ATOM 2834 C C . GLU A 1 352 ? -25.562 -41.75 0.644 1 47.38 352 GLU A C 1
ATOM 2836 O O . GLU A 1 352 ? -26.344 -41.5 -0.282 1 47.38 352 GLU A O 1
ATOM 2841 N N . LYS A 1 353 ? -25.078 -42.844 0.248 1 42.91 353 LYS A N 1
ATOM 2842 C CA . LYS A 1 353 ? -25.828 -44.031 -0.067 1 42.91 353 LYS A CA 1
ATOM 2843 C C . LYS A 1 353 ? -26.875 -44.344 1 1 42.91 353 LYS A C 1
ATOM 2845 O O . LYS A 1 353 ? -26.75 -45.312 1.753 1 42.91 353 LYS A O 1
ATOM 2850 N N . ASN A 1 354 ? -27.469 -43.406 1.755 1 38.19 354 ASN A N 1
ATOM 2851 C CA . ASN A 1 354 ? -28.547 -44 2.543 1 38.19 354 ASN A CA 1
ATOM 2852 C C . ASN A 1 354 ? -29.562 -44.688 1.656 1 38.19 354 ASN A C 1
ATOM 2854 O O . ASN A 1 354 ? -29.984 -45.812 1.955 1 38.19 354 ASN A O 1
ATOM 2858 N N . ASN A 1 355 ? -30.547 -44.062 0.853 1 31.52 355 ASN A N 1
ATOM 2859 C CA . ASN A 1 355 ? -31.672 -44.938 0.52 1 31.52 355 ASN A CA 1
ATOM 2860 C C . ASN A 1 355 ? -31.328 -45.906 -0.608 1 31.52 355 ASN A C 1
ATOM 2862 O O . ASN A 1 355 ? -30.719 -45.5 -1.606 1 31.52 355 ASN A O 1
ATOM 2866 N N . MET B 1 1 ? -32.312 28.5 26.844 1 31.64 1 MET B N 1
ATOM 2867 C CA . MET B 1 1 ? -31.281 28.266 25.859 1 31.64 1 MET B CA 1
ATOM 2868 C C . MET B 1 1 ? -31.875 28.156 24.453 1 31.64 1 MET B C 1
ATOM 2870 O O . MET B 1 1 ? -32.812 27.375 24.219 1 31.64 1 MET B O 1
ATOM 2874 N N . GLU B 1 2 ? -31.906 29.156 23.688 1 35.75 2 GLU B N 1
ATOM 2875 C CA . GLU B 1 2 ? -32.625 29.312 22.422 1 35.75 2 GLU B CA 1
ATOM 2876 C C . GLU B 1 2 ? -32.375 28.141 21.484 1 35.75 2 GLU B C 1
ATOM 2878 O O . GLU B 1 2 ? -31.219 27.719 21.312 1 35.75 2 GLU B O 1
ATOM 2883 N N . ASN B 1 3 ? -33.281 27.266 21.266 1 43.12 3 ASN B N 1
ATOM 2884 C CA . ASN B 1 3 ? -33.281 26.047 20.453 1 43.12 3 ASN B CA 1
ATOM 2885 C C . ASN B 1 3 ? -32.844 26.312 19.031 1 43.12 3 ASN B C 1
ATOM 2887 O O . ASN B 1 3 ? -33.562 26.891 18.234 1 43.12 3 ASN B O 1
ATOM 2891 N N . PHE B 1 4 ? -31.641 26.734 18.766 1 47.06 4 PHE B N 1
ATOM 2892 C CA . PHE B 1 4 ? -31.078 26.953 17.453 1 47.06 4 PHE B CA 1
ATOM 2893 C C . PHE B 1 4 ? -31.297 25.734 16.547 1 47.06 4 PHE B C 1
ATOM 2895 O O . PHE B 1 4 ? -30.891 24.625 16.891 1 47.06 4 PHE B O 1
ATOM 2902 N N . LYS B 1 5 ? -32.469 25.797 15.812 1 57.12 5 LYS B N 1
ATOM 2903 C CA . LYS B 1 5 ? -32.719 24.703 14.867 1 57.12 5 LYS B CA 1
ATOM 2904 C C . LYS B 1 5 ? -31.641 24.625 13.797 1 57.12 5 LYS B C 1
ATOM 2906 O O . LYS B 1 5 ? -31.344 25.609 13.125 1 57.12 5 LYS B O 1
ATOM 2911 N N . VAL B 1 6 ? -30.734 23.672 13.719 1 68.5 6 VAL B N 1
ATOM 2912 C CA . VAL B 1 6 ? -29.703 23.422 12.734 1 68.5 6 VAL B CA 1
ATOM 2913 C C . VAL B 1 6 ? -30.328 23.25 11.352 1 68.5 6 VAL B C 1
ATOM 2915 O O . VAL B 1 6 ? -31.312 22.531 11.195 1 68.5 6 VAL B O 1
ATOM 2918 N N . GLY B 1 7 ? -29.953 24.188 10.383 1 77.81 7 GLY B N 1
ATOM 2919 C CA . GLY B 1 7 ? -30.422 24.094 9.008 1 77.81 7 GLY B CA 1
ATOM 2920 C C . GLY B 1 7 ? -30.031 22.781 8.344 1 77.81 7 GLY B C 1
ATOM 2921 O O . GLY B 1 7 ? -29.406 21.922 8.969 1 77.81 7 GLY B O 1
ATOM 2922 N N . GLN B 1 8 ? -30.531 22.656 7.172 1 83.12 8 GLN B N 1
ATOM 2923 C CA . GLN B 1 8 ? -30.266 21.453 6.375 1 83.12 8 GLN B CA 1
ATOM 2924 C C . GLN B 1 8 ? -28.844 21.453 5.824 1 83.12 8 GLN B C 1
ATOM 2926 O O . GLN B 1 8 ? -28.266 22.516 5.602 1 83.12 8 GLN B O 1
ATOM 2931 N N . TYR B 1 9 ? -28.266 20.297 5.75 1 83.31 9 TYR B N 1
ATOM 2932 C CA . TYR B 1 9 ? -27.047 20.094 4.996 1 83.31 9 TYR B CA 1
ATOM 2933 C C . TYR B 1 9 ? -27.156 20.656 3.586 1 83.31 9 TYR B C 1
ATOM 2935 O O . TYR B 1 9 ? -28.047 20.266 2.826 1 83.31 9 TYR B O 1
ATOM 2943 N N . PRO B 1 10 ? -26.281 21.594 3.309 1 83.75 10 PRO B N 1
ATOM 2944 C CA . PRO B 1 10 ? -26.453 22.328 2.051 1 83.75 10 PRO B CA 1
ATOM 2945 C C . PRO B 1 10 ? -25.797 21.625 0.868 1 83.75 10 PRO B C 1
ATOM 2947 O O . PRO B 1 10 ? -25.938 22.062 -0.276 1 83.75 10 PRO B O 1
ATOM 2950 N N . GLY B 1 11 ? -25.078 20.641 1.06 1 89.06 11 GLY B N 1
ATOM 2951 C CA . GLY B 1 11 ? -24.297 20.031 -0.003 1 89.06 11 GLY B CA 1
ATOM 2952 C C . GLY B 1 11 ? -25.156 19.281 -1.015 1 89.06 11 GLY B C 1
ATOM 2953 O O . GLY B 1 11 ? -26.328 18.984 -0.757 1 89.06 11 GLY B O 1
ATOM 2954 N N . LYS B 1 12 ? -24.531 18.984 -2.18 1 92.69 12 LYS B N 1
ATOM 2955 C CA . LYS B 1 12 ? -25.219 18.297 -3.275 1 92.69 12 LYS B CA 1
ATOM 2956 C C . LYS B 1 12 ? -25.016 16.781 -3.189 1 92.69 12 LYS B C 1
ATOM 2958 O O . LYS B 1 12 ? -25.812 16.016 -3.732 1 92.69 12 LYS B O 1
ATOM 2963 N N . THR B 1 13 ? -23.969 16.391 -2.557 1 96.12 13 THR B N 1
ATOM 2964 C CA . THR B 1 13 ? -23.703 14.961 -2.426 1 96.12 13 THR B CA 1
ATOM 2965 C C . THR B 1 13 ? -24.656 14.312 -1.435 1 96.12 13 THR B C 1
ATOM 2967 O O . THR B 1 13 ? -24.75 14.742 -0.282 1 96.12 13 THR B O 1
ATOM 2970 N N . LYS B 1 14 ? -25.328 13.32 -1.805 1 96.75 14 LYS B N 1
ATOM 2971 C CA . LYS B 1 14 ? -26.375 12.688 -0.998 1 96.75 14 LYS B CA 1
ATOM 2972 C C . LYS B 1 14 ? -25.766 11.938 0.188 1 96.75 14 LYS B C 1
ATOM 2974 O O . LYS B 1 14 ? -24.75 11.25 0.047 1 96.75 14 LYS B O 1
ATOM 2979 N N . VAL B 1 15 ? -26.391 12.125 1.348 1 97.75 15 VAL B N 1
ATOM 2980 C CA . VAL B 1 15 ? -26.078 11.305 2.516 1 97.75 15 VAL B CA 1
ATOM 2981 C C . VAL B 1 15 ? -26.953 10.047 2.51 1 97.75 15 VAL B C 1
ATOM 2983 O O . VAL B 1 15 ? -28.172 10.133 2.527 1 97.75 15 VAL B O 1
ATOM 2986 N N . ALA B 1 16 ? -26.359 8.906 2.514 1 98.25 16 ALA B N 1
ATOM 2987 C CA . ALA B 1 16 ? -27.109 7.664 2.346 1 98.25 16 ALA B CA 1
ATOM 2988 C C . ALA B 1 16 ? -27.562 7.109 3.693 1 98.25 16 ALA B C 1
ATOM 2990 O O . ALA B 1 16 ? -26.844 7.215 4.688 1 98.25 16 ALA B O 1
ATOM 2991 N N . THR B 1 17 ? -28.734 6.492 3.666 1 97.94 17 THR B N 1
ATOM 2992 C CA . THR B 1 17 ? -29.188 5.695 4.801 1 97.94 17 THR B CA 1
ATOM 2993 C C . THR B 1 17 ? -28.484 4.336 4.82 1 97.94 17 THR B C 1
ATOM 2995 O O . THR B 1 17 ? -27.859 3.943 3.836 1 97.94 17 THR B O 1
ATOM 2998 N N . LYS B 1 18 ? -28.625 3.682 5.938 1 97.62 18 LYS B N 1
ATOM 2999 C CA . LYS B 1 18 ? -28.047 2.346 6.047 1 97.62 18 LYS B CA 1
ATOM 3000 C C . LYS B 1 18 ? -28.562 1.43 4.945 1 97.62 18 LYS B C 1
ATOM 3002 O O . LYS B 1 18 ? -27.781 0.699 4.324 1 97.62 18 LYS B O 1
ATOM 3007 N N . GLU B 1 19 ? -29.828 1.488 4.691 1 97.88 19 GLU B N 1
ATOM 3008 C CA . GLU B 1 19 ? -30.438 0.657 3.658 1 97.88 19 GLU B CA 1
ATOM 3009 C C . GLU B 1 19 ? -29.875 0.995 2.277 1 97.88 19 GLU B C 1
ATOM 3011 O O . GLU B 1 19 ? -29.594 0.099 1.479 1 97.88 19 GLU B O 1
ATOM 3016 N N . GLU B 1 20 ? -29.75 2.254 2.025 1 98.25 20 GLU B N 1
ATOM 3017 C CA . GLU B 1 20 ? -29.203 2.693 0.744 1 98.25 20 GLU B CA 1
ATOM 3018 C C . GLU B 1 20 ? -27.75 2.26 0.585 1 98.25 20 GLU B C 1
ATOM 3020 O O . GLU B 1 20 ? -27.328 1.877 -0.508 1 98.25 20 GLU B O 1
ATOM 3025 N N . ILE B 1 21 ? -27 2.334 1.655 1 98.38 21 ILE B N 1
ATOM 3026 C CA . ILE B 1 21 ? -25.594 1.916 1.635 1 98.38 21 ILE B CA 1
ATOM 3027 C C . ILE B 1 21 ? -25.516 0.438 1.263 1 98.38 21 ILE B C 1
ATOM 3029 O O . ILE B 1 21 ? -24.75 0.062 0.37 1 98.38 21 ILE B O 1
ATOM 3033 N N . ILE B 1 22 ? -26.281 -0.386 1.918 1 98.19 22 ILE B N 1
ATOM 3034 C CA . ILE B 1 22 ? -26.266 -1.826 1.683 1 98.19 22 ILE B CA 1
ATOM 3035 C C . ILE B 1 22 ? -26.625 -2.115 0.229 1 98.19 22 ILE B C 1
ATOM 3037 O O . ILE B 1 22 ? -26 -2.939 -0.427 1 98.19 22 ILE B O 1
ATOM 3041 N N . GLU B 1 23 ? -27.625 -1.416 -0.263 1 98.06 23 GLU B N 1
ATOM 3042 C CA . GLU B 1 23 ? -28.031 -1.581 -1.656 1 98.06 23 GLU B CA 1
ATOM 3043 C C . GLU B 1 23 ? -26.891 -1.199 -2.609 1 98.06 23 GLU B C 1
ATOM 3045 O O . GLU B 1 23 ? -26.656 -1.893 -3.598 1 98.06 23 GLU B O 1
ATOM 3050 N N . LYS B 1 24 ? -26.266 -0.119 -2.346 1 98.12 24 LYS B N 1
ATOM 3051 C CA . LYS B 1 24 ? -25.156 0.333 -3.188 1 98.12 24 LYS B CA 1
ATOM 3052 C C . LYS B 1 24 ? -23.984 -0.654 -3.148 1 98.12 24 LYS B C 1
ATOM 3054 O O . LYS B 1 24 ? -23.344 -0.905 -4.168 1 98.12 24 LYS B O 1
ATOM 3059 N N . LEU B 1 25 ? -23.656 -1.194 -1.941 1 98.12 25 LEU B N 1
ATOM 3060 C CA . LEU B 1 25 ? -22.625 -2.221 -1.835 1 98.12 25 LEU B CA 1
ATOM 3061 C C . LEU B 1 25 ? -22.953 -3.416 -2.725 1 98.12 25 LEU B C 1
ATOM 3063 O O . LEU B 1 25 ? -22.094 -3.895 -3.471 1 98.12 25 LEU B O 1
ATOM 3067 N N . GLU B 1 26 ? -24.188 -3.873 -2.693 1 98.06 26 GLU B N 1
ATOM 3068 C CA . GLU B 1 26 ? -24.609 -5.035 -3.465 1 98.06 26 GLU B CA 1
ATOM 3069 C C . GLU B 1 26 ? -24.547 -4.758 -4.965 1 98.06 26 GLU B C 1
ATOM 3071 O O . GLU B 1 26 ? -24.062 -5.594 -5.734 1 98.06 26 GLU B O 1
ATOM 3076 N N . GLN B 1 27 ? -24.953 -3.588 -5.359 1 97.56 27 GLN B N 1
ATOM 3077 C CA . GLN B 1 27 ? -25 -3.244 -6.773 1 97.56 27 GLN B CA 1
ATOM 3078 C C . GLN B 1 27 ? -23.609 -3.004 -7.336 1 97.56 27 GLN B C 1
ATOM 3080 O O . GLN B 1 27 ? -23.312 -3.385 -8.477 1 97.56 27 GLN B O 1
ATOM 3085 N N . THR B 1 28 ? -22.766 -2.439 -6.555 1 97.88 28 THR B N 1
ATOM 3086 C CA . THR B 1 28 ? -21.469 -1.972 -7.055 1 97.88 28 THR B CA 1
ATOM 3087 C C . THR B 1 28 ? -20.391 -3.031 -6.848 1 97.88 28 THR B C 1
ATOM 3089 O O . THR B 1 28 ? -19.609 -3.318 -7.758 1 97.88 28 THR B O 1
ATOM 3092 N N . TYR B 1 29 ? -20.391 -3.684 -5.719 1 97.25 29 TYR B N 1
ATOM 3093 C CA . TYR B 1 29 ? -19.234 -4.484 -5.352 1 97.25 29 TYR B CA 1
ATOM 3094 C C . TYR B 1 29 ? -19.453 -5.957 -5.664 1 97.25 29 TYR B C 1
ATOM 3096 O O . TYR B 1 29 ? -18.547 -6.773 -5.539 1 97.25 29 TYR B O 1
ATOM 3104 N N . ARG B 1 30 ? -20.609 -6.32 -6.145 1 95.5 30 ARG B N 1
ATOM 3105 C CA . ARG B 1 30 ? -20.812 -7.676 -6.641 1 95.5 30 ARG B CA 1
ATOM 3106 C C . ARG B 1 30 ? -20.141 -7.875 -7.988 1 95.5 30 ARG B C 1
ATOM 3108 O O . ARG B 1 30 ? -19.766 -9 -8.344 1 95.5 30 ARG B O 1
ATOM 3115 N N . LYS B 1 31 ? -19.984 -6.805 -8.664 1 91.94 31 LYS B N 1
ATOM 3116 C CA . LYS B 1 31 ? -19.328 -6.875 -9.969 1 91.94 31 LYS B CA 1
ATOM 3117 C C . LYS B 1 31 ? -17.812 -6.973 -9.812 1 91.94 31 LYS B C 1
ATOM 3119 O O . LYS B 1 31 ? -17.172 -6.07 -9.258 1 91.94 31 LYS B O 1
ATOM 3124 N N . LYS B 1 32 ? -17.281 -8.078 -10.273 1 93.56 32 LYS B N 1
ATOM 3125 C CA . LYS B 1 32 ? -15.852 -8.344 -10.234 1 93.56 32 LYS B CA 1
ATOM 3126 C C . LYS B 1 32 ? -15.336 -8.797 -11.602 1 93.56 32 LYS B C 1
ATOM 3128 O O . LYS B 1 32 ? -16.109 -9.234 -12.445 1 93.56 32 LYS B O 1
ATOM 3133 N N . ASN B 1 33 ? -14 -8.609 -11.773 1 92.81 33 ASN B N 1
ATOM 3134 C CA . ASN B 1 33 ? -13.359 -9.117 -12.984 1 92.81 33 ASN B CA 1
ATOM 3135 C C . ASN B 1 33 ? -12.961 -10.586 -12.836 1 92.81 33 ASN B C 1
ATOM 3137 O O . ASN B 1 33 ? -12.539 -11.219 -13.805 1 92.81 33 ASN B O 1
ATOM 3141 N N . ILE B 1 34 ? -13.047 -11.141 -11.641 1 93.62 34 ILE B N 1
ATOM 3142 C CA . ILE B 1 34 ? -12.734 -12.531 -11.336 1 93.62 34 ILE B CA 1
ATOM 3143 C C . ILE B 1 34 ? -13.82 -13.125 -10.438 1 93.62 34 ILE B C 1
ATOM 3145 O O . ILE B 1 34 ? -14.555 -12.383 -9.781 1 93.62 34 ILE B O 1
ATOM 3149 N N . GLN B 1 35 ? -13.891 -14.398 -10.445 1 95.19 35 GLN B N 1
ATOM 3150 C CA . GLN B 1 35 ? -14.867 -15.055 -9.578 1 95.19 35 GLN B CA 1
ATOM 3151 C C . GLN B 1 35 ? -14.305 -15.242 -8.172 1 95.19 35 GLN B C 1
ATOM 3153 O O . GLN B 1 35 ? -13.508 -16.141 -7.926 1 95.19 35 GLN B O 1
ATOM 3158 N N . MET B 1 36 ? -14.766 -14.477 -7.254 1 97.44 36 MET B N 1
ATOM 3159 C CA . MET B 1 36 ? -14.406 -14.594 -5.844 1 97.44 36 MET B CA 1
ATOM 3160 C C . MET B 1 36 ? -15.406 -15.469 -5.102 1 97.44 36 MET B C 1
ATOM 3162 O O . MET B 1 36 ? -16.609 -15.305 -5.258 1 97.44 36 MET B O 1
ATOM 3166 N N . LEU B 1 37 ? -14.938 -16.406 -4.324 1 97.25 37 LEU B N 1
ATOM 3167 C CA . LEU B 1 37 ? -15.805 -17.453 -3.805 1 97.25 37 LEU B CA 1
ATOM 3168 C C . LEU B 1 37 ? -16.031 -17.297 -2.305 1 97.25 37 LEU B C 1
ATOM 3170 O O . LEU B 1 37 ? -17.156 -17.422 -1.817 1 97.25 37 LEU B O 1
ATOM 3174 N N . GLY B 1 38 ? -15.023 -17.062 -1.553 1 98.5 38 GLY B N 1
ATOM 3175 C CA . GLY B 1 38 ? -15.109 -16.891 -0.111 1 98.5 38 GLY B CA 1
ATOM 3176 C C . GLY B 1 38 ? -14.086 -15.914 0.433 1 98.5 38 GLY B C 1
ATOM 3177 O O . GLY B 1 38 ? -12.984 -15.789 -0.106 1 98.5 38 GLY B O 1
ATOM 3178 N N . PHE B 1 39 ? -14.469 -15.266 1.495 1 98.88 39 PHE B N 1
ATOM 3179 C CA . PHE B 1 39 ? -13.609 -14.289 2.162 1 98.88 39 PHE B CA 1
ATOM 3180 C C . PHE B 1 39 ? -13.68 -14.453 3.676 1 98.88 39 PHE B C 1
ATOM 3182 O O . PHE B 1 39 ? -14.758 -14.688 4.23 1 98.88 39 PHE B O 1
ATOM 3189 N N . TYR B 1 40 ? -12.516 -14.406 4.293 1 98.81 40 TYR B N 1
ATOM 3190 C CA . TYR B 1 40 ? -12.398 -14.477 5.742 1 98.81 40 TYR B CA 1
ATOM 3191 C C . TYR B 1 40 ? -11.609 -13.289 6.285 1 98.81 40 TYR B C 1
ATOM 3193 O O . TYR B 1 40 ? -10.617 -12.867 5.676 1 98.81 40 TYR B O 1
ATOM 3201 N N . SER B 1 41 ? -12.07 -12.719 7.359 1 98.38 41 SER B N 1
ATOM 3202 C CA . SER B 1 41 ? -11.344 -11.75 8.172 1 98.38 41 SER B CA 1
ATOM 3203 C C . SER B 1 41 ? -11.305 -12.172 9.633 1 98.38 41 SER B C 1
ATOM 3205 O O . SER B 1 41 ? -12.336 -12.492 10.227 1 98.38 41 SER B O 1
ATOM 3207 N N . SER B 1 42 ? -10.125 -12.094 10.195 1 98.19 42 SER B N 1
ATOM 3208 C CA . SER B 1 42 ? -10.016 -12.477 11.594 1 98.19 42 SER B CA 1
ATOM 3209 C C . SER B 1 42 ? -10.734 -11.477 12.5 1 98.19 42 SER B C 1
ATOM 3211 O O . SER B 1 42 ? -11.023 -11.781 13.656 1 98.19 42 SER B O 1
ATOM 3213 N N . ASP B 1 43 ? -11.008 -10.242 11.961 1 96.06 43 ASP B N 1
ATOM 3214 C CA . ASP B 1 43 ? -11.773 -9.242 12.703 1 96.06 43 ASP B CA 1
ATOM 3215 C C . ASP B 1 43 ? -13.234 -9.656 12.82 1 96.06 43 ASP B C 1
ATOM 3217 O O . ASP B 1 43 ? -13.883 -9.398 13.844 1 96.06 43 ASP B O 1
ATOM 3221 N N . LEU B 1 44 ? -13.75 -10.172 11.766 1 97.75 44 LEU B N 1
ATOM 3222 C CA . LEU B 1 44 ? -15.156 -10.539 11.719 1 97.75 44 LEU B CA 1
ATOM 3223 C C . LEU B 1 44 ? -15.359 -12 12.094 1 97.75 44 LEU B C 1
ATOM 3225 O O . LEU B 1 44 ? -16.422 -12.383 12.57 1 97.75 44 LEU B O 1
ATOM 3229 N N . ASP B 1 45 ? -14.359 -12.812 11.859 1 97.75 45 ASP B N 1
ATOM 3230 C CA . ASP B 1 45 ? -14.266 -14.219 12.234 1 97.75 45 ASP B CA 1
ATOM 3231 C C . ASP B 1 45 ? -15.422 -15.023 11.641 1 97.75 45 ASP B C 1
ATOM 3233 O O . ASP B 1 45 ? -16.141 -15.711 12.359 1 97.75 45 ASP B O 1
ATOM 3237 N N . CYS B 1 46 ? -15.625 -14.93 10.375 1 98.25 46 CYS B N 1
ATOM 3238 C CA . CYS B 1 46 ? -16.609 -15.703 9.609 1 98.25 46 CYS B CA 1
ATOM 3239 C C . CYS B 1 46 ? -16.25 -15.727 8.133 1 98.25 46 CYS B C 1
ATOM 3241 O O . CYS B 1 46 ? -15.422 -14.93 7.672 1 98.25 46 CYS B O 1
ATOM 3243 N N . ILE B 1 47 ? -16.828 -16.719 7.445 1 98.56 47 ILE B N 1
ATOM 3244 C CA . ILE B 1 47 ? -16.703 -16.781 5.992 1 98.56 47 ILE B CA 1
ATOM 3245 C C . ILE B 1 47 ? -17.828 -15.961 5.355 1 98.56 47 ILE B C 1
ATOM 3247 O O . ILE B 1 47 ? -19 -16.094 5.73 1 98.56 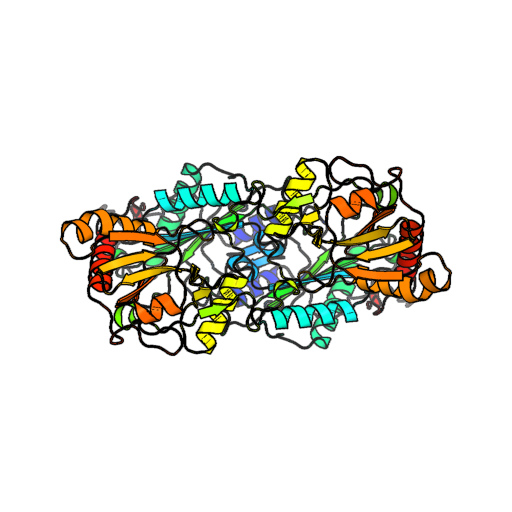47 ILE B O 1
ATOM 3251 N N . ILE B 1 48 ? -17.438 -15.094 4.492 1 98.75 48 ILE B N 1
ATOM 3252 C CA . ILE B 1 48 ? -18.359 -14.297 3.699 1 98.75 48 ILE B CA 1
ATOM 3253 C C . ILE B 1 48 ? -18.375 -14.812 2.26 1 98.75 48 ILE B C 1
ATOM 3255 O O . ILE B 1 48 ? -17.328 -14.898 1.612 1 98.75 48 ILE B O 1
ATOM 3259 N N . ASP B 1 49 ? -19.516 -15.102 1.719 1 96.94 49 ASP B N 1
ATOM 3260 C CA . ASP B 1 49 ? -19.609 -15.758 0.418 1 96.94 49 ASP B CA 1
ATOM 3261 C C . ASP B 1 49 ? -20.047 -14.773 -0.666 1 96.94 49 ASP B C 1
ATOM 3263 O O . ASP B 1 49 ? -19.906 -15.055 -1.858 1 96.94 49 ASP B O 1
ATOM 3267 N N . ASP B 1 50 ? -20.656 -13.609 -0.294 1 98 50 ASP B N 1
ATOM 3268 C CA . ASP B 1 50 ? -21.109 -12.602 -1.243 1 98 50 ASP B CA 1
ATOM 3269 C C . ASP B 1 50 ? -20.031 -11.547 -1.484 1 98 50 ASP B C 1
ATOM 3271 O O . ASP B 1 50 ? -19.688 -10.789 -0.576 1 98 50 ASP B O 1
ATOM 3275 N N . PRO B 1 51 ? -19.562 -11.445 -2.768 1 98.25 51 PRO B N 1
ATOM 3276 C CA . PRO B 1 51 ? -18.5 -10.484 -3.064 1 98.25 51 PRO B CA 1
ATOM 3277 C C . PRO B 1 51 ? -18.844 -9.062 -2.639 1 98.25 51 PRO B C 1
ATOM 3279 O O . PRO B 1 51 ? -17.969 -8.258 -2.34 1 98.25 51 PRO B O 1
ATOM 3282 N N . ALA B 1 52 ? -20.109 -8.727 -2.57 1 98.25 52 ALA B N 1
ATOM 3283 C CA . ALA B 1 52 ? -20.562 -7.387 -2.201 1 98.25 52 ALA B CA 1
ATOM 3284 C C . ALA B 1 52 ? -20.094 -7.016 -0.797 1 98.25 52 ALA B C 1
ATOM 3286 O O . ALA B 1 52 ? -19.984 -5.832 -0.462 1 98.25 52 ALA B O 1
ATOM 3287 N N . PHE B 1 53 ? -19.781 -8.055 0.001 1 98.56 53 PHE B N 1
ATOM 3288 C CA . PHE B 1 53 ? -19.5 -7.801 1.408 1 98.56 53 PHE B CA 1
ATOM 3289 C C . PHE B 1 53 ? -18.078 -8.25 1.764 1 98.56 53 PHE B C 1
ATOM 3291 O O . PHE B 1 53 ? -17.75 -8.383 2.943 1 98.56 53 PHE B O 1
ATOM 3298 N N . MET B 1 54 ? -17.281 -8.609 0.772 1 98.75 54 MET B N 1
ATOM 3299 C CA . MET B 1 54 ? -15.859 -8.852 1.012 1 98.75 54 MET B CA 1
ATOM 3300 C C . MET B 1 54 ? -15.102 -7.531 1.138 1 98.75 54 MET B C 1
ATOM 3302 O O . MET B 1 54 ? -14.477 -7.078 0.177 1 98.75 54 MET B O 1
ATOM 3306 N N . LEU B 1 55 ? -15.188 -6.953 2.348 1 98.44 55 LEU B N 1
ATOM 3307 C CA . LEU B 1 55 ? -14.867 -5.547 2.574 1 98.44 55 LEU B CA 1
ATOM 3308 C C . LEU B 1 55 ? -13.828 -5.398 3.684 1 98.44 55 LEU B C 1
ATOM 3310 O O . LEU B 1 55 ? -13.703 -6.27 4.547 1 98.44 55 LEU B O 1
ATOM 3314 N N . VAL B 1 56 ? -13.078 -4.352 3.621 1 98.31 56 VAL B N 1
ATOM 3315 C CA . VAL B 1 56 ? -12.156 -3.912 4.664 1 98.31 56 VAL B CA 1
ATOM 3316 C C . VAL B 1 56 ? -12.438 -2.453 5.016 1 98.31 56 VAL B C 1
ATOM 3318 O O . VAL B 1 56 ? -12.852 -1.669 4.16 1 98.31 56 VAL B O 1
ATOM 3321 N N . PRO B 1 57 ? -12.273 -2.094 6.309 1 98.5 57 PRO B N 1
ATOM 3322 C CA . PRO B 1 57 ? -12.523 -0.701 6.688 1 98.5 57 PRO B CA 1
ATOM 3323 C C . PRO B 1 57 ? -11.477 0.262 6.129 1 98.5 57 PRO B C 1
ATOM 3325 O O . PRO B 1 57 ? -10.312 -0.11 5.973 1 98.5 57 PRO B O 1
ATOM 3328 N N . ILE B 1 58 ? -11.867 1.546 5.898 1 98.56 58 ILE B N 1
ATOM 3329 C CA . ILE B 1 58 ? -11.023 2.535 5.234 1 98.56 58 ILE B CA 1
ATOM 3330 C C . ILE B 1 58 ? -9.812 2.85 6.102 1 98.56 58 ILE B C 1
ATOM 3332 O O . ILE B 1 58 ? -8.789 3.332 5.602 1 98.56 58 ILE B O 1
ATOM 3336 N N . ASP B 1 59 ? -9.867 2.557 7.402 1 98 59 ASP B N 1
ATOM 3337 C CA . ASP B 1 59 ? -8.758 2.852 8.305 1 98 59 ASP B CA 1
ATOM 3338 C C . ASP B 1 59 ? -7.805 1.666 8.414 1 98 59 ASP B C 1
ATOM 3340 O O . ASP B 1 59 ? -6.926 1.644 9.281 1 98 59 ASP B O 1
ATOM 3344 N N . GLU B 1 60 ? -7.969 0.667 7.543 1 97.94 60 GLU B N 1
ATOM 3345 C CA . GLU B 1 60 ? -7.074 -0.483 7.457 1 97.94 60 GLU B CA 1
ATOM 3346 C C . GLU B 1 60 ? -5.672 -0.06 7.031 1 97.94 60 GLU B C 1
ATOM 3348 O O . GLU B 1 60 ? -5.508 0.658 6.043 1 97.94 60 GLU B O 1
ATOM 3353 N N . ARG B 1 61 ? -4.672 -0.546 7.707 1 97.88 61 ARG B N 1
ATOM 3354 C CA . ARG B 1 61 ? -3.314 -0.036 7.527 1 97.88 61 ARG B CA 1
ATOM 3355 C C . ARG B 1 61 ? -2.701 -0.552 6.23 1 97.88 61 ARG B C 1
ATOM 3357 O O . ARG B 1 61 ? -1.774 0.057 5.691 1 97.88 61 ARG B O 1
ATOM 3364 N N . MET B 1 62 ? -3.088 -1.714 5.703 1 97.56 62 MET B N 1
ATOM 3365 C CA . MET B 1 62 ? -2.652 -2.1 4.363 1 97.56 62 MET B CA 1
ATOM 3366 C C . MET B 1 62 ? -3.031 -1.032 3.34 1 97.56 62 MET B C 1
ATOM 3368 O O . MET B 1 62 ? -2.283 -0.781 2.395 1 97.56 62 MET B O 1
ATOM 3372 N N . LEU B 1 63 ? -4.16 -0.376 3.551 1 97.75 63 LEU B N 1
ATOM 3373 C CA . LEU B 1 63 ? -4.684 0.629 2.631 1 97.75 63 LEU B CA 1
ATOM 3374 C C . LEU B 1 63 ? -3.947 1.954 2.801 1 97.75 63 LEU B C 1
ATOM 3376 O O . LEU B 1 63 ? -3.752 2.689 1.83 1 97.75 63 LEU B O 1
ATOM 3380 N N . ASN B 1 64 ? -3.551 2.246 4 1 97.94 64 ASN B N 1
ATOM 3381 C CA . ASN B 1 64 ? -3.107 3.604 4.293 1 97.94 64 ASN B CA 1
ATOM 3382 C C . ASN B 1 64 ? -1.587 3.686 4.398 1 97.94 64 ASN B C 1
ATOM 3384 O O . ASN B 1 64 ? -1.003 4.75 4.188 1 97.94 64 ASN B O 1
ATOM 3388 N N . ARG B 1 65 ? -0.965 2.543 4.688 1 97.5 65 ARG B N 1
ATOM 3389 C CA . ARG B 1 65 ? 0.474 2.57 4.926 1 97.5 65 ARG B CA 1
ATOM 3390 C C . ARG B 1 65 ? 1.173 1.427 4.195 1 97.5 65 ARG B C 1
ATOM 3392 O O . ARG B 1 65 ? 2.383 1.239 4.34 1 97.5 65 ARG B O 1
ATOM 3399 N N . SER B 1 66 ? 0.397 0.636 3.479 1 97.31 66 SER B N 1
ATOM 3400 C CA . SER B 1 66 ? 0.908 -0.542 2.787 1 97.31 66 SER B CA 1
ATOM 3401 C C . SER B 1 66 ? 1.661 -1.462 3.744 1 97.31 66 SER B C 1
ATOM 3403 O O . SER B 1 66 ? 2.633 -2.111 3.352 1 97.31 66 SER B O 1
ATOM 3405 N N . HIS B 1 67 ? 1.305 -1.391 4.98 1 97.12 67 HIS B N 1
ATOM 3406 C CA . HIS B 1 67 ? 1.97 -2.203 5.992 1 97.12 67 HIS B CA 1
ATOM 3407 C C . HIS B 1 67 ? 1.275 -3.551 6.16 1 97.12 67 HIS B C 1
ATOM 3409 O O . HIS B 1 67 ? 0.553 -3.764 7.137 1 97.12 67 HIS B O 1
ATOM 3415 N N . GLY B 1 68 ? 1.578 -4.43 5.262 1 97.88 68 GLY B N 1
ATOM 3416 C CA . GLY B 1 68 ? 1.02 -5.77 5.211 1 97.88 68 GLY B CA 1
ATOM 3417 C C . GLY B 1 68 ? 1.79 -6.703 4.297 1 97.88 68 GLY B C 1
ATOM 3418 O O . GLY B 1 68 ? 2.59 -6.254 3.473 1 97.88 68 GLY B O 1
ATOM 3419 N N . VAL B 1 69 ? 1.589 -7.969 4.512 1 98.06 69 VAL B N 1
ATOM 3420 C CA . VAL B 1 69 ? 2.193 -9.008 3.682 1 98.06 69 VAL B CA 1
ATOM 3421 C C . VAL B 1 69 ? 1.104 -9.898 3.094 1 98.06 69 VAL B C 1
ATOM 3423 O O . VAL B 1 69 ? -0.041 -9.875 3.551 1 98.06 69 VAL B O 1
ATOM 3426 N N . PHE B 1 70 ? 1.447 -10.633 2.066 1 98.62 70 PHE B N 1
ATOM 3427 C CA . PHE B 1 70 ? 0.479 -11.539 1.46 1 98.62 70 PHE B CA 1
ATOM 3428 C C . PHE B 1 70 ? 1.178 -12.75 0.852 1 98.62 70 PHE B C 1
ATOM 3430 O O . PHE B 1 70 ? 2.408 -12.797 0.784 1 98.62 70 PHE B O 1
ATOM 3437 N N . ASP B 1 71 ? 0.455 -13.688 0.554 1 97.69 71 ASP B N 1
ATOM 3438 C CA . ASP B 1 71 ? 0.858 -14.836 -0.247 1 97.69 71 ASP B CA 1
ATOM 3439 C C . ASP B 1 71 ? -0.321 -15.398 -1.042 1 97.69 71 ASP B C 1
ATOM 3441 O O . ASP B 1 71 ? -1.479 -15.109 -0.726 1 97.69 71 ASP B O 1
ATOM 3445 N N . SER B 1 72 ? -0.011 -15.992 -2.078 1 96.19 72 SER B N 1
ATOM 3446 C CA . SER B 1 72 ? -1.003 -16.609 -2.951 1 96.19 72 SER B CA 1
ATOM 3447 C C . SER B 1 72 ? -0.578 -18.016 -3.357 1 96.19 72 SER B C 1
ATOM 3449 O O . SER B 1 72 ? 0.595 -18.266 -3.648 1 96.19 72 SER B O 1
ATOM 3451 N N . MET B 1 73 ? -1.509 -18.922 -3.355 1 93.44 73 MET B N 1
ATOM 3452 C CA . MET B 1 73 ? -1.18 -20.297 -3.705 1 93.44 73 MET B CA 1
ATOM 3453 C C . MET B 1 73 ? -2.352 -20.984 -4.406 1 93.44 73 MET B C 1
ATOM 3455 O O . MET B 1 73 ? -3.504 -20.594 -4.215 1 93.44 73 MET B O 1
ATOM 3459 N N . ALA B 1 74 ? -1.999 -21.938 -5.168 1 92 74 ALA B N 1
ATOM 3460 C CA . ALA B 1 74 ? -2.979 -22.688 -5.945 1 92 74 ALA B CA 1
ATOM 3461 C C . ALA B 1 74 ? -3.434 -23.938 -5.195 1 92 74 ALA B C 1
ATOM 3463 O O . ALA B 1 74 ? -2.68 -24.5 -4.395 1 92 74 ALA B O 1
ATOM 3464 N N . ILE B 1 75 ? -4.641 -24.281 -5.41 1 92.25 75 ILE B N 1
ATOM 3465 C CA . ILE B 1 75 ? -5.219 -25.562 -5.004 1 92.25 75 ILE B CA 1
ATOM 3466 C C . ILE B 1 75 ? -5.727 -26.312 -6.23 1 92.25 75 ILE B C 1
ATOM 3468 O O . ILE B 1 75 ? -6.582 -25.812 -6.965 1 92.25 75 ILE B O 1
ATOM 3472 N N . THR B 1 76 ? -5.156 -27.406 -6.438 1 87.06 76 THR B N 1
ATOM 3473 C CA . THR B 1 76 ? -5.562 -28.266 -7.547 1 87.06 76 THR B CA 1
ATOM 3474 C C . THR B 1 76 ? -5.84 -29.672 -7.059 1 87.06 76 THR B C 1
ATOM 3476 O O . THR B 1 76 ? -5.211 -30.141 -6.109 1 87.06 76 THR B O 1
ATOM 3479 N N . LYS B 1 77 ? -6.809 -30.312 -7.703 1 87.75 77 LYS B N 1
ATOM 3480 C CA . LYS B 1 77 ? -7.203 -31.656 -7.293 1 87.75 77 LYS B CA 1
ATOM 3481 C C . LYS B 1 77 ? -7.422 -31.734 -5.785 1 87.75 77 LYS B C 1
ATOM 3483 O O . LYS B 1 77 ? -6.988 -32.688 -5.137 1 87.75 77 LYS B O 1
ATOM 3488 N N . PHE B 1 78 ? -7.895 -30.656 -5.234 1 90.12 78 PHE B N 1
ATOM 3489 C CA . PHE B 1 78 ? -8.289 -30.516 -3.84 1 90.12 78 PHE B CA 1
ATOM 3490 C C . PHE B 1 78 ? -7.066 -30.516 -2.93 1 90.12 78 PHE B C 1
ATOM 3492 O O . PHE B 1 78 ? -7.152 -30.922 -1.767 1 90.12 78 PHE B O 1
ATOM 3499 N N . ARG B 1 79 ? -5.922 -30.172 -3.506 1 91.81 79 ARG B N 1
ATOM 3500 C CA . ARG B 1 79 ? -4.699 -30.141 -2.713 1 91.81 79 ARG B CA 1
ATOM 3501 C C . ARG B 1 79 ? -4.004 -28.781 -2.842 1 91.81 79 ARG B C 1
ATOM 3503 O O . ARG B 1 79 ? -3.893 -28.234 -3.941 1 91.81 79 ARG B O 1
ATOM 3510 N N . PHE B 1 80 ? -3.57 -28.312 -1.681 1 92.88 80 PHE B N 1
ATOM 3511 C CA . PHE B 1 80 ? -2.732 -27.125 -1.705 1 92.88 80 PHE B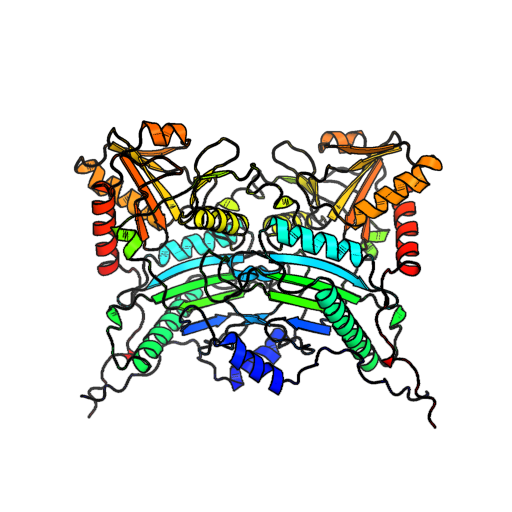 CA 1
ATOM 3512 C C . PHE B 1 80 ? -1.374 -27.422 -2.326 1 92.88 80 PHE B C 1
ATOM 3514 O O . PHE B 1 80 ? -0.77 -28.453 -2.033 1 92.88 80 PHE B O 1
ATOM 3521 N N . PHE B 1 81 ? -0.927 -26.594 -3.191 1 88.62 81 PHE B N 1
ATOM 3522 C CA . PHE B 1 81 ? 0.413 -26.719 -3.754 1 88.62 81 PHE B CA 1
ATOM 3523 C C . PHE B 1 81 ? 1.429 -25.969 -2.9 1 88.62 81 PHE B C 1
ATOM 3525 O O . PHE B 1 81 ? 1.435 -24.734 -2.875 1 88.62 81 PHE B O 1
ATOM 3532 N N . ARG B 1 82 ? 2.309 -26.703 -2.152 1 89.5 82 ARG B N 1
ATOM 3533 C CA . ARG B 1 82 ? 3.43 -26.156 -1.389 1 89.5 82 ARG B CA 1
ATOM 3534 C C . ARG B 1 82 ? 2.939 -25.266 -0.254 1 89.5 82 ARG B C 1
ATOM 3536 O O . ARG B 1 82 ? 3.475 -24.172 -0.039 1 89.5 82 ARG B O 1
ATOM 3543 N N . LEU B 1 83 ? 1.937 -25.719 0.426 1 93.06 83 LEU B N 1
ATOM 3544 C CA . LEU B 1 83 ? 1.326 -24.953 1.508 1 93.06 83 LEU B CA 1
ATOM 3545 C C . LEU B 1 83 ? 2.355 -24.609 2.58 1 93.06 83 LEU B C 1
ATOM 3547 O O . LEU B 1 83 ? 2.447 -23.469 3.012 1 93.06 83 LEU B O 1
ATOM 3551 N N . THR B 1 84 ? 3.154 -25.562 2.928 1 91.19 84 THR B N 1
ATOM 3552 C CA . THR B 1 84 ? 4.133 -25.359 3.992 1 91.19 84 THR B CA 1
ATOM 3553 C C . THR B 1 84 ? 5.133 -24.281 3.607 1 91.19 84 THR B C 1
ATOM 3555 O O . THR B 1 84 ? 5.434 -23.391 4.41 1 91.19 84 THR B O 1
ATOM 3558 N N . GLN B 1 85 ? 5.633 -24.359 2.406 1 90.69 85 GLN B N 1
ATOM 3559 C CA . GLN B 1 85 ? 6.609 -23.375 1.932 1 90.69 85 GLN B CA 1
ATOM 3560 C C . GLN B 1 85 ? 6.004 -21.984 1.864 1 90.69 85 GLN B C 1
ATOM 3562 O O . GLN B 1 85 ? 6.66 -21 2.217 1 90.69 85 GLN B O 1
ATOM 3567 N N . HIS B 1 86 ? 4.793 -21.922 1.393 1 95.25 86 HIS B N 1
ATOM 3568 C CA . HIS B 1 86 ? 4.109 -20.641 1.304 1 95.25 86 HIS B CA 1
ATOM 3569 C C . HIS B 1 86 ? 3.879 -20.047 2.688 1 95.25 86 HIS B C 1
ATOM 3571 O O . HIS B 1 86 ? 4.094 -18.844 2.893 1 95.25 86 HIS B O 1
ATOM 3577 N N . LEU B 1 87 ? 3.477 -20.859 3.652 1 96.44 87 LEU B N 1
ATOM 3578 C CA . LEU B 1 87 ? 3.201 -20.359 4.996 1 96.44 87 LEU B CA 1
ATOM 3579 C C . LEU B 1 87 ? 4.492 -19.969 5.703 1 96.44 87 LEU B C 1
ATOM 3581 O O . LEU B 1 87 ? 4.508 -19.016 6.492 1 96.44 87 LEU B O 1
ATOM 3585 N N . GLN B 1 88 ? 5.539 -20.703 5.438 1 94.62 88 GLN B N 1
ATOM 3586 C CA . GLN B 1 88 ? 6.836 -20.312 5.977 1 94.62 88 GLN B CA 1
ATOM 3587 C C . GLN B 1 88 ? 7.266 -18.953 5.438 1 94.62 88 GLN B C 1
ATOM 3589 O O . GLN B 1 88 ? 7.75 -18.109 6.191 1 94.62 88 GLN B O 1
ATOM 3594 N N . ARG B 1 89 ? 7.152 -18.781 4.164 1 94.81 89 ARG B N 1
ATOM 3595 C CA . ARG B 1 89 ? 7.484 -17.484 3.578 1 94.81 89 ARG B CA 1
ATOM 3596 C C . ARG B 1 89 ? 6.59 -16.391 4.141 1 94.81 89 ARG B C 1
ATOM 3598 O O . ARG B 1 89 ? 7.051 -15.266 4.371 1 94.81 89 ARG B O 1
ATOM 3605 N N . PHE B 1 90 ? 5.352 -16.703 4.281 1 97.38 90 PHE B N 1
ATOM 3606 C CA . PHE B 1 90 ? 4.387 -15.758 4.84 1 97.38 90 PHE B CA 1
ATOM 3607 C C . PHE B 1 90 ? 4.816 -15.305 6.227 1 97.38 90 PHE B C 1
ATOM 3609 O O . PHE B 1 90 ? 4.871 -14.102 6.504 1 97.38 90 PHE B O 1
ATOM 3616 N N . GLU B 1 91 ? 5.156 -16.234 7.074 1 97 91 GLU B N 1
ATOM 3617 C CA . GLU B 1 91 ? 5.609 -15.938 8.43 1 97 91 GLU B CA 1
ATOM 3618 C C . GLU B 1 91 ? 6.91 -15.141 8.422 1 97 91 GLU B C 1
ATOM 3620 O O . GLU B 1 91 ? 7.059 -14.18 9.18 1 97 91 GLU B O 1
ATOM 3625 N N . ASN B 1 92 ? 7.801 -15.547 7.566 1 95.06 92 ASN B N 1
ATOM 3626 C CA . ASN B 1 92 ? 9.078 -14.844 7.461 1 95.06 92 ASN B CA 1
ATOM 3627 C C . ASN B 1 92 ? 8.883 -13.414 6.965 1 95.06 92 ASN B C 1
ATOM 3629 O O . ASN B 1 92 ? 9.57 -12.492 7.418 1 95.06 92 ASN B O 1
ATOM 3633 N N . SER B 1 93 ? 8.016 -13.273 5.988 1 96.38 93 SER B N 1
ATOM 3634 C CA . SER B 1 93 ? 7.719 -11.93 5.484 1 96.38 93 SER B CA 1
ATOM 3635 C C . SER B 1 93 ? 7.156 -11.039 6.586 1 96.38 93 SER B C 1
ATOM 3637 O O . SER B 1 93 ? 7.547 -9.875 6.707 1 96.38 93 SER B O 1
ATOM 3639 N N . ALA B 1 94 ? 6.223 -11.57 7.371 1 96.44 94 ALA B N 1
ATOM 3640 C CA . ALA B 1 94 ? 5.645 -10.82 8.484 1 96.44 94 ALA B CA 1
ATOM 3641 C C . ALA B 1 94 ? 6.727 -10.344 9.445 1 96.44 94 ALA B C 1
ATOM 3643 O O . ALA B 1 94 ? 6.738 -9.188 9.859 1 96.44 94 ALA B O 1
ATOM 3644 N N . LYS B 1 95 ? 7.648 -11.203 9.766 1 93.75 95 LYS B N 1
ATOM 3645 C CA . LYS B 1 95 ? 8.75 -10.875 10.664 1 93.75 95 LYS B CA 1
ATOM 3646 C C . LYS B 1 95 ? 9.609 -9.75 10.086 1 93.75 95 LYS B C 1
ATOM 3648 O O . LYS B 1 95 ? 9.984 -8.82 10.805 1 93.75 95 LYS B O 1
ATOM 3653 N N . LYS B 1 96 ? 9.867 -9.844 8.836 1 91.88 96 LYS B N 1
ATOM 3654 C CA . LYS B 1 96 ? 10.75 -8.875 8.18 1 91.88 96 LYS B CA 1
ATOM 3655 C C . LYS B 1 96 ? 10.141 -7.477 8.203 1 91.88 96 LYS B C 1
ATOM 3657 O O . LYS B 1 96 ? 10.867 -6.48 8.266 1 91.88 96 LYS B O 1
ATOM 3662 N N . VAL B 1 97 ? 8.797 -7.406 8.195 1 93.62 97 VAL B N 1
ATOM 3663 C CA . VAL B 1 97 ? 8.172 -6.086 8.141 1 93.62 97 VAL B CA 1
ATOM 3664 C C . VAL B 1 97 ? 7.648 -5.707 9.523 1 93.62 97 VAL B C 1
ATOM 3666 O O . VAL B 1 97 ? 6.906 -4.734 9.664 1 93.62 97 VAL B O 1
ATOM 3669 N N . GLY B 1 98 ? 7.895 -6.492 10.5 1 92.5 98 GLY B N 1
ATOM 3670 C CA . GLY B 1 98 ? 7.617 -6.148 11.891 1 92.5 98 GLY B CA 1
ATOM 3671 C C . GLY B 1 98 ? 6.172 -6.395 12.281 1 92.5 98 GLY B C 1
ATOM 3672 O O . GLY B 1 98 ? 5.617 -5.664 13.109 1 92.5 98 GLY B O 1
ATOM 3673 N N . ILE B 1 99 ? 5.516 -7.352 11.734 1 96.12 99 ILE B N 1
ATOM 3674 C CA . ILE B 1 99 ? 4.148 -7.699 12.109 1 96.12 99 ILE B CA 1
ATOM 3675 C C . ILE B 1 99 ? 4.145 -9.016 12.891 1 96.12 99 ILE B C 1
ATOM 3677 O O . ILE B 1 99 ? 4.664 -10.023 12.406 1 96.12 99 ILE B O 1
ATOM 3681 N N . GLN B 1 100 ? 3.568 -8.969 14.008 1 94.44 100 GLN B N 1
ATOM 3682 C CA . GLN B 1 100 ? 3.422 -10.18 14.797 1 94.44 100 GLN B CA 1
ATOM 3683 C C . GLN B 1 100 ? 2.193 -10.977 14.359 1 94.44 100 GLN B C 1
ATOM 3685 O O . GLN B 1 100 ? 1.112 -10.414 14.188 1 94.44 100 GLN B O 1
ATOM 3690 N N . MET B 1 101 ? 2.4 -12.266 14.234 1 95.25 101 MET B N 1
ATOM 3691 C CA . MET B 1 101 ? 1.274 -13.117 13.867 1 95.25 101 MET B CA 1
ATOM 3692 C C . MET B 1 101 ? 0.212 -13.117 14.961 1 95.25 101 MET B C 1
ATOM 3694 O O . MET B 1 101 ? 0.526 -13.312 16.141 1 95.25 101 MET B O 1
ATOM 3698 N N . PRO B 1 102 ? -1.048 -12.906 14.562 1 95.69 102 PRO B N 1
ATOM 3699 C CA . PRO B 1 102 ? -2.115 -12.859 15.562 1 95.69 102 PRO B CA 1
ATOM 3700 C C . PRO B 1 102 ? -2.59 -14.242 15.984 1 95.69 102 PRO B C 1
ATOM 3702 O O . PRO B 1 102 ? -3.35 -14.375 16.953 1 95.69 102 PRO B O 1
ATOM 3705 N N . MET B 1 103 ? -2.242 -15.242 15.281 1 96.31 103 MET B N 1
ATOM 3706 C CA . MET B 1 103 ? -2.582 -16.641 15.531 1 96.31 103 MET B CA 1
ATOM 3707 C C . MET B 1 103 ? -1.479 -17.562 15.023 1 96.31 103 MET B C 1
ATOM 3709 O O . MET B 1 103 ? -0.58 -17.141 14.305 1 96.31 103 MET B O 1
ATOM 3713 N N . SER B 1 104 ? -1.557 -18.797 15.438 1 96.44 104 SER B N 1
ATOM 3714 C CA . SER B 1 104 ? -0.533 -19.766 15.031 1 96.44 104 SER B CA 1
ATOM 3715 C C . SER B 1 104 ? -0.679 -20.141 13.562 1 96.44 104 SER B C 1
ATOM 3717 O O . SER B 1 104 ? -1.749 -19.969 12.977 1 96.44 104 SER B O 1
ATOM 3719 N N . ILE B 1 105 ? 0.366 -20.656 13.023 1 96.38 105 ILE B N 1
ATOM 3720 C CA . ILE B 1 105 ? 0.355 -21.109 11.633 1 96.38 105 ILE B CA 1
ATOM 3721 C C . ILE B 1 105 ? -0.667 -22.234 11.469 1 96.38 105 ILE B C 1
ATOM 3723 O O . ILE B 1 105 ? -1.338 -22.328 10.438 1 96.38 105 ILE B O 1
ATOM 3727 N N . ASP B 1 106 ? -0.81 -23.031 12.469 1 95.81 106 ASP B N 1
ATOM 3728 C CA . ASP B 1 106 ? -1.782 -24.125 12.43 1 95.81 106 ASP B CA 1
ATOM 3729 C C . ASP B 1 106 ? -3.209 -23.578 12.359 1 95.81 106 ASP B C 1
ATOM 3731 O O . ASP B 1 106 ? -4.047 -24.109 11.625 1 95.81 106 ASP B O 1
ATOM 3735 N N . GLN B 1 107 ? -3.498 -22.562 13.133 1 97.12 107 GLN B N 1
ATOM 3736 C CA . GLN B 1 107 ? -4.812 -21.938 13.086 1 97.12 107 GLN B CA 1
ATOM 3737 C C . GLN B 1 107 ? -5.082 -21.328 11.719 1 97.12 107 GLN B C 1
ATOM 3739 O O . GLN B 1 107 ? -6.191 -21.438 11.188 1 97.12 107 GLN B O 1
ATOM 3744 N N . ILE B 1 108 ? -4.074 -20.688 11.156 1 97.94 108 ILE B N 1
ATOM 3745 C CA . ILE B 1 108 ? -4.188 -20.109 9.82 1 97.94 108 ILE B CA 1
ATOM 3746 C C . ILE B 1 108 ? -4.48 -21.203 8.805 1 97.94 108 ILE B C 1
ATOM 3748 O O . ILE B 1 108 ? -5.375 -21.062 7.969 1 97.94 108 ILE B O 1
ATOM 3752 N N . LYS B 1 109 ? -3.766 -22.266 8.922 1 96.19 109 LYS B N 1
ATOM 3753 C CA . LYS B 1 109 ? -3.957 -23.406 8.031 1 96.19 109 LYS B CA 1
ATOM 3754 C C . LYS B 1 109 ? -5.387 -23.922 8.117 1 96.19 109 LYS B C 1
ATOM 3756 O O . LYS B 1 109 ? -6 -24.234 7.09 1 96.19 109 LYS B O 1
ATOM 3761 N N . GLU B 1 110 ? -5.879 -24.016 9.289 1 96.5 110 GLU B N 1
ATOM 3762 C CA . GLU B 1 110 ? -7.238 -24.5 9.492 1 96.5 110 GLU B CA 1
ATOM 3763 C C . GLU B 1 110 ? -8.258 -23.594 8.812 1 96.5 110 GLU B C 1
ATOM 3765 O O . GLU B 1 110 ? -9.188 -24.078 8.164 1 96.5 110 GLU B O 1
ATOM 3770 N N . ILE B 1 111 ? -8.094 -22.328 8.984 1 97.94 111 ILE B N 1
ATOM 3771 C CA . ILE B 1 111 ? -9 -21.359 8.367 1 97.94 111 ILE B CA 1
ATOM 3772 C C . ILE B 1 111 ? -8.922 -21.484 6.848 1 97.94 111 ILE B C 1
ATOM 3774 O O . ILE B 1 111 ? -9.953 -21.453 6.164 1 97.94 111 ILE B O 1
ATOM 3778 N N . MET B 1 112 ? -7.715 -21.656 6.352 1 98.06 112 MET B N 1
ATOM 3779 C CA . MET B 1 112 ? -7.516 -21.781 4.914 1 98.06 112 MET B CA 1
ATOM 3780 C C . MET B 1 112 ? -8.195 -23.047 4.391 1 98.06 112 MET B C 1
ATOM 3782 O O . MET B 1 112 ? -8.836 -23.016 3.336 1 98.06 112 MET B O 1
ATOM 3786 N N . MET B 1 113 ? -8.07 -24.109 5.133 1 96.56 113 MET B N 1
ATOM 3787 C CA . MET B 1 113 ? -8.711 -25.375 4.758 1 96.56 113 MET B CA 1
ATOM 3788 C C . MET B 1 113 ? -10.227 -25.234 4.738 1 96.56 113 MET B C 1
ATOM 3790 O O . MET B 1 113 ? -10.883 -25.688 3.807 1 96.56 113 MET B O 1
ATOM 3794 N N . ASP B 1 114 ? -10.742 -24.594 5.738 1 97.69 114 ASP B N 1
ATOM 3795 C CA . ASP B 1 114 ? -12.18 -24.359 5.812 1 97.69 114 ASP B CA 1
ATOM 3796 C C . ASP B 1 114 ? -12.664 -23.531 4.621 1 97.69 114 ASP B C 1
ATOM 3798 O O . ASP B 1 114 ? -13.688 -23.859 4.008 1 97.69 114 ASP B O 1
ATOM 3802 N N . LEU B 1 115 ? -11.938 -22.516 4.371 1 98.31 115 LEU B N 1
ATOM 3803 C CA . LEU B 1 115 ? -12.32 -21.625 3.279 1 98.31 115 LEU B CA 1
ATOM 3804 C C . LEU B 1 115 ? -12.258 -22.359 1.939 1 98.31 115 LEU B C 1
ATOM 3806 O O . LEU B 1 115 ? -13.133 -22.172 1.09 1 98.31 115 LEU B O 1
ATOM 3810 N N . ALA B 1 116 ? -11.211 -23.141 1.722 1 96.81 116 ALA B N 1
ATOM 3811 C CA . ALA B 1 116 ? -11.086 -23.938 0.5 1 96.81 116 ALA B CA 1
ATOM 3812 C C . ALA B 1 116 ? -12.227 -24.938 0.372 1 96.81 116 ALA B C 1
ATOM 3814 O O . ALA B 1 116 ? -12.828 -25.062 -0.698 1 96.81 116 ALA B O 1
ATOM 3815 N N . SER B 1 117 ? -12.508 -25.594 1.438 1 96.19 117 SER B N 1
ATOM 3816 C CA . SER B 1 117 ? -13.609 -26.562 1.459 1 96.19 117 SER B CA 1
ATOM 3817 C C . SER B 1 117 ? -14.93 -25.891 1.116 1 96.19 117 SER B C 1
ATOM 3819 O O . SER B 1 117 ? -15.68 -26.375 0.267 1 96.19 117 SER B O 1
ATOM 3821 N N . PHE B 1 118 ? -15.172 -24.844 1.745 1 96.69 118 PHE B N 1
ATOM 3822 C CA . PHE B 1 118 ? -16.375 -24.062 1.479 1 96.69 118 PHE B CA 1
ATOM 3823 C C . PHE B 1 118 ? -16.469 -23.688 0.006 1 96.69 118 PHE B C 1
ATOM 3825 O O . PHE B 1 118 ? -17.516 -23.812 -0.616 1 96.69 118 PHE B O 1
ATOM 3832 N N . SER B 1 119 ? -15.367 -23.203 -0.552 1 96.19 119 SER B N 1
ATOM 3833 C CA . SER B 1 119 ? -15.328 -22.719 -1.927 1 96.19 119 SER B CA 1
ATOM 3834 C C . SER B 1 119 ? -15.594 -23.844 -2.92 1 96.19 119 SER B C 1
ATOM 3836 O O . SER B 1 119 ? -16.312 -23.656 -3.904 1 96.19 119 SER B O 1
ATOM 3838 N N . TYR B 1 120 ? -15 -24.984 -2.688 1 93.25 120 TYR B N 1
ATOM 3839 C CA . TYR B 1 120 ? -15.266 -26.141 -3.553 1 93.25 120 TYR B CA 1
ATOM 3840 C C . TYR B 1 120 ? -16.734 -26.531 -3.479 1 93.25 120 TYR B C 1
ATOM 3842 O O . TYR B 1 120 ? -17.344 -26.891 -4.492 1 93.25 120 TYR B O 1
ATOM 3850 N N . LYS B 1 121 ? -17.281 -26.516 -2.309 1 93 121 LYS B N 1
ATOM 3851 C CA . LYS B 1 121 ? -18.703 -26.812 -2.18 1 93 121 LYS B CA 1
ATOM 3852 C C . LYS B 1 121 ? -19.562 -25.828 -2.965 1 93 121 LYS B C 1
ATOM 3854 O O . LYS B 1 121 ? -20.5 -26.219 -3.65 1 93 121 LYS B O 1
ATOM 3859 N N . LYS B 1 122 ? -19.234 -24.625 -2.793 1 93.38 122 LYS B N 1
ATOM 3860 C CA . LYS B 1 122 ? -19.953 -23.594 -3.516 1 93.38 122 LYS B CA 1
ATOM 3861 C C . LYS B 1 122 ? -19.875 -23.812 -5.023 1 93.38 122 LYS B C 1
ATOM 3863 O O . LYS B 1 122 ? -20.891 -23.703 -5.723 1 93.38 122 LYS B O 1
ATOM 3868 N N . LEU B 1 123 ? -18.703 -24.109 -5.496 1 92.12 123 LEU B N 1
ATOM 3869 C CA . LEU B 1 123 ? -18.516 -24.391 -6.918 1 92.12 123 LEU B CA 1
ATOM 3870 C C . LEU B 1 123 ? -19.344 -25.578 -7.359 1 92.12 123 LEU B C 1
ATOM 3872 O O . LEU B 1 123 ? -19.906 -25.578 -8.461 1 92.12 123 LEU B O 1
ATOM 3876 N N . TYR B 1 124 ? -19.359 -26.516 -6.562 1 89.88 124 TYR B N 1
ATOM 3877 C CA . TYR B 1 124 ? -20.156 -27.703 -6.859 1 89.88 124 TYR B CA 1
ATOM 3878 C C . TYR B 1 124 ? -21.625 -27.359 -7.012 1 89.88 124 TYR B C 1
ATOM 3880 O O . TYR B 1 124 ? -22.281 -27.797 -7.961 1 89.88 124 TYR B O 1
ATOM 3888 N N . GLU B 1 125 ? -22.078 -26.609 -6.098 1 88.25 125 GLU B N 1
ATOM 3889 C CA . GLU B 1 125 ? -23.5 -26.234 -6.086 1 88.25 125 GLU B CA 1
ATOM 3890 C C . GLU B 1 125 ? -23.844 -25.344 -7.277 1 88.25 125 GLU B C 1
ATOM 3892 O O . GLU B 1 125 ? -24.938 -25.422 -7.816 1 88.25 125 GLU B O 1
ATOM 3897 N N . GLN B 1 126 ? -22.922 -24.547 -7.703 1 86.12 126 GLN B N 1
ATOM 3898 C CA . GLN B 1 126 ? -23.141 -23.625 -8.805 1 86.12 126 GLN B CA 1
ATOM 3899 C C . GLN B 1 126 ? -23.078 -24.344 -10.148 1 86.12 126 GLN B C 1
ATOM 3901 O O . GLN B 1 126 ? -23.781 -23.984 -11.094 1 86.12 126 GLN B O 1
ATOM 3906 N N . ASN B 1 127 ? -22.047 -25.219 -10.383 1 76.12 127 ASN B N 1
ATOM 3907 C CA . ASN B 1 127 ? -21.766 -25.781 -11.695 1 76.12 127 ASN B CA 1
ATOM 3908 C C . ASN B 1 127 ? -22.297 -27.203 -11.82 1 76.12 127 ASN B C 1
ATOM 3910 O O . ASN B 1 127 ? -21.938 -27.922 -12.75 1 76.12 127 ASN B O 1
ATOM 3914 N N . ASN B 1 128 ? -23.328 -27.609 -11.086 1 60.25 128 ASN B N 1
ATOM 3915 C CA . ASN B 1 128 ? -23.969 -28.922 -11.156 1 60.25 128 ASN B CA 1
ATOM 3916 C C . ASN B 1 128 ? -22.953 -30.031 -11.398 1 60.25 128 ASN B C 1
ATOM 3918 O O . ASN B 1 128 ? -23.141 -30.875 -12.281 1 60.25 128 ASN B O 1
ATOM 3922 N N . GLN B 1 129 ? -21.938 -30.156 -10.734 1 58.31 129 GLN B N 1
ATOM 3923 C CA . GLN B 1 129 ? -21.047 -31.297 -10.688 1 58.31 129 GLN B CA 1
ATOM 3924 C C . GLN B 1 129 ? -19.953 -31.203 -11.758 1 58.31 129 GLN B C 1
ATOM 3926 O O . GLN B 1 129 ? -19.266 -32.188 -12.039 1 58.31 129 GLN B O 1
ATOM 3931 N N . ALA B 1 130 ? -19.844 -30.031 -12.43 1 62.88 130 ALA B N 1
ATOM 3932 C CA . ALA B 1 130 ? -18.781 -29.875 -13.406 1 62.88 130 ALA B CA 1
ATOM 3933 C C . ALA B 1 130 ? -17.422 -30.219 -12.797 1 62.88 130 ALA B C 1
ATOM 3935 O O . ALA B 1 130 ? -17.312 -30.453 -11.586 1 62.88 130 ALA B O 1
ATOM 3936 N N . ASP B 1 131 ? -16.328 -30.453 -13.633 1 80.62 131 ASP B N 1
ATOM 3937 C CA . ASP B 1 131 ? -14.984 -30.938 -13.312 1 80.62 131 ASP B CA 1
ATOM 3938 C C . ASP B 1 131 ? -14.367 -30.125 -12.172 1 80.62 131 ASP B C 1
ATOM 3940 O O . ASP B 1 131 ? -13.477 -29.297 -12.398 1 80.62 131 ASP B O 1
ATOM 3944 N N . LEU B 1 132 ? -14.938 -30.375 -10.922 1 84 132 LEU B N 1
ATOM 3945 C CA . LEU B 1 132 ? -14.43 -29.734 -9.719 1 84 132 LEU B CA 1
ATOM 3946 C C . LEU B 1 132 ? -12.961 -30.062 -9.492 1 84 132 LEU B C 1
ATOM 3948 O O . LEU B 1 132 ? -12.172 -29.203 -9.109 1 84 132 LEU B O 1
ATOM 3952 N N . GLU B 1 133 ? -12.625 -31.25 -9.789 1 80.62 133 GLU B N 1
ATOM 3953 C CA . GLU B 1 133 ? -11.258 -31.688 -9.578 1 80.62 133 GLU B CA 1
ATOM 3954 C C . GLU B 1 133 ? -10.289 -30.984 -10.523 1 80.62 133 GLU B C 1
ATOM 3956 O O . GLU B 1 133 ? -9.141 -30.734 -10.164 1 80.62 133 GLU B O 1
ATOM 3961 N N . GLY B 1 134 ? -10.773 -30.656 -11.664 1 83 134 GLY B N 1
ATOM 3962 C CA . GLY B 1 134 ? -9.945 -30 -12.648 1 83 134 GLY B CA 1
ATOM 3963 C C . GLY B 1 134 ? -9.875 -28.5 -12.453 1 83 134 GLY B C 1
ATOM 3964 O O . GLY B 1 134 ? -9.031 -27.828 -13.047 1 83 134 GLY B O 1
ATOM 3965 N N . THR B 1 135 ? -10.695 -28.031 -11.586 1 87.38 135 THR B N 1
ATOM 3966 C CA . THR B 1 135 ? -10.742 -26.594 -11.352 1 87.38 135 THR B CA 1
ATOM 3967 C C . THR B 1 135 ? -9.586 -26.156 -10.461 1 87.38 135 THR B C 1
ATOM 3969 O O . THR B 1 135 ? -9.398 -26.688 -9.367 1 87.38 135 THR B O 1
ATOM 3972 N N . VAL B 1 136 ? -8.82 -25.188 -10.953 1 88.81 136 VAL B N 1
ATOM 3973 C CA . VAL B 1 136 ? -7.758 -24.594 -10.148 1 88.81 136 VAL B CA 1
ATOM 3974 C C . VAL B 1 136 ? -8.336 -23.5 -9.258 1 88.81 136 VAL B C 1
ATOM 3976 O O . VAL B 1 136 ? -8.938 -22.547 -9.758 1 88.81 136 VAL B O 1
ATOM 3979 N N . LEU B 1 137 ? -8.297 -23.734 -7.996 1 93.44 137 LEU B N 1
ATOM 3980 C CA . LEU B 1 137 ? -8.672 -22.734 -6.996 1 93.44 137 LEU B CA 1
ATOM 3981 C C . LEU B 1 137 ? -7.445 -22 -6.469 1 93.44 137 LEU B C 1
ATOM 3983 O O . LEU B 1 137 ? -6.379 -22.594 -6.312 1 93.44 137 LEU B O 1
ATOM 3987 N N . ASN B 1 138 ? -7.543 -20.703 -6.328 1 96.44 138 ASN B N 1
ATOM 3988 C CA . ASN B 1 138 ? -6.492 -19.938 -5.66 1 96.44 138 ASN B CA 1
ATOM 3989 C C . ASN B 1 138 ? -6.965 -19.391 -4.32 1 96.44 138 ASN B C 1
ATOM 3991 O O . ASN B 1 138 ? -8.156 -19.109 -4.141 1 96.44 138 ASN B O 1
ATOM 3995 N N . ILE B 1 139 ? -6.082 -19.328 -3.416 1 97.94 139 ILE B N 1
ATOM 3996 C CA . ILE B 1 139 ? -6.324 -18.641 -2.152 1 97.94 139 ILE B CA 1
ATOM 3997 C C . ILE B 1 139 ? -5.246 -17.594 -1.922 1 97.94 139 ILE B C 1
ATOM 3999 O O . ILE B 1 139 ? -4.051 -17.859 -2.064 1 97.94 139 ILE B O 1
ATOM 4003 N N . ARG B 1 140 ? -5.633 -16.422 -1.722 1 98.44 140 ARG B N 1
ATOM 4004 C CA . ARG B 1 140 ? -4.742 -15.344 -1.302 1 98.44 140 ARG B CA 1
ATOM 4005 C C . ARG B 1 140 ? -4.957 -14.992 0.167 1 98.44 140 ARG B C 1
ATOM 4007 O O . ARG B 1 140 ? -6.094 -14.914 0.632 1 98.44 140 ARG B O 1
ATOM 4014 N N . ILE B 1 141 ? -3.881 -14.883 0.905 1 98.81 141 ILE B N 1
ATOM 4015 C CA . ILE B 1 141 ? -3.936 -14.523 2.318 1 98.81 141 ILE B CA 1
ATOM 4016 C C . ILE B 1 141 ? -3.166 -13.227 2.555 1 98.81 141 ILE B C 1
ATOM 4018 O O . ILE B 1 141 ? -2.211 -12.93 1.836 1 98.81 141 ILE B O 1
ATOM 4022 N N . TRP B 1 142 ? -3.609 -12.422 3.48 1 98.81 142 TRP B N 1
ATOM 4023 C CA . TRP B 1 142 ? -2.961 -11.18 3.896 1 98.81 142 TRP B CA 1
ATOM 4024 C C . TRP B 1 142 ? -2.793 -11.133 5.414 1 98.81 142 TRP B C 1
ATOM 4026 O O . TRP B 1 142 ? -3.57 -11.75 6.148 1 98.81 142 TRP B O 1
ATOM 4036 N N . LEU B 1 143 ? -1.783 -10.477 5.809 1 98.69 143 LEU B N 1
ATOM 4037 C CA . LEU B 1 143 ? -1.61 -10.07 7.195 1 98.69 143 LEU B CA 1
ATOM 4038 C C . LEU B 1 143 ? -1.343 -8.57 7.293 1 98.69 143 LEU B C 1
ATOM 4040 O O . LEU B 1 143 ? -0.371 -8.07 6.723 1 98.69 143 LEU B O 1
ATOM 4044 N N . SER B 1 144 ? -2.254 -7.926 7.926 1 97.75 144 SER B N 1
ATOM 4045 C CA . SER B 1 144 ? -2.182 -6.48 8.125 1 97.75 144 SER B CA 1
ATOM 4046 C C . SER B 1 144 ? -1.604 -6.137 9.492 1 97.75 144 SER B C 1
ATOM 4048 O O . SER B 1 144 ? -1.675 -6.941 10.422 1 97.75 144 SER B O 1
ATOM 4050 N N . SER B 1 145 ? -1.034 -4.91 9.586 1 97.81 145 SER B N 1
ATOM 4051 C CA . SER B 1 145 ? -0.535 -4.465 10.883 1 97.81 145 SER B CA 1
ATOM 4052 C C . SER B 1 145 ? -1.646 -3.832 11.719 1 97.81 145 SER B C 1
ATOM 4054 O O . SER B 1 145 ? -1.38 -3.227 12.758 1 97.81 145 SER B O 1
ATOM 4056 N N . GLY B 1 146 ? -2.877 -3.906 11.219 1 97.62 146 GLY B N 1
ATOM 4057 C CA . GLY B 1 146 ? -4.004 -3.486 12.039 1 97.62 146 GLY B CA 1
ATOM 4058 C C . GLY B 1 146 ? -4.789 -2.34 11.43 1 97.62 146 GLY B C 1
ATOM 4059 O O . GLY B 1 146 ? -4.699 -2.088 10.227 1 97.62 146 GLY B O 1
ATOM 4060 N N . ARG B 1 147 ? -5.664 -1.764 12.266 1 97.25 147 ARG B N 1
ATOM 4061 C CA . ARG B 1 147 ? -6.559 -0.684 11.859 1 97.25 147 ARG B CA 1
ATOM 4062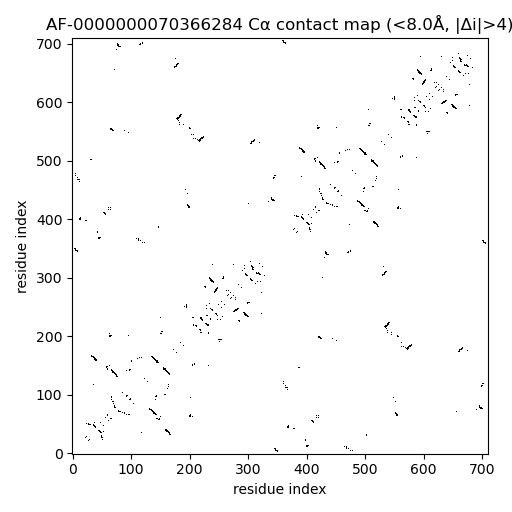 C C . ARG B 1 147 ? -6.871 0.238 13.031 1 97.25 147 ARG B C 1
ATOM 4064 O O . ARG B 1 147 ? -6.422 -0.005 14.156 1 97.25 147 ARG B O 1
ATOM 4071 N N . GLY B 1 148 ? -7.578 1.315 12.773 1 96.12 148 GLY B N 1
ATOM 4072 C CA . GLY B 1 148 ? -8.156 2.09 13.859 1 96.12 148 GLY B CA 1
ATOM 4073 C C . GLY B 1 148 ? -8 3.588 13.672 1 96.12 148 GLY B C 1
ATOM 4074 O O . GLY B 1 148 ? -8.719 4.375 14.289 1 96.12 148 GLY B O 1
ATOM 4075 N N . ASP B 1 149 ? -7.059 3.955 12.984 1 96.06 149 ASP B N 1
ATOM 4076 C CA . ASP B 1 149 ? -6.793 5.363 12.703 1 96.06 149 ASP B CA 1
ATOM 4077 C C . ASP B 1 149 ? -5.922 5.523 11.461 1 96.06 149 ASP B C 1
ATOM 4079 O O . ASP B 1 149 ? -5.672 4.551 10.742 1 96.06 149 ASP B O 1
ATOM 4083 N N . PHE B 1 150 ? -5.508 6.746 11.18 1 96.06 150 PHE B N 1
ATOM 4084 C CA . PHE B 1 150 ? -4.676 7.02 10.008 1 96.06 150 PHE B CA 1
ATOM 4085 C C . PHE B 1 150 ? -3.252 7.363 10.43 1 96.06 150 PHE B C 1
ATOM 4087 O O . PHE B 1 150 ? -2.514 8 9.672 1 96.06 150 PHE B O 1
ATOM 4094 N N . GLY B 1 151 ? -2.887 6.969 11.656 1 94.56 151 GLY B N 1
ATOM 4095 C CA . GLY B 1 151 ? -1.561 7.27 12.172 1 94.56 151 GLY B CA 1
ATOM 4096 C C . GLY B 1 151 ? -0.467 6.438 11.531 1 94.56 151 GLY B C 1
ATOM 4097 O O . GLY B 1 151 ? -0.752 5.5 10.781 1 94.56 151 GLY B O 1
ATOM 4098 N N . ILE B 1 152 ? 0.787 6.75 11.867 1 95.75 152 ILE B N 1
ATOM 4099 C CA . ILE B 1 152 ? 1.936 6.129 11.219 1 95.75 152 ILE B CA 1
ATOM 4100 C C . ILE B 1 152 ? 2.373 4.898 12.016 1 95.75 152 ILE B C 1
ATOM 4102 O O . ILE B 1 152 ? 3.01 3.996 11.469 1 95.75 152 ILE B O 1
ATOM 4106 N N . TYR B 1 153 ? 1.981 4.777 13.32 1 95.12 153 TYR B N 1
ATOM 4107 C CA . TYR B 1 153 ? 2.451 3.705 14.188 1 95.12 153 TYR B CA 1
ATOM 4108 C C . TYR B 1 153 ? 1.529 2.494 14.102 1 95.12 153 TYR B C 1
ATOM 4110 O O . TYR B 1 153 ? 0.319 2.639 13.914 1 95.12 153 TYR B O 1
ATOM 4118 N N . SER B 1 154 ? 2.164 1.338 14.219 1 94.75 154 SER B N 1
ATOM 4119 C CA . SER B 1 154 ? 1.362 0.122 14.312 1 94.75 154 SER B CA 1
ATOM 4120 C C . SER B 1 154 ? 1.614 -0.611 15.625 1 94.75 154 SER B C 1
ATOM 4122 O O . SER B 1 154 ? 1.017 -1.658 15.883 1 94.75 154 SER B O 1
ATOM 4124 N N . ASN B 1 155 ? 2.375 -0.115 16.5 1 89.81 155 ASN B N 1
ATOM 4125 C CA . ASN B 1 155 ? 2.832 -0.811 17.688 1 89.81 155 ASN B CA 1
ATOM 4126 C C . ASN B 1 155 ? 1.672 -1.146 18.625 1 89.81 155 ASN B C 1
ATOM 4128 O O . ASN B 1 155 ? 1.743 -2.107 19.391 1 89.81 155 ASN B O 1
ATOM 4132 N N . ASP B 1 156 ? 0.652 -0.436 18.609 1 89.31 156 ASP B N 1
ATOM 4133 C CA . ASP B 1 156 ? -0.457 -0.654 19.531 1 89.31 156 ASP B CA 1
ATOM 4134 C C . ASP B 1 156 ? -1.671 -1.229 18.797 1 89.31 156 ASP B C 1
ATOM 4136 O O . ASP B 1 156 ? -2.789 -1.183 19.328 1 89.31 156 ASP B O 1
ATOM 4140 N N . LYS B 1 157 ? -1.482 -1.71 17.672 1 94.81 157 LYS B N 1
ATOM 4141 C CA . LYS B 1 157 ? -2.605 -2.227 16.891 1 94.81 157 LYS B CA 1
ATOM 4142 C C . LYS B 1 157 ? -2.557 -3.748 16.797 1 94.81 157 LYS B C 1
ATOM 4144 O O . LYS B 1 157 ? -1.48 -4.344 16.875 1 94.81 157 LYS B O 1
ATOM 4149 N N . LYS B 1 158 ? -3.723 -4.273 16.672 1 96.25 158 LYS B N 1
ATOM 4150 C CA . LYS B 1 158 ? -3.838 -5.719 16.516 1 96.25 158 LYS B CA 1
ATOM 4151 C C . LYS B 1 158 ? -3.74 -6.133 15.055 1 96.25 158 LYS B C 1
ATOM 4153 O O . LYS B 1 158 ? -4.531 -5.68 14.219 1 96.25 158 LYS B O 1
ATOM 4158 N N . PRO B 1 159 ? -2.768 -6.969 14.75 1 98 159 PRO B N 1
ATOM 4159 C CA . PRO B 1 159 ? -2.699 -7.461 13.375 1 98 159 PRO B CA 1
ATOM 4160 C C . PRO B 1 159 ? -3.963 -8.211 12.945 1 98 159 PRO B C 1
ATOM 4162 O O . PRO B 1 159 ? -4.648 -8.789 13.789 1 98 159 PRO B O 1
ATOM 4165 N N . ILE B 1 160 ? -4.305 -8.211 11.664 1 98.62 160 ILE B N 1
ATOM 4166 C CA . ILE B 1 160 ? -5.52 -8.828 11.141 1 98.62 160 ILE B CA 1
ATOM 4167 C C . ILE B 1 160 ? -5.164 -9.781 10 1 98.62 160 ILE B C 1
ATOM 4169 O O . ILE B 1 160 ? -4.406 -9.414 9.094 1 98.62 160 ILE B O 1
ATOM 4173 N N . PHE B 1 161 ? -5.684 -10.977 10.047 1 98.81 161 PHE B N 1
ATOM 4174 C CA . PHE B 1 161 ? -5.512 -11.977 9 1 98.81 161 PHE B CA 1
ATOM 4175 C C . PHE B 1 161 ? -6.711 -11.992 8.062 1 98.81 161 PHE B C 1
ATOM 4177 O O . PHE B 1 161 ? -7.859 -12.016 8.508 1 98.81 161 PHE B O 1
ATOM 4184 N N . TYR B 1 162 ? -6.473 -11.891 6.723 1 98.81 162 TYR B N 1
ATOM 4185 C CA . TYR B 1 162 ? -7.484 -12.023 5.68 1 98.81 162 TYR B CA 1
ATOM 4186 C C . TYR B 1 162 ? -7.18 -13.203 4.766 1 98.81 162 TYR B C 1
ATOM 4188 O O . TYR B 1 162 ? -6.016 -13.562 4.57 1 98.81 162 TYR B O 1
ATOM 4196 N N . ALA B 1 163 ? -8.18 -13.773 4.195 1 98.88 163 ALA B N 1
ATOM 4197 C CA . ALA B 1 163 ? -8.047 -14.805 3.168 1 98.88 163 ALA B CA 1
ATOM 4198 C C . ALA B 1 163 ? -9.203 -14.742 2.17 1 98.88 163 ALA B C 1
ATOM 4200 O O . ALA B 1 163 ? -10.336 -14.445 2.545 1 98.88 163 ALA B O 1
ATOM 4201 N N . CYS B 1 164 ? -8.914 -14.953 0.933 1 98.88 164 CYS B N 1
ATOM 4202 C CA . CYS B 1 164 ? -9.922 -14.953 -0.122 1 98.88 164 CYS B CA 1
ATOM 4203 C C . CYS B 1 164 ? -9.648 -16.062 -1.137 1 98.88 164 CYS B C 1
ATOM 4205 O O . CYS B 1 164 ? -8.508 -16.234 -1.575 1 98.88 164 CYS B O 1
ATOM 4207 N N . THR B 1 165 ? -10.625 -16.844 -1.464 1 98.31 165 THR B N 1
ATOM 4208 C CA . THR B 1 165 ? -10.516 -17.828 -2.535 1 98.31 165 THR B CA 1
ATOM 4209 C C . THR B 1 165 ? -11.172 -17.312 -3.812 1 98.31 165 THR B C 1
ATOM 4211 O O . THR B 1 165 ? -12.188 -16.609 -3.758 1 98.31 165 THR B O 1
ATOM 4214 N N . PHE B 1 166 ? -10.594 -17.625 -4.934 1 97.5 166 PHE B N 1
ATOM 4215 C CA . PHE B 1 166 ? -11.094 -17.172 -6.227 1 97.5 166 PHE B CA 1
ATOM 4216 C C . PHE B 1 166 ? -10.617 -18.078 -7.348 1 97.5 166 PHE B C 1
ATOM 4218 O O . PHE B 1 166 ? -9.703 -18.891 -7.152 1 97.5 166 PHE B O 1
ATOM 4225 N N . ILE B 1 167 ? -11.25 -18.016 -8.469 1 94.81 167 ILE B N 1
ATOM 4226 C CA . ILE B 1 167 ? -10.805 -18.688 -9.688 1 94.81 167 ILE B CA 1
ATOM 4227 C C . ILE B 1 167 ? -9.891 -17.766 -10.484 1 94.81 167 ILE B C 1
ATOM 4229 O O . ILE B 1 167 ? -10.312 -16.703 -10.945 1 94.81 167 ILE B O 1
ATOM 4233 N N . PRO B 1 168 ? -8.648 -18.188 -10.625 1 91.31 168 PRO B N 1
ATOM 4234 C CA . PRO B 1 168 ? -7.707 -17.312 -11.344 1 91.31 168 PRO B CA 1
ATOM 4235 C C . PRO B 1 168 ? -7.93 -17.328 -12.852 1 91.31 168 PRO B C 1
ATOM 4237 O O . PRO B 1 168 ? -8.469 -18.281 -13.398 1 91.31 168 PRO B O 1
ATOM 4240 N N . THR B 1 169 ? -7.523 -16.156 -13.461 1 83.44 169 THR B N 1
ATOM 4241 C CA . THR B 1 169 ? -7.418 -16.141 -14.914 1 83.44 169 THR B CA 1
ATOM 4242 C C . THR B 1 169 ? -6.047 -16.625 -15.367 1 83.44 169 THR B C 1
ATOM 4244 O O . THR B 1 169 ? -5.023 -16.016 -15.047 1 83.44 169 THR B O 1
ATOM 4247 N N . THR B 1 170 ? -5.941 -17.797 -15.945 1 74.06 170 THR B N 1
ATOM 4248 C CA . THR B 1 170 ? -4.648 -18.359 -16.328 1 74.06 170 THR B CA 1
ATOM 4249 C C . THR B 1 170 ? -4.352 -18.062 -17.797 1 74.06 170 THR B C 1
ATOM 4251 O O . THR B 1 170 ? -5.16 -18.375 -18.672 1 74.06 170 THR B O 1
ATOM 4254 N N . PRO B 1 171 ? -3.232 -17.516 -17.953 1 80.5 171 PRO B N 1
ATOM 4255 C CA . PRO B 1 171 ? -2.854 -17.219 -19.344 1 80.5 171 PRO B CA 1
ATOM 4256 C C . PRO B 1 171 ? -2.215 -18.422 -20.047 1 80.5 171 PRO B C 1
ATOM 4258 O O . PRO B 1 171 ? -1.037 -18.375 -20.406 1 80.5 171 PRO B O 1
ATOM 4261 N N . TYR B 1 172 ? -2.914 -19.406 -20.422 1 81.88 172 TYR B N 1
ATOM 4262 C CA . TYR B 1 172 ? -2.398 -20.625 -21.016 1 81.88 172 TYR B CA 1
ATOM 4263 C C . TYR B 1 172 ? -1.695 -20.344 -22.328 1 81.88 172 TYR B C 1
ATOM 4265 O O . TYR B 1 172 ? -0.692 -20.984 -22.656 1 81.88 172 TYR B O 1
ATOM 4273 N N . ASP B 1 173 ? -2.174 -19.406 -23 1 89 173 ASP B N 1
ATOM 4274 C CA . ASP B 1 173 ? -1.571 -19.031 -24.281 1 89 173 ASP B CA 1
ATOM 4275 C C . ASP B 1 173 ? -0.135 -18.547 -24.094 1 89 173 ASP B C 1
ATOM 4277 O O . ASP B 1 173 ? 0.744 -18.875 -24.906 1 89 173 ASP B O 1
ATOM 4281 N N . LYS B 1 174 ? 0.125 -17.922 -23.047 1 91.19 174 LYS B N 1
ATOM 4282 C CA . LYS B 1 174 ? 1.458 -17.375 -22.812 1 91.19 174 LYS B CA 1
ATOM 4283 C C . LYS B 1 174 ? 2.447 -18.484 -22.438 1 91.19 174 LYS B C 1
ATOM 4285 O O . LYS B 1 174 ? 3.65 -18.344 -22.672 1 91.19 174 LYS B O 1
ATOM 4290 N N . LEU B 1 175 ? 1.919 -19.547 -21.859 1 90.44 175 LEU B N 1
ATOM 4291 C CA . LEU B 1 175 ? 2.773 -20.688 -21.516 1 90.44 175 LEU B CA 1
ATOM 4292 C C . LEU B 1 175 ? 3.328 -21.328 -22.781 1 90.44 175 LEU B C 1
ATOM 4294 O O . LEU B 1 175 ? 4.492 -21.75 -22.812 1 90.44 175 LEU B O 1
ATOM 4298 N N . LYS B 1 176 ? 2.545 -21.359 -23.75 1 90.56 176 LYS B N 1
ATOM 4299 C CA . LYS B 1 176 ? 2.904 -22.031 -24.984 1 90.56 176 LYS B CA 1
ATOM 4300 C C . LYS B 1 176 ? 3.623 -21.094 -25.938 1 90.56 176 LYS B C 1
ATOM 4302 O O . LYS B 1 176 ? 4.66 -21.438 -26.516 1 90.56 176 L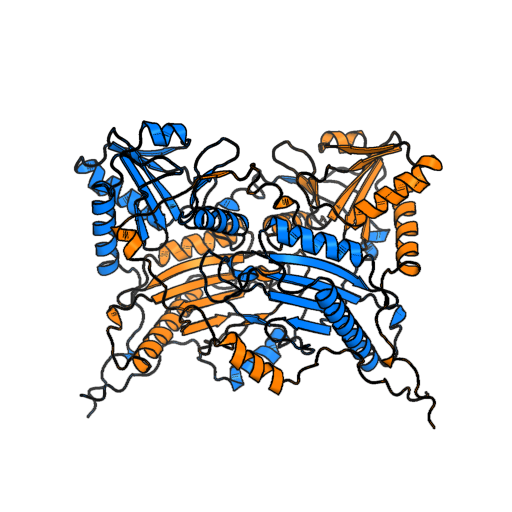YS B O 1
ATOM 4307 N N . GLU B 1 177 ? 3.064 -19.875 -26.078 1 94.12 177 GLU B N 1
ATOM 4308 C CA . GLU B 1 177 ? 3.527 -18.969 -27.125 1 94.12 177 GLU B CA 1
ATOM 4309 C C . GLU B 1 177 ? 4.652 -18.078 -26.625 1 94.12 177 GLU B C 1
ATOM 4311 O O . GLU B 1 177 ? 5.355 -17.453 -27.406 1 94.12 177 GLU B O 1
ATOM 4316 N N . GLY B 1 178 ? 4.875 -18.078 -25.375 1 96.5 178 GLY B N 1
ATOM 4317 C CA . GLY B 1 178 ? 5.875 -17.172 -24.812 1 96.5 178 GLY B CA 1
ATOM 4318 C C . GLY B 1 178 ? 5.441 -15.727 -24.812 1 96.5 178 GLY B C 1
ATOM 4319 O O . GLY B 1 178 ? 4.324 -15.398 -25.219 1 96.5 178 GLY B O 1
ATOM 4320 N N . VAL B 1 179 ? 6.297 -14.891 -24.219 1 97.81 179 VAL B N 1
ATOM 4321 C CA . VAL B 1 179 ? 5.941 -13.484 -24.094 1 97.81 179 VAL B CA 1
ATOM 4322 C C . VAL B 1 179 ? 7.117 -12.609 -24.531 1 97.81 179 VAL B C 1
ATOM 4324 O O . VAL B 1 179 ? 8.258 -13.078 -24.594 1 97.81 179 VAL B O 1
ATOM 4327 N N . LYS B 1 180 ? 6.77 -11.398 -24.891 1 97.31 180 LYS B N 1
ATOM 4328 C CA . LYS B 1 180 ? 7.738 -10.312 -25 1 97.31 180 LYS B CA 1
ATOM 4329 C C . LYS B 1 180 ? 7.859 -9.547 -23.688 1 97.31 180 LYS B C 1
ATOM 4331 O O . LYS B 1 180 ? 6.859 -9.312 -23 1 97.31 180 LYS B O 1
ATOM 4336 N N . GLU B 1 181 ? 9.07 -9.188 -23.344 1 97.62 181 GLU B N 1
ATOM 4337 C CA . GLU B 1 181 ? 9.273 -8.414 -22.109 1 97.62 181 GLU B CA 1
ATOM 4338 C C . GLU B 1 181 ? 10.109 -7.168 -22.391 1 97.62 181 GLU B C 1
ATOM 4340 O O . GLU B 1 181 ? 10.836 -7.109 -23.375 1 97.62 181 GLU B O 1
ATOM 4345 N N . PHE B 1 182 ? 9.953 -6.211 -21.578 1 96.62 182 PHE B N 1
ATOM 4346 C CA . PHE B 1 182 ? 10.75 -4.988 -21.609 1 96.62 182 PHE B CA 1
ATOM 4347 C C . PHE B 1 182 ? 11.422 -4.746 -20.266 1 96.62 182 PHE B C 1
ATOM 4349 O O . PHE B 1 182 ? 10.836 -5 -19.219 1 96.62 182 PHE B O 1
ATOM 4356 N N . THR B 1 183 ? 12.68 -4.344 -20.328 1 95.25 183 THR B N 1
ATOM 4357 C CA . THR B 1 183 ? 13.352 -3.906 -19.109 1 95.25 183 THR B CA 1
ATOM 4358 C C . THR B 1 183 ? 12.883 -2.512 -18.719 1 95.25 183 THR B C 1
ATOM 4360 O O . THR B 1 183 ? 12.625 -1.665 -19.562 1 95.25 183 THR B O 1
ATOM 4363 N N . VAL B 1 184 ? 12.688 -2.359 -17.453 1 89.94 184 VAL B N 1
ATOM 4364 C CA . VAL B 1 184 ? 12.289 -1.065 -16.906 1 89.94 184 VAL B CA 1
ATOM 4365 C C . VAL B 1 184 ? 13.297 -0.604 -15.859 1 89.94 184 VAL B C 1
ATOM 4367 O O . VAL B 1 184 ? 13.508 -1.286 -14.859 1 89.94 184 VAL B O 1
ATOM 4370 N N . ASN B 1 185 ? 13.891 0.58 -16.062 1 82.94 185 ASN B N 1
ATOM 4371 C CA . ASN B 1 185 ? 14.891 1.123 -15.148 1 82.94 185 ASN B CA 1
ATOM 4372 C C . ASN B 1 185 ? 14.242 1.96 -14.047 1 82.94 185 ASN B C 1
ATOM 4374 O O . ASN B 1 185 ? 13.539 2.932 -14.328 1 82.94 185 ASN B O 1
ATOM 4378 N N . LEU B 1 186 ? 14.414 1.677 -12.875 1 66.44 186 LEU B N 1
ATOM 4379 C CA . LEU B 1 186 ? 13.852 2.389 -11.734 1 66.44 186 LEU B CA 1
ATOM 4380 C C . LEU B 1 186 ? 14.367 3.826 -11.688 1 66.44 186 LEU B C 1
ATOM 4382 O O . LEU B 1 186 ? 13.641 4.734 -11.266 1 66.44 186 LEU B O 1
ATOM 4386 N N . GLY B 1 187 ? 15.586 4.129 -12 1 57.59 187 GLY B N 1
ATOM 4387 C CA . GLY B 1 187 ? 16.172 5.457 -11.906 1 57.59 187 GLY B CA 1
ATOM 4388 C C . GLY B 1 187 ? 15.922 6.309 -13.141 1 57.59 187 GLY B C 1
ATOM 4389 O O . GLY B 1 187 ? 16.25 7.496 -13.156 1 57.59 187 GLY B O 1
ATOM 4390 N N . GLN B 1 188 ? 15.344 5.758 -14.109 1 55.69 188 GLN B N 1
ATOM 4391 C CA . GLN B 1 188 ? 15.141 6.527 -15.336 1 55.69 188 GLN B CA 1
ATOM 4392 C C . GLN B 1 188 ? 13.734 7.109 -15.391 1 55.69 188 GLN B C 1
ATOM 4394 O O . GLN B 1 188 ? 12.883 6.773 -14.562 1 55.69 188 GLN B O 1
ATOM 4399 N N . HIS B 1 189 ? 13.578 7.934 -16.344 1 50.81 189 HIS B N 1
ATOM 4400 C CA . HIS B 1 189 ? 12.43 8.789 -16.625 1 50.81 189 HIS B CA 1
ATOM 4401 C C . HIS B 1 189 ? 11.117 8.055 -16.391 1 50.81 189 HIS B C 1
ATOM 4403 O O . HIS B 1 189 ? 10.148 8.648 -15.906 1 50.81 189 HIS B O 1
ATOM 4409 N N . GLU B 1 190 ? 11.062 6.816 -16.719 1 53.97 190 GLU B N 1
ATOM 4410 C CA . GLU B 1 190 ? 9.789 6.105 -16.703 1 53.97 190 GLU B CA 1
ATOM 4411 C C . GLU B 1 190 ? 9.289 5.926 -15.266 1 53.97 190 GLU B C 1
ATOM 4413 O O . GLU B 1 190 ? 8.086 5.844 -15.031 1 53.97 190 GLU B O 1
ATOM 4418 N N . ILE B 1 191 ? 10.234 5.867 -14.438 1 59.69 191 ILE B N 1
ATOM 4419 C CA . ILE B 1 191 ? 9.836 5.641 -13.055 1 59.69 191 ILE B CA 1
ATOM 4420 C C . ILE B 1 191 ? 10.391 6.758 -12.172 1 59.69 191 ILE B C 1
ATOM 4422 O O . ILE B 1 191 ? 10.125 6.793 -10.969 1 59.69 191 ILE B O 1
ATOM 4426 N N . GLU B 1 192 ? 10.969 7.77 -12.891 1 58.47 192 GLU B N 1
ATOM 4427 C CA . GLU B 1 192 ? 11.625 8.828 -12.125 1 58.47 192 GLU B CA 1
ATOM 4428 C C . GLU B 1 192 ? 10.609 9.664 -11.352 1 58.47 192 GLU B C 1
ATOM 4430 O O . GLU B 1 192 ? 9.461 9.805 -11.773 1 58.47 192 GLU B O 1
ATOM 4435 N N . ASN B 1 193 ? 10.555 9.586 -10.062 1 74.75 193 ASN B N 1
ATOM 4436 C CA . ASN B 1 193 ? 9.953 10.617 -9.227 1 74.75 193 ASN B CA 1
ATOM 4437 C C . ASN B 1 193 ? 8.781 10.07 -8.422 1 74.75 193 ASN B C 1
ATOM 4439 O O . ASN B 1 193 ? 7.992 10.844 -7.867 1 74.75 193 ASN B O 1
ATOM 4443 N N . ILE B 1 194 ? 8.711 8.609 -8.578 1 85.38 194 ILE B N 1
ATOM 4444 C CA . ILE B 1 194 ? 7.617 8.07 -7.785 1 85.38 194 ILE B CA 1
ATOM 4445 C C . ILE B 1 194 ? 7.82 8.43 -6.312 1 85.38 194 ILE B C 1
ATOM 4447 O O . ILE B 1 194 ? 6.852 8.547 -5.555 1 85.38 194 ILE B O 1
ATOM 4451 N N . GLN B 1 195 ? 9.039 8.625 -5.98 1 83.94 195 GLN B N 1
ATOM 4452 C CA . GLN B 1 195 ? 9.367 8.977 -4.598 1 83.94 195 GLN B CA 1
ATOM 4453 C C . GLN B 1 195 ? 8.844 10.359 -4.242 1 83.94 195 GLN B C 1
ATOM 4455 O O . GLN B 1 195 ? 8.719 10.695 -3.064 1 83.94 195 GLN B O 1
ATOM 4460 N N . GLN B 1 196 ? 8.594 11.125 -5.254 1 89.62 196 GLN B N 1
ATOM 4461 C CA . GLN B 1 196 ? 8.102 12.477 -5.023 1 89.62 196 GLN B CA 1
ATOM 4462 C C . GLN B 1 196 ? 6.578 12.5 -4.906 1 89.62 196 GLN B C 1
ATOM 4464 O O . GLN B 1 196 ? 5.988 13.516 -4.551 1 89.62 196 GLN B O 1
ATOM 4469 N N . ALA B 1 197 ? 6.027 11.383 -5.289 1 92.56 197 ALA B N 1
ATOM 4470 C CA . ALA B 1 197 ? 4.574 11.281 -5.164 1 92.56 197 ALA B CA 1
ATOM 4471 C C . ALA B 1 197 ? 4.168 10.969 -3.727 1 92.56 197 ALA B C 1
ATOM 4473 O O . ALA B 1 197 ? 4.797 10.133 -3.066 1 92.56 197 ALA B O 1
ATOM 4474 N N . LYS B 1 198 ? 3.207 11.695 -3.217 1 95.56 198 LYS B N 1
ATOM 4475 C CA . LYS B 1 198 ? 2.621 11.305 -1.937 1 95.56 198 LYS B CA 1
ATOM 4476 C C . LYS B 1 198 ? 1.692 10.102 -2.1 1 95.56 198 LYS B C 1
ATOM 4478 O O . LYS B 1 198 ? 0.469 10.25 -2.094 1 95.56 198 LYS B O 1
ATOM 4483 N N . SER B 1 199 ? 2.273 8.945 -2.191 1 95.69 199 SER B N 1
ATOM 4484 C CA . SER B 1 199 ? 1.54 7.699 -2.393 1 95.69 199 SER B CA 1
ATOM 4485 C C . SER B 1 199 ? 1.299 6.977 -1.07 1 95.69 199 SER B C 1
ATOM 4487 O O . SER B 1 199 ? 1.805 7.398 -0.028 1 95.69 199 SER B O 1
ATOM 4489 N N . ILE B 1 200 ? 0.488 5.902 -1.126 1 96.38 200 ILE B N 1
ATOM 4490 C CA . ILE B 1 200 ? 0.173 5.164 0.091 1 96.38 200 ILE B CA 1
ATOM 4491 C C . ILE B 1 200 ? 1.265 4.129 0.362 1 96.38 200 ILE B C 1
ATOM 4493 O O . ILE B 1 200 ? 1.236 3.441 1.385 1 96.38 200 ILE B O 1
ATOM 4497 N N . SER B 1 201 ? 2.252 3.977 -0.5 1 94 201 SER B N 1
ATOM 4498 C CA . SER B 1 201 ? 3.33 3.008 -0.338 1 94 201 SER B CA 1
ATOM 4499 C C . SER B 1 201 ? 4.289 3.428 0.771 1 94 201 SER B C 1
ATOM 4501 O O . SER B 1 201 ? 5.449 3.746 0.507 1 94 201 SER B O 1
ATOM 4503 N N . TYR B 1 202 ? 3.797 3.316 2.049 1 94.5 202 TYR B N 1
ATOM 4504 C CA . TYR B 1 202 ? 4.492 3.859 3.211 1 94.5 202 TYR B CA 1
ATOM 4505 C C . TYR B 1 202 ? 5.043 2.742 4.09 1 94.5 202 TYR B C 1
ATOM 4507 O O . TYR B 1 202 ? 5.258 2.934 5.289 1 94.5 202 TYR B O 1
ATOM 4515 N N . LEU B 1 203 ? 5.273 1.563 3.48 1 93.94 203 LEU B N 1
ATOM 4516 C CA . LEU B 1 203 ? 5.773 0.47 4.309 1 93.94 203 LEU B CA 1
ATOM 4517 C C . LEU B 1 203 ? 7.074 0.859 4.996 1 93.94 203 LEU B C 1
ATOM 4519 O O . LEU B 1 203 ? 7.211 0.711 6.211 1 93.94 203 LEU B O 1
ATOM 4523 N N . GLU B 1 204 ? 8.016 1.378 4.266 1 91.25 204 GLU B N 1
ATOM 4524 C CA . GLU B 1 204 ? 9.305 1.789 4.824 1 91.25 204 GLU B CA 1
ATOM 4525 C C . GLU B 1 204 ? 9.125 2.863 5.891 1 91.25 204 GLU B C 1
ATOM 4527 O O . GLU B 1 204 ? 9.742 2.797 6.953 1 91.25 204 GLU B O 1
ATOM 4532 N N . ASN B 1 205 ? 8.25 3.82 5.625 1 94.12 205 ASN B N 1
ATOM 4533 C CA . ASN B 1 205 ? 7.984 4.895 6.574 1 94.12 205 ASN B CA 1
ATOM 4534 C C . ASN B 1 205 ? 7.426 4.355 7.891 1 94.12 205 ASN B C 1
ATOM 4536 O O . ASN B 1 205 ? 7.82 4.801 8.969 1 94.12 205 ASN B O 1
ATOM 4540 N N . ALA B 1 206 ? 6.508 3.424 7.727 1 94.94 206 ALA B N 1
ATOM 4541 C CA . ALA B 1 206 ? 5.91 2.834 8.922 1 94.94 206 ALA B CA 1
ATOM 4542 C C . ALA B 1 206 ? 6.957 2.105 9.758 1 94.94 206 ALA B C 1
ATOM 4544 O O . ALA B 1 206 ? 6.965 2.217 10.984 1 94.94 206 ALA B O 1
ATOM 4545 N N . ILE B 1 207 ? 7.824 1.391 9.125 1 92.88 207 ILE B N 1
ATOM 4546 C CA . ILE B 1 207 ? 8.859 0.636 9.82 1 92.88 207 ILE B CA 1
ATOM 4547 C C . ILE B 1 207 ? 9.828 1.599 10.508 1 92.88 207 ILE B C 1
ATOM 4549 O O . ILE B 1 207 ? 10.211 1.381 11.656 1 92.88 207 ILE B O 1
ATOM 4553 N N . ILE B 1 208 ? 10.188 2.678 9.852 1 93.62 208 ILE B N 1
ATOM 4554 C CA . ILE B 1 208 ? 11.078 3.697 10.406 1 93.62 208 ILE B CA 1
ATOM 4555 C C . ILE B 1 208 ? 10.438 4.316 11.648 1 93.62 208 ILE B C 1
ATOM 4557 O O . ILE B 1 208 ? 11.094 4.453 12.68 1 93.62 208 ILE B O 1
ATOM 4561 N N . ALA B 1 209 ? 9.188 4.641 11.547 1 95.5 209 ALA B N 1
ATOM 4562 C CA . ALA B 1 209 ? 8.477 5.246 12.672 1 95.5 209 ALA B CA 1
ATOM 4563 C C . ALA B 1 209 ? 8.414 4.289 13.859 1 95.5 209 ALA B C 1
ATOM 4565 O O . ALA B 1 209 ? 8.656 4.691 15 1 95.5 209 ALA B O 1
ATOM 4566 N N . ASN B 1 210 ? 8.055 3.045 13.578 1 93.88 210 ASN B N 1
ATOM 4567 C CA . ASN B 1 210 ? 7.973 2.051 14.641 1 93.88 210 ASN B CA 1
ATOM 4568 C C . ASN B 1 210 ? 9.32 1.853 15.32 1 93.88 210 ASN B C 1
ATOM 4570 O O . ASN B 1 210 ? 9.391 1.715 16.547 1 93.88 210 ASN B O 1
ATOM 4574 N N . ALA B 1 211 ? 10.406 1.782 14.516 1 91.44 211 ALA B N 1
ATOM 4575 C CA . ALA B 1 211 ? 11.75 1.612 15.062 1 91.44 211 ALA B CA 1
ATOM 4576 C C . ALA B 1 211 ? 12.125 2.775 15.969 1 91.44 211 ALA B C 1
ATOM 4578 O O . ALA B 1 211 ? 12.672 2.57 17.062 1 91.44 211 ALA B O 1
ATOM 4579 N N . SER B 1 212 ? 11.844 3.975 15.531 1 94.44 212 SER B N 1
ATOM 4580 C CA . SER B 1 212 ? 12.125 5.156 16.344 1 94.44 212 SER B CA 1
ATOM 4581 C C . SER B 1 212 ? 11.32 5.141 17.641 1 94.44 212 SER B C 1
ATOM 4583 O O . SER B 1 212 ? 11.875 5.352 18.719 1 94.44 212 SER B O 1
ATOM 4585 N N . LYS B 1 213 ? 10.062 4.863 17.516 1 94.44 213 LYS B N 1
ATOM 4586 C CA . LYS B 1 213 ? 9.18 4.836 18.672 1 94.44 213 LYS B CA 1
ATOM 4587 C C . LYS B 1 213 ? 9.648 3.805 19.703 1 94.44 213 LYS B C 1
ATOM 4589 O O . LYS B 1 213 ? 9.609 4.059 20.906 1 94.44 213 LYS B O 1
ATOM 4594 N N . SER B 1 214 ? 10.086 2.68 19.25 1 92.38 214 SER B N 1
ATOM 4595 C CA . SER B 1 214 ? 10.531 1.609 20.141 1 92.38 214 SER B CA 1
ATOM 4596 C C . SER B 1 214 ? 11.75 2.031 20.953 1 92.38 214 SER B C 1
ATOM 4598 O O . SER B 1 214 ? 12.008 1.48 22.016 1 92.38 214 SER B O 1
ATOM 4600 N N . LYS B 1 215 ? 12.469 3.027 20.469 1 93.44 215 LYS B N 1
ATOM 4601 C CA . LYS B 1 215 ? 13.664 3.521 21.156 1 93.44 215 LYS B CA 1
ATOM 4602 C C . LYS B 1 215 ? 13.352 4.781 21.953 1 93.44 215 LYS B C 1
ATOM 4604 O O . LYS B 1 215 ? 14.242 5.379 22.547 1 93.44 215 LYS B O 1
ATOM 4609 N N . GLY B 1 216 ? 12.078 5.172 21.906 1 94.75 216 GLY B N 1
ATOM 4610 C CA . GLY B 1 216 ? 11.664 6.355 22.641 1 94.75 216 GLY B CA 1
ATOM 4611 C C . GLY B 1 216 ? 11.617 7.605 21.781 1 94.75 216 GLY B C 1
ATOM 4612 O O . GLY B 1 216 ? 11.422 8.711 22.297 1 94.75 216 GLY B O 1
ATOM 4613 N N . GLY B 1 217 ? 11.805 7.418 20.516 1 96.38 217 GLY B N 1
ATOM 4614 C CA . GLY B 1 217 ? 11.734 8.539 19.594 1 96.38 217 GLY B CA 1
ATOM 4615 C C . GLY B 1 217 ? 10.328 8.812 19.094 1 96.38 217 GLY B C 1
ATOM 4616 O O . GLY B 1 217 ? 9.359 8.305 19.656 1 96.38 217 GLY B O 1
ATOM 4617 N N . TYR B 1 218 ? 10.273 9.688 18.047 1 96.25 218 TYR B N 1
ATOM 4618 C CA . TYR B 1 218 ? 8.969 10.141 17.578 1 96.25 218 TYR B CA 1
ATOM 4619 C C . TYR B 1 218 ? 8.695 9.617 16.172 1 96.25 218 TYR B C 1
ATOM 4621 O O . TYR B 1 218 ? 8.18 8.508 16 1 96.25 218 TYR B O 1
ATOM 4629 N N . LEU B 1 219 ? 9.273 10.109 15.086 1 96.81 219 LEU B N 1
ATOM 4630 C CA . LEU B 1 219 ? 8.914 9.727 13.719 1 96.81 219 LEU B CA 1
ATOM 4631 C C . LEU B 1 219 ? 10.031 8.922 13.07 1 96.81 219 LEU B C 1
ATOM 4633 O O . LEU B 1 219 ? 9.773 8.109 12.18 1 96.81 219 LEU B O 1
ATOM 4637 N N . GLY B 1 220 ? 11.227 9.109 13.5 1 96.75 220 GLY B N 1
ATOM 4638 C CA . GLY B 1 220 ? 12.375 8.523 12.828 1 96.75 220 GLY B CA 1
ATOM 4639 C C . GLY B 1 220 ? 12.82 9.32 11.617 1 96.75 220 GLY B C 1
ATOM 4640 O O . GLY B 1 220 ? 11.992 9.805 10.836 1 96.75 220 GLY B O 1
ATOM 4641 N N . ILE B 1 221 ? 14.133 9.508 11.484 1 97.31 221 ILE B N 1
ATOM 4642 C CA . ILE B 1 221 ? 14.711 10.234 10.359 1 97.31 221 ILE B CA 1
ATOM 4643 C C . ILE B 1 221 ? 15.375 9.258 9.391 1 97.31 221 ILE B C 1
ATOM 4645 O O . ILE B 1 221 ? 16.281 8.523 9.773 1 97.31 221 ILE B O 1
ATOM 4649 N N . LYS B 1 222 ? 14.945 9.312 8.18 1 94.25 222 LYS B N 1
ATOM 4650 C CA . LYS B 1 222 ? 15.453 8.422 7.137 1 94.25 222 LYS B CA 1
ATOM 4651 C C . LYS B 1 222 ? 16.844 8.852 6.668 1 94.25 222 LYS B C 1
ATOM 4653 O O . LYS B 1 222 ? 17.062 10.023 6.387 1 94.25 222 LYS B O 1
ATOM 4658 N N . VAL B 1 223 ? 17.734 7.898 6.613 1 93.25 223 VAL B N 1
ATOM 4659 C CA . VAL B 1 223 ? 19.078 8.109 6.074 1 93.25 223 VAL B CA 1
ATOM 4660 C C . VAL B 1 223 ? 19.266 7.277 4.809 1 93.25 223 VAL B C 1
ATOM 4662 O O . VAL B 1 223 ? 18.953 6.078 4.793 1 93.25 223 VAL B O 1
ATOM 4665 N N . ASP B 1 224 ? 19.703 7.883 3.744 1 88.12 224 ASP B N 1
ATOM 4666 C CA . ASP B 1 224 ? 19.844 7.148 2.488 1 88.12 224 ASP B CA 1
ATOM 4667 C C . ASP B 1 224 ? 21.156 6.383 2.432 1 88.12 224 ASP B C 1
ATOM 4669 O O . ASP B 1 224 ? 21.891 6.328 3.42 1 88.12 224 ASP B O 1
ATOM 4673 N N . GLU B 1 225 ? 21.391 5.707 1.353 1 80.94 225 GLU B N 1
ATOM 4674 C CA . GLU B 1 225 ? 22.547 4.824 1.195 1 80.94 225 GLU B CA 1
ATOM 4675 C C . GLU B 1 225 ? 23.859 5.609 1.234 1 80.94 225 GLU B C 1
ATOM 4677 O O . GLU B 1 225 ? 24.906 5.047 1.521 1 80.94 225 GLU B O 1
ATOM 4682 N N . ASN B 1 226 ? 23.781 6.914 0.952 1 86.94 226 ASN B N 1
ATOM 4683 C CA . ASN B 1 226 ? 24.969 7.762 0.973 1 86.94 226 ASN B CA 1
ATOM 4684 C C . ASN B 1 226 ? 25.203 8.383 2.348 1 86.94 226 ASN B C 1
ATOM 4686 O O . ASN B 1 226 ? 26.156 9.133 2.549 1 86.94 226 ASN B O 1
ATOM 4690 N N . GLY B 1 227 ? 24.266 8.102 3.227 1 91.25 227 GLY B N 1
ATOM 4691 C CA . GLY B 1 227 ? 24.391 8.594 4.586 1 91.25 227 GLY B CA 1
ATOM 4692 C C . GLY B 1 227 ? 23.719 9.938 4.801 1 91.25 227 GLY B C 1
ATOM 4693 O O . GLY B 1 227 ? 23.859 10.539 5.871 1 91.25 227 GLY B O 1
ATOM 4694 N N . PHE B 1 228 ? 22.984 10.438 3.875 1 95.38 228 PHE B N 1
ATOM 4695 C CA . PHE B 1 228 ? 22.328 11.734 3.994 1 95.38 228 PHE B CA 1
ATOM 4696 C C . PHE B 1 228 ? 20.969 11.594 4.672 1 95.38 228 PHE B C 1
ATOM 4698 O O . PHE B 1 228 ? 20.234 10.641 4.41 1 95.38 228 PHE B O 1
ATOM 4705 N N . LEU B 1 229 ? 20.672 12.516 5.559 1 96.81 229 LEU B N 1
ATOM 4706 C CA . LEU B 1 229 ? 19.344 12.609 6.141 1 96.81 229 LEU B CA 1
ATOM 4707 C C . LEU B 1 229 ? 18.344 13.148 5.125 1 96.81 229 LEU B C 1
ATOM 4709 O O . LEU B 1 229 ? 18.609 14.156 4.465 1 96.81 229 LEU B O 1
ATOM 4713 N N . LEU B 1 230 ? 17.234 12.531 4.992 1 95.38 230 LEU B N 1
ATOM 4714 C CA . LEU B 1 230 ? 16.297 12.898 3.941 1 95.38 230 LEU B CA 1
ATOM 4715 C C . LEU B 1 230 ? 15.047 13.539 4.535 1 95.38 230 LEU B C 1
ATOM 4717 O O . LEU B 1 230 ? 14.773 14.719 4.305 1 95.38 230 LEU B O 1
ATOM 4721 N N . GLU B 1 231 ? 14.281 12.82 5.289 1 96.88 231 GLU B N 1
ATOM 4722 C CA . GLU B 1 231 ? 13.016 13.234 5.887 1 96.88 231 GLU B CA 1
ATOM 4723 C C . GLU B 1 231 ? 12.617 12.312 7.035 1 96.88 231 GLU B C 1
ATOM 4725 O O . GLU B 1 231 ? 13.211 11.242 7.215 1 96.88 231 GLU B O 1
ATOM 4730 N N . ALA B 1 232 ? 11.719 12.789 7.859 1 97.25 232 ALA B N 1
ATOM 4731 C CA . ALA B 1 232 ? 11.062 11.898 8.812 1 97.25 232 ALA B CA 1
ATOM 4732 C C . ALA B 1 232 ? 9.969 11.078 8.141 1 97.25 232 ALA B C 1
ATOM 4734 O O . ALA B 1 232 ? 9.641 11.305 6.977 1 97.25 232 ALA B O 1
ATOM 4735 N N . SER B 1 233 ? 9.414 10.117 8.836 1 96.12 233 SER B N 1
ATOM 4736 C CA . SER B 1 233 ? 8.453 9.164 8.281 1 96.12 233 SER B CA 1
ATOM 4737 C C . SER B 1 233 ? 7.254 9.883 7.672 1 96.12 233 SER B C 1
ATOM 4739 O O . SER B 1 233 ? 6.715 9.445 6.652 1 96.12 233 SER B O 1
ATOM 4741 N N . ILE B 1 234 ? 6.77 10.984 8.312 1 96.38 234 ILE B N 1
ATOM 4742 C CA . ILE B 1 234 ? 5.625 11.695 7.75 1 96.38 234 ILE B CA 1
ATOM 4743 C C . ILE B 1 234 ? 5.832 13.195 7.875 1 96.38 234 ILE B C 1
ATOM 4745 O O . ILE B 1 234 ? 4.875 13.945 8.078 1 96.38 234 ILE B O 1
ATOM 4749 N N . ALA B 1 235 ? 7.09 13.672 7.859 1 97 235 ALA B N 1
ATOM 4750 C CA . ALA B 1 235 ? 7.402 15.094 7.965 1 97 235 ALA B CA 1
ATOM 4751 C C . ALA B 1 235 ? 8.711 15.422 7.246 1 97 235 ALA B C 1
ATOM 4753 O O . ALA B 1 235 ? 9.602 14.578 7.156 1 97 235 ALA B O 1
ATOM 4754 N N . SER B 1 236 ? 8.766 16.625 6.766 1 97.69 236 SER B N 1
ATOM 4755 C CA . SER B 1 236 ? 10.039 17.141 6.277 1 97.69 236 SER B CA 1
ATOM 4756 C C . SER B 1 236 ? 10.93 17.609 7.43 1 97.69 236 SER B C 1
ATOM 4758 O O . SER B 1 236 ? 10.453 17.797 8.555 1 97.69 236 SER B O 1
ATOM 4760 N N . ILE B 1 237 ? 12.234 17.75 7.066 1 98.56 237 ILE B N 1
ATOM 4761 C CA . ILE B 1 237 ? 13.141 18.203 8.109 1 98.56 237 ILE B CA 1
ATOM 4762 C C . ILE B 1 237 ? 13.852 19.484 7.664 1 98.56 237 ILE B C 1
ATOM 4764 O O . ILE B 1 237 ? 14 19.719 6.465 1 98.56 237 ILE B O 1
ATOM 4768 N N . GLY B 1 238 ? 14.211 20.266 8.617 1 98.44 238 GLY B N 1
ATOM 4769 C CA . GLY B 1 238 ? 15.047 21.438 8.453 1 98.44 238 GLY B CA 1
ATOM 4770 C C . GLY B 1 238 ? 15.883 21.766 9.672 1 98.44 238 GLY B C 1
ATOM 4771 O O . GLY B 1 238 ? 15.578 21.312 10.781 1 98.44 238 GLY B O 1
ATOM 4772 N N . MET B 1 239 ? 16.938 22.484 9.398 1 98.5 239 MET B N 1
ATOM 4773 C CA . MET B 1 239 ? 17.766 22.875 10.531 1 98.5 239 MET B CA 1
ATOM 4774 C C . MET B 1 239 ? 18.281 24.297 10.383 1 98.5 239 MET B C 1
ATOM 4776 O O . MET B 1 239 ? 18.406 24.797 9.266 1 98.5 239 MET B O 1
ATOM 4780 N N . VAL B 1 240 ? 18.469 24.922 11.508 1 98.62 240 VAL B N 1
ATOM 4781 C CA . VAL B 1 240 ? 19.172 26.188 11.625 1 98.62 240 VAL B CA 1
ATOM 4782 C C . VAL B 1 240 ? 20.594 25.938 12.125 1 98.62 240 VAL B C 1
ATOM 4784 O O . VAL B 1 240 ? 20.797 25.281 13.148 1 98.62 240 VAL B O 1
ATOM 4787 N N . LEU B 1 241 ? 21.531 26.484 11.359 1 98.5 241 LEU B N 1
ATOM 4788 C CA . LEU B 1 241 ? 22.938 26.297 11.711 1 98.5 241 LEU B CA 1
ATOM 4789 C C . LEU B 1 241 ? 23.422 27.391 12.656 1 98.5 241 LEU B C 1
ATOM 4791 O O . LEU B 1 241 ? 22.781 28.438 12.781 1 98.5 241 LEU B O 1
ATOM 4795 N N . LYS B 1 242 ? 24.578 27.109 13.258 1 97.56 242 LYS B N 1
ATOM 4796 C CA . LYS B 1 242 ? 25.219 28.062 14.156 1 97.56 242 LYS B CA 1
ATOM 4797 C C . LYS B 1 242 ? 25.516 29.375 13.43 1 97.56 242 LYS B C 1
ATOM 4799 O O . LYS B 1 242 ? 25.469 30.453 14.031 1 97.56 242 LYS B O 1
ATOM 4804 N N . ASN B 1 243 ? 25.75 29.281 12.156 1 97.44 243 ASN B N 1
ATOM 4805 C CA . ASN B 1 243 ? 26.031 30.484 11.367 1 97.44 243 ASN B CA 1
ATOM 4806 C C . ASN B 1 243 ? 24.75 31.156 10.898 1 97.44 243 ASN B C 1
ATOM 4808 O O . ASN B 1 243 ? 24.781 32.031 10.039 1 97.44 243 ASN B O 1
ATOM 4812 N N . LYS B 1 244 ? 23.562 30.656 11.273 1 97.75 244 LYS B N 1
ATOM 4813 C CA . LYS B 1 244 ? 22.234 31.234 11.07 1 97.75 244 LYS B CA 1
ATOM 4814 C C . LYS B 1 244 ? 21.719 30.906 9.672 1 97.75 244 LYS B C 1
ATOM 4816 O O . LYS B 1 244 ? 20.812 31.594 9.172 1 97.75 244 LYS B O 1
ATOM 4821 N N . GLU B 1 245 ? 22.297 29.953 9.062 1 98.5 245 GLU B N 1
ATOM 4822 C CA . GLU B 1 245 ? 21.719 29.469 7.812 1 98.5 245 GLU B CA 1
ATOM 4823 C C . GLU B 1 245 ? 20.656 28.422 8.07 1 98.5 245 GLU B C 1
ATOM 4825 O O . GLU B 1 245 ? 20.797 27.578 8.961 1 98.5 245 GLU B O 1
ATOM 4830 N N . PHE B 1 246 ? 19.594 28.531 7.273 1 98.75 246 PHE B N 1
ATOM 4831 C CA . PHE B 1 246 ? 18.594 27.484 7.277 1 98.75 246 PHE B CA 1
ATOM 4832 C C . PHE B 1 246 ? 18.844 26.484 6.152 1 98.75 246 PHE B C 1
ATOM 4834 O O . PHE B 1 246 ? 19.062 26.875 5.004 1 98.75 246 PHE B O 1
ATOM 4841 N N . VAL B 1 247 ? 18.844 25.172 6.508 1 98.62 247 VAL B N 1
ATOM 4842 C CA . VAL B 1 247 ? 19.141 24.141 5.523 1 98.62 247 VAL B CA 1
ATOM 4843 C C . VAL B 1 247 ? 18.109 23.016 5.617 1 98.62 247 VAL B C 1
ATOM 4845 O O . VAL B 1 247 ? 17.719 22.625 6.715 1 98.62 247 VAL B O 1
ATOM 4848 N N . SER B 1 248 ? 17.594 22.594 4.512 1 98.5 248 SER B N 1
ATOM 4849 C CA . SER B 1 248 ? 16.734 21.406 4.375 1 98.5 248 SER B CA 1
ATOM 4850 C C . SER B 1 248 ? 17.156 20.562 3.18 1 98.5 248 SER B C 1
ATOM 4852 O O . SER B 1 248 ? 17.75 21.062 2.229 1 98.5 248 SER B O 1
ATOM 4854 N N . PRO B 1 249 ? 16.891 19.266 3.211 1 97.44 249 PRO B N 1
ATOM 4855 C CA . PRO B 1 249 ? 17.234 18.422 2.064 1 97.44 249 PRO B CA 1
ATOM 4856 C C . PRO B 1 249 ? 16.484 18.812 0.795 1 97.44 249 PRO B C 1
ATOM 4858 O O . PRO B 1 249 ? 15.352 19.328 0.871 1 97.44 249 PRO B O 1
ATOM 4861 N N . PRO B 1 250 ? 17.141 18.531 -0.355 1 95.12 250 PRO B N 1
ATOM 4862 C CA . PRO B 1 250 ? 16.438 18.797 -1.617 1 95.12 250 PRO B CA 1
ATOM 4863 C C . PRO B 1 250 ? 15.25 17.875 -1.842 1 95.12 250 PRO B C 1
ATOM 4865 O O . PRO B 1 250 ? 15.164 16.812 -1.222 1 95.12 250 PRO B O 1
ATOM 4868 N N . ALA B 1 251 ? 14.312 18.25 -2.775 1 88.94 251 ALA B N 1
ATOM 4869 C CA . ALA B 1 251 ? 13.062 17.516 -2.984 1 88.94 251 ALA B CA 1
ATOM 4870 C C . ALA B 1 251 ? 13.203 16.516 -4.133 1 88.94 251 ALA B C 1
ATOM 4872 O O . ALA B 1 251 ? 12.203 16.094 -4.715 1 88.94 251 ALA B O 1
ATOM 4873 N N . ASP B 1 252 ? 14.367 16.109 -4.445 1 86.06 252 ASP B N 1
ATOM 4874 C CA . ASP B 1 252 ? 14.57 15.211 -5.578 1 86.06 252 ASP B CA 1
ATOM 4875 C C . ASP B 1 252 ? 14.281 13.758 -5.188 1 86.06 252 ASP B C 1
ATOM 4877 O O . ASP B 1 252 ? 13.891 12.945 -6.031 1 86.06 252 ASP B O 1
ATOM 4881 N N . LYS B 1 253 ? 14.453 13.438 -3.93 1 84.12 253 LYS B N 1
ATOM 4882 C CA . LYS B 1 253 ? 14.273 12.055 -3.5 1 84.12 253 LYS B CA 1
ATOM 4883 C C . LYS B 1 253 ? 13.164 11.938 -2.463 1 84.12 253 LYS B C 1
ATOM 4885 O O . LYS B 1 253 ? 12.992 10.883 -1.842 1 84.12 253 LYS B O 1
ATOM 4890 N N . ILE B 1 254 ? 12.5 13.023 -2.25 1 89.94 254 ILE B N 1
ATOM 4891 C CA . ILE B 1 254 ? 11.477 13.016 -1.212 1 89.94 254 ILE B CA 1
ATOM 4892 C C . ILE B 1 254 ? 10.281 13.852 -1.665 1 89.94 254 ILE B C 1
ATOM 4894 O O . ILE B 1 254 ? 10.359 14.57 -2.664 1 89.94 254 ILE B O 1
ATOM 4898 N N . ILE B 1 255 ? 9.242 13.719 -0.932 1 90 255 ILE B N 1
ATOM 4899 C CA . ILE B 1 255 ? 8.047 14.531 -1.154 1 90 255 ILE B CA 1
ATOM 4900 C C . ILE B 1 255 ? 8.344 15.984 -0.813 1 90 255 ILE B C 1
ATOM 4902 O O . ILE B 1 255 ? 9.016 16.281 0.18 1 90 255 ILE B O 1
ATOM 4906 N N . GLU B 1 256 ? 7.898 16.812 -1.685 1 91.56 256 GLU B N 1
ATOM 4907 C CA . GLU B 1 256 ? 7.941 18.234 -1.33 1 91.56 256 GLU B CA 1
ATOM 4908 C C . GLU B 1 256 ? 6.797 18.594 -0.386 1 91.56 256 GLU B C 1
ATOM 4910 O O . GLU B 1 256 ? 5.684 18.875 -0.831 1 91.56 256 GLU B O 1
ATOM 4915 N N . GLY B 1 257 ? 7.125 18.672 0.861 1 92.81 257 GLY B N 1
ATOM 4916 C CA . GLY B 1 257 ? 6.102 18.969 1.85 1 92.81 257 GLY B CA 1
ATOM 4917 C C . GLY B 1 257 ? 5.504 20.359 1.702 1 92.81 257 GLY B C 1
ATOM 4918 O O . GLY B 1 257 ? 6.227 21.328 1.473 1 92.81 257 GLY B O 1
ATOM 4919 N N . THR B 1 258 ? 4.234 20.422 1.871 1 91.19 258 THR B N 1
ATOM 4920 C CA . THR B 1 258 ? 3.525 21.688 1.731 1 91.19 258 THR B CA 1
ATOM 4921 C C . THR B 1 258 ? 3.852 22.625 2.895 1 91.19 258 THR B C 1
ATOM 4923 O O . THR B 1 258 ? 3.967 23.828 2.709 1 91.19 258 THR B O 1
ATOM 4926 N N . THR B 1 259 ? 4.039 22.109 4.027 1 93.5 259 THR B N 1
ATOM 4927 C CA . THR B 1 259 ? 4.336 22.906 5.211 1 93.5 259 THR B CA 1
ATOM 4928 C C . THR B 1 259 ? 5.746 23.484 5.137 1 93.5 259 THR B C 1
ATOM 4930 O O . THR B 1 259 ? 5.941 24.688 5.348 1 93.5 259 THR B O 1
ATOM 4933 N N . LEU B 1 260 ? 6.688 22.672 4.844 1 96.12 260 LEU B N 1
ATOM 4934 C CA . LEU B 1 260 ? 8.047 23.172 4.699 1 96.12 260 LEU B CA 1
ATOM 4935 C C . LEU B 1 260 ? 8.125 24.25 3.621 1 96.12 260 LEU B C 1
ATOM 4937 O O . LEU B 1 260 ? 8.781 25.266 3.811 1 96.12 260 LEU B O 1
ATOM 4941 N N . LYS B 1 261 ? 7.488 23.969 2.539 1 93.62 261 LYS B N 1
ATOM 4942 C CA . LYS B 1 261 ? 7.488 24.938 1.443 1 93.62 261 LYS B CA 1
ATOM 4943 C C . LYS B 1 261 ? 6.965 26.297 1.904 1 93.62 261 LYS B C 1
ATOM 4945 O O . LYS B 1 261 ? 7.562 27.328 1.607 1 93.62 261 LYS B O 1
ATOM 4950 N N . LYS B 1 262 ? 5.891 26.266 2.6 1 92.81 262 LYS B N 1
ATOM 4951 C CA . LYS B 1 262 ? 5.301 27.5 3.102 1 92.81 262 LYS B CA 1
ATOM 4952 C C . LYS B 1 262 ? 6.227 28.188 4.105 1 92.81 262 LYS B C 1
ATOM 4954 O O . LYS B 1 262 ? 6.387 29.406 4.078 1 92.81 262 LYS B O 1
ATOM 4959 N N . CYS B 1 263 ? 6.77 27.453 4.961 1 95.81 263 CYS B N 1
ATOM 4960 C CA . CYS B 1 263 ? 7.656 28 5.98 1 95.81 263 CYS B CA 1
ATOM 4961 C C . CYS B 1 263 ? 8.922 28.578 5.348 1 95.81 263 CYS B C 1
ATOM 4963 O O . CYS B 1 263 ? 9.445 29.578 5.82 1 95.81 263 CYS B O 1
ATOM 4965 N N . MET B 1 264 ? 9.398 27.969 4.336 1 96.75 264 MET B N 1
ATOM 4966 C CA . MET B 1 264 ? 10.562 28.484 3.631 1 96.75 264 MET B CA 1
ATOM 4967 C C . MET B 1 264 ? 10.242 29.828 2.977 1 96.75 264 MET B C 1
ATOM 4969 O O . MET B 1 264 ? 11.094 30.719 2.912 1 96.75 264 MET B O 1
ATOM 4973 N N . GLN B 1 265 ? 9.07 29.969 2.486 1 94.81 265 GLN B N 1
ATOM 4974 C CA . GLN B 1 265 ? 8.648 31.266 1.956 1 94.81 265 GLN B CA 1
ATOM 4975 C C . GLN B 1 265 ? 8.656 32.344 3.043 1 94.81 265 GLN B C 1
ATOM 4977 O O . GLN B 1 265 ? 9.102 33.469 2.807 1 94.81 265 GLN B O 1
ATOM 4982 N N . TYR B 1 266 ? 8.141 31.984 4.176 1 96.44 266 TYR B N 1
ATOM 4983 C CA . TYR B 1 266 ? 8.172 32.906 5.32 1 96.44 266 TYR B CA 1
ATOM 4984 C C . TYR B 1 266 ? 9.609 33.281 5.68 1 96.44 266 TYR B C 1
ATOM 4986 O O . TYR B 1 266 ? 9.914 34.438 5.906 1 96.44 266 TYR B O 1
ATOM 4994 N N . ILE B 1 267 ? 10.484 32.312 5.656 1 98.06 267 ILE B N 1
ATOM 4995 C CA . ILE B 1 267 ? 11.891 32.531 5.98 1 98.06 267 ILE B CA 1
ATOM 4996 C C . ILE B 1 267 ? 12.508 33.5 4.98 1 98.06 267 ILE B C 1
ATOM 4998 O O . ILE B 1 267 ? 13.141 34.469 5.371 1 98.06 267 ILE B O 1
ATOM 5002 N N . GLU B 1 268 ? 12.258 33.281 3.775 1 97.88 268 GLU B N 1
ATOM 5003 C CA . GLU B 1 268 ? 12.828 34.094 2.705 1 97.88 268 GLU B CA 1
ATOM 5004 C C . GLU B 1 268 ? 12.266 35.5 2.725 1 97.88 268 GLU B C 1
ATOM 5006 O O . GLU B 1 268 ? 13 36.469 2.529 1 97.88 268 GLU B O 1
ATOM 5011 N N . LYS B 1 269 ? 11.023 35.625 2.977 1 97.19 269 LYS B N 1
ATOM 5012 C CA . LYS B 1 269 ? 10.336 36.906 2.832 1 97.19 269 LYS B CA 1
ATOM 5013 C C . LYS B 1 269 ? 10.477 37.75 4.098 1 97.19 269 LYS B C 1
ATOM 5015 O O . LYS B 1 269 ? 10.469 39 4.031 1 97.19 269 LYS B O 1
ATOM 5020 N N . GLU B 1 270 ? 10.617 37.094 5.238 1 97.38 270 GLU B N 1
ATOM 5021 C CA . GLU B 1 270 ? 10.531 37.875 6.473 1 97.38 270 GLU B CA 1
ATOM 5022 C C . GLU B 1 270 ? 11.773 37.656 7.336 1 97.38 270 GLU B C 1
ATOM 5024 O O . GLU B 1 270 ? 12.422 38.625 7.746 1 97.38 270 GLU B O 1
ATOM 5029 N N . LEU B 1 271 ? 12.172 36.469 7.562 1 98.38 271 LEU B N 1
ATOM 5030 C CA . LEU B 1 271 ? 13.203 36.188 8.555 1 98.38 271 LEU B CA 1
ATOM 5031 C C . LEU B 1 271 ? 14.578 36.625 8.031 1 98.38 271 LEU B C 1
ATOM 5033 O O . LEU B 1 271 ? 15.43 37.062 8.805 1 98.38 271 LEU B O 1
ATOM 5037 N N . ILE B 1 272 ? 14.805 36.438 6.746 1 98.44 272 ILE B N 1
ATOM 5038 C CA . ILE B 1 272 ? 16.094 36.781 6.16 1 98.44 272 ILE B CA 1
ATOM 5039 C C . ILE B 1 272 ? 16.219 38.312 6.113 1 98.44 272 ILE B C 1
ATOM 5041 O O . ILE B 1 272 ? 17.172 38.875 6.641 1 98.44 272 ILE B O 1
ATOM 5045 N N . PRO B 1 273 ? 15.219 39.031 5.547 1 98.31 273 PRO B N 1
ATOM 5046 C CA . PRO B 1 273 ? 15.336 40.469 5.52 1 98.31 273 PRO B CA 1
ATOM 5047 C C . PRO B 1 273 ? 15.469 41.094 6.914 1 98.31 273 PRO B C 1
ATOM 5049 O O . PRO B 1 273 ? 16.109 42.125 7.082 1 98.31 273 PRO B O 1
ATOM 5052 N N . GLN B 1 274 ? 14.906 40.438 7.926 1 98.12 274 GLN B N 1
ATOM 5053 C CA . GLN B 1 274 ? 14.93 40.969 9.289 1 98.12 274 GLN B CA 1
ATOM 5054 C C . GLN B 1 274 ? 16.219 40.562 10.008 1 98.12 274 GLN B C 1
ATOM 5056 O O . GLN B 1 274 ? 16.469 41 11.133 1 98.12 274 GLN B O 1
ATOM 5061 N N . GLY B 1 275 ? 17 39.656 9.438 1 97.75 275 GLY B N 1
ATOM 5062 C CA . GLY B 1 275 ? 18.328 39.375 9.945 1 97.75 275 GLY B CA 1
ATOM 5063 C C . GLY B 1 275 ? 18.344 38.188 10.891 1 97.75 275 GLY B C 1
ATOM 5064 O O . GLY B 1 275 ? 19.375 37.875 11.477 1 97.75 275 GLY B O 1
ATOM 5065 N N . TYR B 1 276 ? 17.188 37.531 11.047 1 98.19 276 TYR B N 1
ATOM 5066 C CA . TYR B 1 276 ? 17.125 36.375 11.945 1 98.19 276 TYR B CA 1
ATOM 5067 C C . TYR B 1 276 ? 17.812 35.156 11.328 1 98.19 276 TYR B C 1
ATOM 5069 O O . TYR B 1 276 ? 18.391 34.344 12.039 1 98.19 276 TYR B O 1
ATOM 5077 N N . ILE B 1 277 ? 17.734 35 10.008 1 98.5 277 ILE B N 1
ATOM 5078 C CA . ILE B 1 277 ? 18.359 33.969 9.211 1 98.5 277 ILE B CA 1
ATOM 5079 C C . ILE B 1 277 ? 19.188 34.594 8.086 1 98.5 277 ILE B C 1
ATOM 5081 O O . ILE B 1 277 ? 18.75 35.562 7.457 1 98.5 277 ILE B O 1
ATOM 5085 N N . LYS B 1 278 ? 20.328 34.062 7.93 1 98.38 278 LYS B N 1
ATOM 5086 C CA . LYS B 1 278 ? 21.25 34.625 6.949 1 98.38 278 LYS B CA 1
ATOM 5087 C C . LYS B 1 278 ? 20.891 34.156 5.535 1 98.38 278 LYS B C 1
ATOM 5089 O O . LYS B 1 278 ? 21.016 34.938 4.582 1 98.38 278 LYS B O 1
ATOM 5094 N N . ALA B 1 279 ? 20.594 32.906 5.41 1 98.19 279 ALA B N 1
ATOM 5095 C CA . ALA B 1 279 ? 20.281 32.312 4.117 1 98.19 279 ALA B CA 1
ATOM 5096 C C . ALA B 1 279 ? 19.484 31.016 4.301 1 98.19 279 ALA B C 1
ATOM 5098 O O . ALA B 1 279 ? 19.516 30.406 5.375 1 98.19 279 ALA B O 1
ATOM 5099 N N . ALA B 1 280 ? 18.734 30.703 3.277 1 98.25 280 ALA B N 1
ATOM 5100 C CA . ALA B 1 280 ? 18.016 29.422 3.232 1 98.25 280 ALA B CA 1
ATOM 5101 C C . ALA B 1 280 ? 18.391 28.641 1.979 1 98.25 280 ALA B C 1
ATOM 5103 O O . ALA B 1 280 ? 18.375 29.172 0.87 1 98.25 280 ALA B O 1
ATOM 5104 N N . GLU B 1 281 ? 18.766 27.375 2.182 1 96.81 281 GLU B N 1
ATOM 5105 C CA . GLU B 1 281 ? 19.203 26.562 1.043 1 96.81 281 GLU B CA 1
ATOM 5106 C C . GLU B 1 281 ? 18.75 25.109 1.184 1 96.81 281 GLU B C 1
ATOM 5108 O O . GLU B 1 281 ? 18.516 24.641 2.295 1 96.81 281 GLU B O 1
ATOM 5113 N N . ARG B 1 282 ? 18.562 24.484 0.008 1 97.56 282 ARG B N 1
ATOM 5114 C CA . ARG B 1 282 ? 18.344 23.047 -0.048 1 97.56 282 ARG B CA 1
ATOM 5115 C C . ARG B 1 282 ? 19.625 22.312 -0.4 1 97.56 282 ARG B C 1
ATOM 5117 O O . ARG B 1 282 ? 20.156 22.453 -1.507 1 97.56 282 ARG B O 1
ATOM 5124 N N . ARG B 1 283 ? 20.109 21.5 0.519 1 97.25 283 ARG B N 1
ATOM 5125 C CA . ARG B 1 283 ? 21.297 20.688 0.241 1 97.25 283 ARG B CA 1
ATOM 5126 C C . ARG B 1 283 ? 21.344 19.469 1.15 1 97.25 283 ARG B C 1
ATOM 5128 O O . ARG B 1 283 ? 20.688 19.422 2.191 1 97.25 283 ARG B O 1
ATOM 5135 N N . TYR B 1 284 ? 22.156 18.531 0.736 1 97.69 284 TYR B N 1
ATOM 5136 C CA . TYR B 1 284 ? 22.328 17.312 1.515 1 97.69 284 TYR B CA 1
ATOM 5137 C C . TYR B 1 284 ? 23.281 17.531 2.682 1 97.69 284 TYR B C 1
ATOM 5139 O O . TYR B 1 284 ? 24.219 18.328 2.58 1 97.69 284 TYR B O 1
ATOM 5147 N N . PHE B 1 285 ? 23.016 16.891 3.754 1 98.06 285 PHE B N 1
ATOM 5148 C CA . PHE B 1 285 ? 23.891 16.859 4.918 1 98.06 285 PHE B CA 1
ATOM 5149 C C . PHE B 1 285 ? 23.797 15.508 5.625 1 98.06 285 PHE B C 1
ATOM 5151 O O . PHE B 1 285 ? 22.781 14.812 5.512 1 98.06 285 PHE B O 1
ATOM 5158 N N . ASP B 1 286 ? 24.859 15.133 6.289 1 97.12 286 ASP B N 1
ATOM 5159 C CA . ASP B 1 286 ? 24.875 13.875 7.027 1 97.12 286 ASP B CA 1
ATOM 5160 C C . ASP B 1 286 ? 24.812 14.117 8.531 1 97.12 286 ASP B C 1
ATOM 5162 O O . ASP B 1 286 ? 24.734 15.266 8.977 1 97.12 286 ASP B O 1
ATOM 5166 N N . LEU B 1 287 ? 24.734 13.07 9.242 1 95.94 287 LEU B N 1
ATOM 5167 C CA . LEU B 1 287 ? 24.562 13.133 10.688 1 95.94 287 LEU B CA 1
ATOM 5168 C C . LEU B 1 287 ? 25.719 13.867 11.352 1 95.94 287 LEU B C 1
ATOM 5170 O O . LEU B 1 287 ? 25.516 14.617 12.305 1 95.94 287 LEU B O 1
ATOM 5174 N N . GLN B 1 288 ? 26.906 13.633 10.906 1 96.38 288 GLN B N 1
ATOM 5175 C CA . GLN B 1 288 ? 28.078 14.297 11.469 1 96.38 288 GLN B CA 1
ATOM 5176 C C . GLN B 1 288 ? 27.984 15.812 11.312 1 96.38 288 GLN B C 1
ATOM 5178 O O . GLN B 1 288 ? 28.297 16.562 12.242 1 96.38 288 GLN B O 1
ATOM 5183 N N . TYR B 1 289 ? 27.625 16.172 10.125 1 97.44 289 TYR B N 1
ATOM 5184 C CA . TYR B 1 289 ? 27.453 17.594 9.859 1 97.44 289 TYR B CA 1
ATOM 5185 C C . TYR B 1 289 ? 26.438 18.203 10.82 1 97.44 289 TYR B C 1
ATOM 5187 O O . TYR B 1 289 ? 26.625 19.312 11.328 1 97.44 289 TYR B O 1
ATOM 5195 N N . VAL B 1 290 ? 25.344 17.547 11.086 1 97.56 290 VAL B N 1
ATOM 5196 C CA . VAL B 1 290 ? 24.312 18.016 12.008 1 97.56 290 VAL B CA 1
ATOM 5197 C C . VAL B 1 290 ? 24.906 18.188 13.398 1 97.56 290 VAL B C 1
ATOM 5199 O O . VAL B 1 290 ? 24.781 19.266 14 1 97.56 290 VAL B O 1
ATOM 5202 N N . HIS B 1 291 ? 25.578 17.266 13.891 1 95.56 291 HIS B N 1
ATOM 5203 C CA . HIS B 1 291 ? 26.125 17.281 15.242 1 95.56 291 HIS B CA 1
ATOM 5204 C C . HIS B 1 291 ? 27.094 18.453 15.422 1 95.56 291 HIS B C 1
ATOM 5206 O O . HIS B 1 291 ? 27.156 19.062 16.5 1 95.56 291 HIS B O 1
ATOM 5212 N N . GLU B 1 292 ? 27.719 18.75 14.391 1 96.69 292 GLU B N 1
ATOM 5213 C CA . GLU B 1 292 ? 28.781 19.734 14.492 1 96.69 292 GLU B CA 1
ATOM 5214 C C . GLU B 1 292 ? 28.25 21.156 14.32 1 96.69 292 GLU B C 1
ATOM 5216 O O . GLU B 1 292 ? 28.812 22.109 14.859 1 96.69 292 GLU B O 1
ATOM 5221 N N . ASN B 1 293 ? 27.172 21.266 13.609 1 97.69 293 ASN B N 1
ATOM 5222 C CA . ASN B 1 293 ? 26.891 22.625 13.133 1 97.69 293 ASN B CA 1
ATOM 5223 C C . ASN B 1 293 ? 25.484 23.062 13.539 1 97.69 293 ASN B C 1
ATOM 5225 O O . ASN B 1 293 ? 25.156 24.25 13.453 1 97.69 293 ASN B O 1
ATOM 5229 N N . VAL B 1 294 ? 24.641 22.25 14.07 1 97.75 294 VAL B N 1
ATOM 5230 C CA . VAL B 1 294 ? 23.203 22.531 14.18 1 97.75 294 VAL B CA 1
ATOM 5231 C C . VAL B 1 294 ? 22.938 23.359 15.43 1 97.75 294 VAL B C 1
ATOM 5233 O O . VAL B 1 294 ? 23.562 23.141 16.469 1 97.75 294 VAL B O 1
ATOM 5236 N N . GLN B 1 295 ? 22.109 24.344 15.297 1 98.19 295 GLN B N 1
ATOM 5237 C CA . GLN B 1 295 ? 21.562 25.094 16.422 1 98.19 295 GLN B CA 1
ATOM 5238 C C . GLN B 1 295 ? 20.125 24.656 16.703 1 98.19 295 GLN B C 1
ATOM 5240 O O . GLN B 1 295 ? 19.719 24.578 17.875 1 98.19 295 GLN B O 1
ATOM 5245 N N . GLU B 1 296 ? 19.312 24.5 15.734 1 98.44 296 GLU B N 1
ATOM 5246 C CA . GLU B 1 296 ? 17.953 24 15.836 1 98.44 296 GLU B CA 1
ATOM 5247 C C . GLU B 1 296 ? 17.672 22.953 14.766 1 98.44 296 GLU B C 1
ATOM 5249 O O . GLU B 1 296 ? 18.156 23.062 13.633 1 98.44 296 GLU B O 1
ATOM 5254 N N . PHE B 1 297 ? 16.938 21.938 15.117 1 98.56 297 PHE B N 1
ATOM 5255 C CA . PHE B 1 297 ? 16.422 20.906 14.219 1 98.56 297 PHE B CA 1
ATOM 5256 C C . PHE B 1 297 ? 14.906 20.797 14.312 1 98.56 297 PHE B C 1
ATOM 5258 O O . PHE B 1 297 ? 14.352 20.734 15.414 1 98.56 297 PHE B O 1
ATOM 5265 N N . ILE B 1 298 ? 14.227 20.875 13.164 1 98.62 298 ILE B N 1
ATOM 5266 C CA . ILE B 1 298 ? 12.789 21.094 13.18 1 98.62 298 ILE B CA 1
ATOM 5267 C C . ILE B 1 298 ? 12.102 20.109 12.234 1 98.62 298 ILE B C 1
ATOM 5269 O O . ILE B 1 298 ? 12.602 19.844 11.133 1 98.62 298 ILE B O 1
ATOM 5273 N N . LEU B 1 299 ? 10.992 19.547 12.617 1 98.19 299 LEU B N 1
ATOM 5274 C CA . LEU B 1 299 ? 10.102 18.75 11.773 1 98.19 299 LEU B CA 1
ATOM 5275 C C . LEU B 1 299 ? 8.969 19.609 11.219 1 98.19 299 LEU B C 1
ATOM 5277 O O . LEU B 1 299 ? 8.398 20.438 11.945 1 98.19 299 LEU B O 1
ATOM 5281 N N . PHE B 1 300 ? 8.727 19.469 9.953 1 97 300 PHE B N 1
ATOM 5282 C CA . PHE B 1 300 ? 7.625 20.156 9.273 1 97 300 PHE B CA 1
ATOM 5283 C C . PHE B 1 300 ? 6.641 19.141 8.695 1 97 300 PHE B C 1
ATOM 5285 O O . PHE B 1 300 ? 6.918 18.5 7.68 1 97 300 PHE B O 1
ATOM 5292 N N . GLY B 1 301 ? 5.41 18.953 9.273 1 92.38 301 GLY B N 1
ATOM 5293 C CA . GLY B 1 301 ? 4.434 17.984 8.789 1 92.38 301 GLY B CA 1
ATOM 5294 C C . GLY B 1 301 ? 3.006 18.359 9.141 1 92.38 301 GLY B C 1
ATOM 5295 O O . GLY B 1 301 ? 2.705 18.672 10.289 1 92.38 301 GLY B O 1
ATOM 5296 N N . GLY B 1 302 ? 2.158 18.234 8.148 1 88.06 302 GLY B N 1
ATOM 5297 C CA . GLY B 1 302 ? 0.785 18.641 8.406 1 88.06 302 GLY B CA 1
ATOM 5298 C C . GLY B 1 302 ? 0.662 20.078 8.883 1 88.06 302 GLY B C 1
ATOM 5299 O O . GLY B 1 302 ? 1.161 21 8.227 1 88.06 302 GLY B O 1
ATOM 5300 N N . ASP B 1 303 ? 0.025 20.172 9.969 1 83.5 303 ASP B N 1
ATOM 5301 C CA . ASP B 1 303 ? -0.132 21.5 10.555 1 83.5 303 ASP B CA 1
ATOM 5302 C C . ASP B 1 303 ? 0.755 21.672 11.789 1 83.5 303 ASP B C 1
ATOM 5304 O O . ASP B 1 303 ? 0.451 22.469 12.68 1 83.5 303 ASP B O 1
ATOM 5308 N N . LYS B 1 304 ? 1.91 20.906 11.727 1 90.69 304 LYS B N 1
ATOM 5309 C CA . LYS B 1 304 ? 2.734 20.906 12.93 1 90.69 304 LYS B CA 1
ATOM 5310 C C . LYS B 1 304 ? 4.176 21.297 12.609 1 90.69 304 LYS B C 1
ATOM 5312 O O . LYS B 1 304 ? 4.734 20.844 11.602 1 90.69 304 LYS B O 1
ATOM 5317 N N . ILE B 1 305 ? 4.695 22.109 13.406 1 96.25 305 ILE B N 1
ATOM 5318 C CA . ILE B 1 305 ? 6.109 22.469 13.461 1 96.25 305 ILE B CA 1
ATOM 5319 C C . ILE B 1 305 ? 6.699 22.047 14.805 1 96.25 305 ILE B C 1
ATOM 5321 O O . ILE B 1 305 ? 6.41 22.656 15.836 1 96.25 305 ILE B O 1
ATOM 5325 N N . ILE B 1 306 ? 7.547 21.016 14.75 1 97.56 306 ILE B N 1
ATOM 5326 C CA . ILE B 1 306 ? 7.949 20.391 16 1 97.56 306 ILE B CA 1
ATOM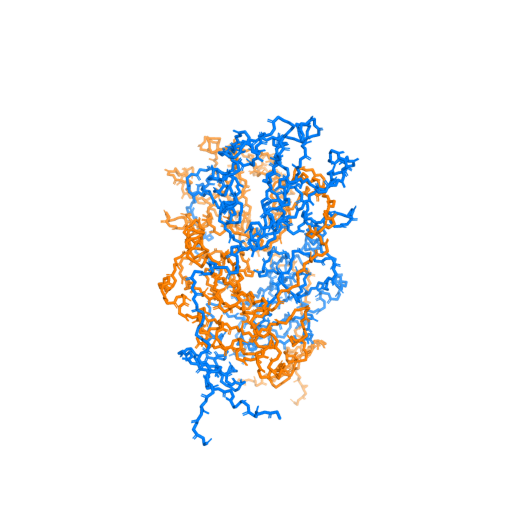 5327 C C . ILE B 1 306 ? 9.469 20.484 16.172 1 97.56 306 ILE B C 1
ATOM 5329 O O . ILE B 1 306 ? 10.219 20.016 15.305 1 97.56 306 ILE B O 1
ATOM 5333 N N . PRO B 1 307 ? 9.961 21.047 17.234 1 98.19 307 PRO B N 1
ATOM 5334 C CA . PRO B 1 307 ? 11.406 21.062 17.469 1 98.19 307 PRO B CA 1
ATOM 5335 C C . PRO B 1 307 ? 11.953 19.688 17.859 1 98.19 307 PRO B C 1
ATOM 5337 O O . PRO B 1 307 ? 11.312 18.969 18.641 1 98.19 307 PRO B O 1
ATOM 5340 N N . VAL B 1 308 ? 13.023 19.312 17.297 1 98.56 308 VAL B N 1
ATOM 5341 C CA . VAL B 1 308 ? 13.766 18.125 17.703 1 98.56 308 VAL B CA 1
ATOM 5342 C C . VAL B 1 308 ? 14.891 18.531 18.656 1 98.56 308 VAL B C 1
ATOM 5344 O O . VAL B 1 308 ? 15.773 19.312 18.297 1 98.56 308 VAL B O 1
ATOM 5347 N N . LEU B 1 309 ? 14.883 17.984 19.812 1 98.25 309 LEU B N 1
ATOM 5348 C CA . LEU B 1 309 ? 15.797 18.453 20.844 1 98.25 309 LEU B CA 1
ATOM 5349 C C . LEU B 1 309 ? 16.984 17.5 21 1 98.25 309 LEU B C 1
ATOM 5351 O O . LEU B 1 309 ? 17.984 17.844 21.609 1 98.25 309 LEU B O 1
ATOM 5355 N N . GLN B 1 310 ? 16.766 16.344 20.516 1 97.81 310 GLN B N 1
ATOM 5356 C CA . GLN B 1 310 ? 17.812 15.32 20.547 1 97.81 310 GLN B CA 1
ATOM 5357 C C . GLN B 1 310 ? 17.75 14.43 19.312 1 97.81 310 GLN B C 1
ATOM 5359 O O . GLN B 1 310 ? 16.656 14.055 18.875 1 97.81 310 GLN B O 1
ATOM 5364 N N . LEU B 1 311 ? 18.875 14.109 18.797 1 97.5 311 LEU B N 1
ATOM 5365 C CA . LEU B 1 311 ? 19.016 13.164 17.703 1 97.5 311 LEU B CA 1
ATOM 5366 C C . LEU B 1 311 ? 19.969 12.031 18.062 1 97.5 311 LEU B C 1
ATOM 5368 O O . LEU B 1 311 ? 21.141 12.266 18.344 1 97.5 311 LEU B O 1
ATOM 5372 N N . ASN B 1 312 ? 19.375 10.867 17.984 1 95.88 312 ASN B N 1
ATOM 5373 C CA . ASN B 1 312 ? 20.078 9.711 18.531 1 95.88 312 ASN B CA 1
ATOM 5374 C C . ASN B 1 312 ? 20.547 9.953 19.969 1 95.88 312 ASN B C 1
ATOM 5376 O O . ASN B 1 312 ? 19.734 10.273 20.828 1 95.88 312 ASN B O 1
ATOM 5380 N N . ASP B 1 313 ? 21.734 9.906 20.266 1 93.56 313 ASP B N 1
ATOM 5381 C CA . ASP B 1 313 ? 22.203 10.047 21.641 1 93.56 313 ASP B CA 1
ATOM 5382 C C . ASP B 1 313 ? 22.844 11.414 21.859 1 93.56 313 ASP B C 1
ATOM 5384 O O . ASP B 1 313 ? 23.516 11.633 22.859 1 93.56 313 ASP B O 1
ATOM 5388 N N . LYS B 1 314 ? 22.547 12.336 21.031 1 96.38 314 LYS B N 1
ATOM 5389 C CA . LYS B 1 314 ? 23.172 13.648 21.156 1 96.38 314 LYS B CA 1
ATOM 5390 C C . LYS B 1 314 ? 22.109 14.75 21.203 1 96.38 314 LYS B C 1
ATOM 5392 O O . LYS B 1 314 ? 21.234 14.82 20.359 1 96.38 314 LYS B O 1
ATOM 5397 N N . GLN B 1 315 ? 22.312 15.617 22.125 1 96.44 315 GLN B N 1
ATOM 5398 C CA . GLN B 1 315 ? 21.438 16.766 22.281 1 96.44 315 GLN B CA 1
ATOM 5399 C C . GLN B 1 315 ? 21.688 17.812 21.203 1 96.44 315 GLN B C 1
ATOM 5401 O O . GLN B 1 315 ? 22.844 18.047 20.812 1 96.44 315 GLN B O 1
ATOM 5406 N N . ILE B 1 316 ? 20.688 18.391 20.781 1 96.81 316 ILE B N 1
ATOM 5407 C CA . ILE B 1 316 ? 20.797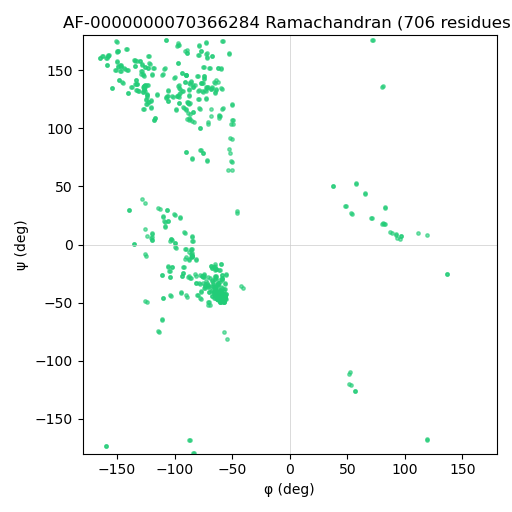 19.5 19.844 1 96.81 316 ILE B CA 1
ATOM 5408 C C . ILE B 1 316 ? 21 20.812 20.625 1 96.81 316 ILE B C 1
ATOM 5410 O O . ILE B 1 316 ? 20.094 21.266 21.328 1 96.81 316 ILE B O 1
ATOM 5414 N N . ASN B 1 317 ? 22.203 21.344 20.453 1 94.5 317 ASN B N 1
ATOM 5415 C CA . ASN B 1 317 ? 22.562 22.562 21.156 1 94.5 317 ASN B CA 1
ATOM 5416 C C . ASN B 1 317 ? 22.297 22.453 22.656 1 94.5 317 ASN B C 1
ATOM 5418 O O . ASN B 1 317 ? 22.859 21.578 23.328 1 94.5 317 ASN B O 1
ATOM 5422 N N . ASP B 1 318 ? 21.297 23.188 23.25 1 94.19 318 ASP B N 1
ATOM 5423 C CA . ASP B 1 318 ? 21.078 23.156 24.703 1 94.19 318 ASP B CA 1
ATOM 5424 C C . ASP B 1 318 ? 19.891 22.281 25.062 1 94.19 318 ASP B C 1
ATOM 5426 O O . ASP B 1 318 ? 19.453 22.25 26.219 1 94.19 318 ASP B O 1
ATOM 5430 N N . GLY B 1 319 ? 19.312 21.656 24.094 1 95 319 GLY B N 1
ATOM 5431 C CA . GLY B 1 319 ? 18.203 20.75 24.344 1 95 319 GLY B CA 1
ATOM 5432 C C . GLY B 1 319 ? 16.875 21.453 24.531 1 95 319 GLY B C 1
ATOM 5433 O O . GLY B 1 319 ? 15.953 20.891 25.125 1 95 319 GLY B O 1
ATOM 5434 N N . GLN B 1 320 ? 16.875 22.656 24.094 1 95.88 320 GLN B N 1
ATOM 5435 C CA . GLN B 1 320 ? 15.656 23.453 24.188 1 95.88 320 GLN B CA 1
ATOM 5436 C C . GLN B 1 320 ? 15.203 23.938 22.812 1 95.88 320 GLN B C 1
ATOM 5438 O O . GLN B 1 320 ? 16.016 24.016 21.875 1 95.88 320 GLN B O 1
ATOM 5443 N N . LYS B 1 321 ? 13.906 24.203 22.703 1 97 321 LYS B N 1
ATOM 5444 C CA . LYS B 1 321 ? 13.391 24.812 21.484 1 97 321 LYS B CA 1
ATOM 5445 C C . LYS B 1 321 ? 14.055 26.156 21.203 1 97 321 LYS B C 1
ATOM 5447 O O . LYS B 1 321 ? 14.188 26.984 22.109 1 97 321 LYS B O 1
ATOM 5452 N N . GLY B 1 322 ? 14.461 26.391 20.016 1 96.81 322 GLY B N 1
ATOM 5453 C CA . GLY B 1 322 ? 15.148 27.625 19.656 1 96.81 322 GLY B CA 1
ATOM 5454 C C . GLY B 1 322 ? 14.203 28.734 19.219 1 96.81 322 GLY B C 1
ATOM 5455 O O . GLY B 1 322 ? 13.016 28.484 18.969 1 96.81 322 GLY B O 1
ATOM 5456 N N . PRO B 1 323 ? 14.75 29.891 19.141 1 97.5 323 PRO B N 1
ATOM 5457 C CA . PRO B 1 323 ? 13.922 31.062 18.828 1 97.5 323 PRO B CA 1
ATOM 5458 C C . PRO B 1 323 ? 13.367 31.016 17.406 1 97.5 323 PRO B C 1
ATOM 5460 O O . PRO B 1 323 ? 12.273 31.516 17.156 1 97.5 323 PRO B O 1
ATOM 5463 N N . ILE B 1 324 ? 14.148 30.5 16.484 1 98.19 324 ILE B N 1
ATOM 5464 C CA . ILE B 1 324 ? 13.68 30.469 15.102 1 98.19 324 ILE B CA 1
ATOM 5465 C C . ILE B 1 324 ? 12.477 29.531 14.992 1 98.19 324 ILE B C 1
ATOM 5467 O O . ILE B 1 324 ? 11.477 29.875 14.344 1 98.19 324 ILE B O 1
ATOM 5471 N N . CYS B 1 325 ? 12.562 28.359 15.57 1 98.19 325 CYS B N 1
ATOM 5472 C CA . CYS B 1 325 ? 11.422 27.453 15.594 1 98.19 325 CYS B CA 1
ATOM 5473 C C . CYS B 1 325 ? 10.195 28.125 16.203 1 98.19 325 CYS B C 1
ATOM 5475 O O . CYS B 1 325 ? 9.086 27.984 15.664 1 98.19 325 CYS B O 1
ATOM 5477 N N . GLN B 1 326 ? 10.406 28.859 17.281 1 97.56 326 GLN B N 1
ATOM 5478 C CA . GLN B 1 326 ? 9.305 29.562 17.922 1 97.56 326 GLN B CA 1
ATOM 5479 C C . GLN B 1 326 ? 8.68 30.594 16.984 1 97.56 326 GLN B C 1
ATOM 5481 O O . GLN B 1 326 ? 7.457 30.703 16.906 1 97.56 326 GLN B O 1
ATOM 5486 N N . MET B 1 327 ? 9.516 31.344 16.312 1 97.75 327 MET B N 1
ATOM 5487 C CA . MET B 1 327 ? 9.023 32.344 15.367 1 97.75 327 MET B CA 1
ATOM 5488 C C . MET B 1 327 ? 8.195 31.688 14.266 1 97.75 327 MET B C 1
ATOM 5490 O O . MET B 1 327 ? 7.133 32.188 13.898 1 97.75 327 MET B O 1
ATOM 5494 N N . ILE B 1 328 ? 8.648 30.547 13.766 1 97.62 328 ILE B N 1
ATOM 5495 C CA . ILE B 1 328 ? 7.953 29.844 12.695 1 97.62 328 ILE B CA 1
ATOM 5496 C C . ILE B 1 328 ? 6.625 29.312 13.219 1 97.62 328 ILE B C 1
ATOM 5498 O O . ILE B 1 328 ? 5.598 29.406 12.539 1 97.62 328 ILE B O 1
ATOM 5502 N N . GLN B 1 329 ? 6.625 28.734 14.406 1 95.88 329 GLN B N 1
ATOM 5503 C CA . GLN B 1 329 ? 5.402 28.234 15.023 1 95.88 329 GLN B CA 1
ATOM 5504 C C . GLN B 1 329 ? 4.359 29.328 15.172 1 95.88 329 GLN B C 1
ATOM 5506 O O . GLN B 1 329 ? 3.193 29.141 14.82 1 95.88 329 GLN B O 1
ATOM 5511 N N . ASP B 1 330 ? 4.781 30.453 15.695 1 94.75 330 ASP B N 1
ATOM 5512 C CA . ASP B 1 330 ? 3.877 31.578 15.914 1 94.75 330 ASP B CA 1
ATOM 5513 C C . ASP B 1 330 ? 3.307 32.094 14.594 1 94.75 330 ASP B C 1
ATOM 5515 O O . ASP B 1 330 ? 2.105 32.344 14.492 1 94.75 330 ASP B O 1
ATOM 5519 N N . TRP B 1 331 ? 4.184 32.219 13.688 1 94.25 331 TRP B N 1
ATOM 5520 C CA . TRP B 1 331 ? 3.764 32.688 12.367 1 94.25 331 TRP B CA 1
ATOM 5521 C C . TRP B 1 331 ? 2.756 31.734 11.75 1 94.25 331 TRP B C 1
ATOM 5523 O O . TRP B 1 331 ? 1.71 32.156 11.25 1 94.25 331 TRP B O 1
ATOM 5533 N N . PHE B 1 332 ? 3.09 30.469 11.789 1 91.12 332 PHE B N 1
ATOM 5534 C CA . PHE B 1 332 ? 2.258 29.453 11.164 1 91.12 332 PHE B CA 1
ATOM 5535 C C . PHE B 1 332 ? 0.88 29.406 11.812 1 91.12 332 PHE B C 1
ATOM 5537 O O . PHE B 1 332 ? -0.132 29.266 11.125 1 91.12 332 PHE B O 1
ATOM 5544 N N . LYS B 1 333 ? 0.815 29.484 13.078 1 85.5 333 LYS B N 1
ATOM 5545 C CA . LYS B 1 333 ? -0.438 29.516 13.828 1 85.5 333 LYS B CA 1
ATOM 5546 C C . LYS B 1 333 ? -1.322 30.672 13.391 1 85.5 333 LYS B C 1
ATOM 5548 O O . LYS B 1 333 ? -2.543 30.531 13.305 1 85.5 333 LYS B O 1
ATOM 5553 N N . ASN B 1 334 ? -0.733 31.75 13.164 1 83.75 334 ASN B N 1
ATOM 5554 C CA . ASN B 1 334 ? -1.477 32.938 12.773 1 83.75 334 ASN B CA 1
ATOM 5555 C C . ASN B 1 334 ? -1.998 32.844 11.344 1 83.75 334 ASN B C 1
ATOM 5557 O O . ASN B 1 334 ? -3.039 33.406 11.008 1 83.75 334 ASN B O 1
ATOM 5561 N N . GLN B 1 335 ? -1.269 32.156 10.484 1 80.19 335 GLN B N 1
ATOM 5562 C CA . GLN B 1 335 ? -1.712 31.938 9.117 1 80.19 335 GLN B CA 1
ATOM 5563 C C . GLN B 1 335 ? -2.984 31.094 9.07 1 80.19 335 GLN B C 1
ATOM 5565 O O . GLN B 1 335 ? -3.855 31.328 8.227 1 80.19 335 GLN B O 1
ATOM 5570 N N . LYS B 1 336 ? -3.072 30.172 9.859 1 66.69 336 LYS B N 1
ATOM 5571 C CA . LYS B 1 336 ? -4.23 29.281 9.922 1 66.69 336 LYS B CA 1
ATOM 5572 C C . LYS B 1 336 ? -5.484 30.047 10.344 1 66.69 336 LYS B C 1
ATOM 5574 O O . LYS B 1 336 ? -6.598 29.688 9.961 1 66.69 336 LYS B O 1
ATOM 5579 N N . GLN B 1 337 ? -5.273 31.016 11.039 1 63.59 337 GLN B N 1
ATOM 5580 C CA . GLN B 1 337 ? -6.379 31.828 11.539 1 63.59 337 GLN B CA 1
ATOM 5581 C C . GLN B 1 337 ? -6.855 32.812 10.492 1 63.59 337 GLN B C 1
ATOM 5583 O O . GLN B 1 337 ? -8.047 33.125 10.414 1 63.59 337 GLN B O 1
ATOM 5588 N N . ASP B 1 338 ? -5.953 33.25 9.742 1 57.56 338 ASP B N 1
ATOM 5589 C CA . ASP B 1 338 ? -6.316 34.375 8.898 1 57.56 338 ASP B CA 1
ATOM 5590 C C . ASP B 1 338 ? -6.535 33.938 7.453 1 57.56 338 ASP B C 1
ATOM 5592 O O . ASP B 1 338 ? -7.32 34.562 6.723 1 57.56 338 ASP B O 1
ATOM 5596 N N . LEU B 1 339 ? -5.844 32.844 7.02 1 58.25 339 LEU B N 1
ATOM 5597 C CA . LEU B 1 339 ? -5.742 32.75 5.566 1 58.25 339 LEU B CA 1
ATOM 5598 C C . LEU B 1 339 ? -6.203 31.359 5.094 1 58.25 339 LEU B C 1
ATOM 5600 O O . LEU B 1 339 ? -5.762 30.891 4.047 1 58.25 339 LEU B O 1
ATOM 5604 N N . GLY B 1 340 ? -7.219 30.844 5.699 1 60.75 340 GLY B N 1
ATOM 5605 C CA . GLY B 1 340 ? -7.66 29.688 4.926 1 60.75 340 GLY B CA 1
ATOM 5606 C C . GLY B 1 340 ? -8.164 30.062 3.543 1 60.75 340 GLY B C 1
ATOM 5607 O O . GLY B 1 340 ? -8.617 31.188 3.322 1 60.75 340 GLY B O 1
ATOM 5608 N N . ASP B 1 341 ? -7.836 29.203 2.598 1 72.69 341 ASP B N 1
ATOM 5609 C CA . ASP B 1 341 ? -8.016 29.547 1.191 1 72.69 341 ASP B CA 1
ATOM 5610 C C . ASP B 1 341 ? -9.484 29.438 0.784 1 72.69 341 ASP B C 1
ATOM 5612 O O . ASP B 1 341 ? -10 30.312 0.074 1 72.69 341 ASP B O 1
ATOM 5616 N N . GLU B 1 342 ? -10.102 28.406 1.305 1 84.25 342 GLU B N 1
ATOM 5617 C CA . GLU B 1 342 ? -11.469 28.188 0.839 1 84.25 342 GLU B CA 1
ATOM 5618 C C . GLU B 1 342 ? -12.414 27.953 2.01 1 84.25 342 GLU B C 1
ATOM 5620 O O . GLU B 1 342 ? -12.156 27.109 2.865 1 84.25 342 GLU B O 1
ATOM 5625 N N . LEU B 1 343 ? -13.523 28.656 1.981 1 88 343 LEU B N 1
ATOM 5626 C CA . LEU B 1 343 ? -14.5 28.594 3.066 1 88 343 LEU B CA 1
ATOM 5627 C C . LEU B 1 343 ? -15.484 27.453 2.844 1 88 343 LEU B C 1
ATOM 5629 O O . LEU B 1 343 ? -16 27.266 1.735 1 88 343 LEU B O 1
ATOM 5633 N N . VAL B 1 344 ? -15.703 26.688 3.904 1 90.69 344 VAL B N 1
ATOM 5634 C CA . VAL B 1 344 ? -16.703 25.625 3.895 1 90.69 344 VAL B CA 1
ATOM 5635 C C . VAL B 1 344 ? -18.094 26.234 4.047 1 90.69 344 VAL B C 1
ATOM 5637 O O . VAL B 1 344 ? -18.297 27.172 4.828 1 90.69 344 VAL B O 1
ATOM 5640 N N . ASP B 1 345 ? -19.078 25.703 3.279 1 89.06 345 ASP B N 1
ATOM 5641 C CA . ASP B 1 345 ? -20.453 26.156 3.428 1 89.06 345 ASP B CA 1
ATOM 5642 C C . ASP B 1 345 ? -21.047 25.656 4.746 1 89.06 345 ASP B C 1
ATOM 5644 O O . ASP B 1 345 ? -21.375 24.484 4.887 1 89.06 345 ASP B O 1
ATOM 5648 N N . VAL B 1 346 ? -21.156 26.547 5.656 1 87.38 346 VAL B N 1
ATOM 5649 C CA . VAL B 1 346 ? -21.734 26.203 6.945 1 87.38 346 VAL B CA 1
ATOM 5650 C C . VAL B 1 346 ? -23.062 26.953 7.133 1 87.38 346 VAL B C 1
ATOM 5652 O O . VAL B 1 346 ? -23.391 27.359 8.242 1 87.38 346 VAL B O 1
ATOM 5655 N N . SER B 1 347 ? -23.797 27.234 6.102 1 88.25 347 SER B N 1
ATOM 5656 C CA . SER B 1 347 ? -25.031 28 6.129 1 88.25 347 SER B CA 1
ATOM 5657 C C . SER B 1 347 ? -26.078 27.328 7.02 1 88.25 347 SER B C 1
ATOM 5659 O O . SER B 1 347 ? -27.062 27.969 7.414 1 88.25 347 SER B O 1
ATOM 5661 N N . PHE B 1 348 ? -25.812 26.062 7.301 1 84.75 348 PHE B N 1
ATOM 5662 C CA . PHE B 1 348 ? -26.734 25.359 8.195 1 84.75 348 PHE B CA 1
ATOM 5663 C C . PHE B 1 348 ? -26.703 25.984 9.586 1 84.75 348 PHE B C 1
ATOM 5665 O O . PHE B 1 348 ? -27.594 25.719 10.406 1 84.75 348 PHE B O 1
ATOM 5672 N N . LEU B 1 349 ? -25.672 26.734 9.914 1 80.81 349 LEU B N 1
ATOM 5673 C CA . LEU B 1 349 ? -25.562 27.422 11.203 1 80.81 349 LEU B CA 1
ATOM 5674 C C . LEU B 1 349 ? -26.469 28.641 11.242 1 80.81 349 LEU B C 1
ATOM 5676 O O . LEU B 1 349 ? -26.734 29.188 12.312 1 80.81 349 LEU B O 1
ATOM 5680 N N . LYS B 1 350 ? -26.859 29.375 10.133 1 71.69 350 LYS B N 1
ATOM 5681 C CA . LYS B 1 350 ? -27.688 30.578 10.102 1 71.69 350 LYS B CA 1
ATOM 5682 C C . LYS B 1 350 ? -29.078 30.312 10.672 1 71.69 350 LYS B C 1
ATOM 5684 O O . LYS B 1 350 ? -29.672 29.266 10.398 1 71.69 350 LYS B O 1
ATOM 5689 N N . ASN B 1 351 ? -29.406 30.844 11.805 1 57.62 351 ASN B N 1
ATOM 5690 C CA . ASN B 1 351 ? -30.672 30.906 12.539 1 57.62 351 ASN B CA 1
ATOM 5691 C C . ASN B 1 351 ? -31.812 31.359 11.648 1 57.62 351 ASN B C 1
ATOM 5693 O O . ASN B 1 351 ? -31.672 32.312 10.875 1 57.62 351 ASN B O 1
ATOM 5697 N N . GLU B 1 352 ? -32.688 30.391 11.211 1 47.28 352 GLU B N 1
ATOM 5698 C CA . GLU B 1 352 ? -33.969 30.938 10.742 1 47.28 352 GLU B CA 1
ATOM 5699 C C . GLU B 1 352 ? -34.594 31.859 11.789 1 47.28 352 GLU B C 1
ATOM 5701 O O . GLU B 1 352 ? -34.875 31.453 12.914 1 47.28 352 GLU B O 1
ATOM 5706 N N . LYS B 1 353 ? -34.281 33.031 12.016 1 42.12 353 LYS B N 1
ATOM 5707 C CA . LYS B 1 353 ? -35.156 33.969 12.672 1 42.12 353 LYS B CA 1
ATOM 5708 C C . LYS B 1 353 ? -36.562 33.906 12.102 1 42.12 353 LYS B C 1
ATOM 5710 O O . LYS B 1 353 ? -36.906 34.562 11.109 1 42.12 353 LYS B O 1
ATOM 5715 N N . ASN B 1 354 ? -37.125 32.812 11.516 1 37.47 354 ASN B N 1
ATOM 5716 C CA . ASN B 1 354 ? -38.531 33.031 11.234 1 37.47 354 ASN B CA 1
ATOM 5717 C C . ASN B 1 354 ? -39.312 33.469 12.484 1 37.47 354 ASN B C 1
ATOM 5719 O O . ASN B 1 354 ? -40.094 34.406 12.453 1 37.47 354 ASN B O 1
ATOM 5723 N N . ASN B 1 355 ? -39.781 32.562 13.477 1 31.39 355 ASN B N 1
ATOM 5724 C CA . ASN B 1 355 ? -40.906 33.062 14.266 1 31.39 355 ASN B CA 1
ATOM 5725 C C . ASN B 1 355 ? -40.438 34.062 15.312 1 31.39 355 ASN B C 1
ATOM 5727 O O . ASN B 1 355 ? -39.438 33.844 16 1 31.39 355 ASN B O 1
#

Foldseek 3Di:
DPPQQQADDPDPDDDDDPVRVLVCLLVPQQDDPFFWAWKDKPVVGDIDGRRSPNDDDCQFLCNQQVQKDKFKFKAALNHTDPLVVRLVVRCVVCVVLVADDLDDSVVVVVVVSVRSVNRLVVVCVVVVNPPSRGFMKMKMKMKTLAGDHNDLESPPHRIMIMMIITGDDDDVVCVPVPDDDDDDDCCDDVNFCVQQDPDSNLSVQSSQQHVQVVVVHGFHWDADPVQWTAQGSAWFKWFAWPVQEIEGADSRRHHDAPQVVVLVVCCVPPVCVVPNHVYYDHHTDHPVCCLVITQWMWTGHDLDIGTDQDDDPGGRHPSDHDPSSVVSNVVSVVCVVPPDPDDDPSCSSDRPPPD/DPPQQQADDPDPDDDDDPVRVLVCLLVPQQDDPFFWAWKDKPVVGDIDGRRSPNDDDCQFLCNQQVQKDKFKFKAALNHTDPLVVRLVVRCVVCVVLVADDLDDSVVVVVVVSVRSVNRLVVVCVVVVNPPSRGFMKMKMKMKTLAGDHNDLESPPHRIMIMMIMTGDDDDVVCVPVPDDDDDDDCCDPVNFCVQQDPDSNLSVQSSQQHVQVVVVHGFHWDADPVQWTAQGSAWFKWFQWPVQEIEGADSRRHHDAPQVVVLVVCCVPPVCVVPNHVYYDHHTDHPVCCLVITQWMWTGHDLDIGTDQDDDPGGRHPSDHDPSSVVSNVVSVVCVVPPDPDDDPSCSSDRPPPD

Sequence (710 aa):
MENFKVGQYPGKTKVATKEEIIEKLEQTYRKKNIQMLGFYSSDLDCIIDDPAFMLVPIDERMLNRSHGVFDSMAITKFRFFRLTQHLQRFENSAKKVGIQMPMSIDQIKEIMMDLASFSYKKLYEQNNQADLEGTVLNIRIWLSSGRGDFGIYSNDKKPIFYACTFIPTTPYDKLKEGVKEFTVNLGQHEIENIQQAKSISYLENAIIANASKSKGGYLGIKVDENGFLLEASIASIGMVLKNKEFVSPPADKIIEGTTLKKCMQYIEKELIPQGYIKAAERRYFDLQYVHENVQEFILFGGDKIIPVLQLNDKQINDGQKGPICQMIQDWFKNQKQDLGDELVDVSFLKNEKNNMENFKVGQYPGKTKVATKEEIIEKLEQTYRKKNIQMLGFYSSDLDCIIDDPAFMLVPIDERMLNRSHGVFDSMAITKFRFFRLTQHLQRFENSAKKVGIQMPMSIDQIKEIMMDLASFSYKKLYEQNNQADLEGTVLNIRIWLSSGRGDFGIYSNDKKPIFYACTFIPTTPYDKLKEGVKEFTVNLGQHEIENIQQAKSISYLENAIIANASKSKGGYLGIKVDENGFLLEASIASIGMVLKNKEFVSPPADKIIEGTTLKKCMQYIEKELIPQGYIKAAERRYFDLQYVHENVQEFILFGGDKIIPVLQLNDKQINDGQKGPICQMIQDWFKNQKQDLGDELVDVSFLKNEKNN

Radius of gyration: 27.59 Å; Cα contacts (8 Å, |Δi|>4): 1548; chains: 2; bounding box: 70×86×58 Å

Organism: Tetrahymena thermophila (strain SB210) (NCBI:txid312017)

InterPro domains:
  IPR001544 Aminotransferase class IV [PF01063] (68-270)
  IPR036038 Aminotransferase-like, PLP-dependent enzymes [SSF56752] (48-335)
  IPR043131 Branched-chain-amino-acid aminotransferase-like, N-terminal [G3DSA:3.30.470.10] (47-175)
  IPR043132 Branched-chain-amino-acid aminotransferase-like, C-terminal [G3DSA:3.20.10.10] (178-337)
  IPR050571 Class-IV Pyridoxal-Phosphate-Dependent Aminotransferase [PTHR42743] (33-335)

Solvent-accessible surface area (backbone atoms only — not comparable to full-atom values): 36738 Å² total; per-residue (Å²): 128,84,80,73,63,74,46,64,77,82,47,84,70,48,73,52,51,72,69,53,46,54,50,42,33,49,69,52,42,50,63,55,77,46,56,60,46,29,30,36,35,63,80,69,63,35,34,39,58,54,52,37,68,38,58,40,54,66,40,26,28,24,47,60,25,10,36,28,29,42,49,72,44,48,26,38,66,54,12,29,51,51,49,68,62,50,51,50,50,42,53,50,20,26,54,49,67,70,39,66,76,80,61,54,71,67,57,53,50,50,52,50,38,27,47,52,27,45,35,54,51,50,47,38,70,70,52,76,66,51,70,62,55,74,40,58,37,31,41,39,37,36,41,28,36,16,56,33,47,90,68,68,66,45,88,88,36,62,40,37,47,35,38,38,31,32,47,71,87,74,65,63,63,38,51,74,72,28,39,42,33,24,74,38,50,55,84,37,81,89,42,46,47,45,56,38,23,51,47,22,58,27,36,68,32,32,47,37,17,42,55,14,38,74,74,66,26,53,41,13,32,36,24,49,94,88,49,31,50,58,29,34,48,76,25,38,46,37,33,32,30,74,84,30,33,36,40,24,44,54,59,78,75,28,56,75,44,68,43,44,54,52,50,50,49,47,39,63,69,44,34,32,78,71,62,73,27,74,47,76,49,67,46,82,49,35,66,66,56,46,75,73,37,42,47,36,38,37,37,25,30,78,94,42,58,31,32,39,22,26,51,60,94,40,64,33,63,90,49,54,80,42,70,66,62,50,52,50,43,55,51,51,57,51,43,58,72,71,53,39,68,44,76,45,65,57,68,26,69,54,67,77,79,71,131,128,83,81,73,65,72,45,64,77,81,49,84,69,47,73,52,49,72,69,53,46,56,50,42,34,49,68,53,42,51,62,54,77,46,56,60,44,31,29,36,34,64,82,68,62,34,34,39,59,53,52,38,67,41,60,41,55,67,39,28,27,24,48,60,26,11,36,28,28,42,48,72,41,48,26,36,66,53,11,30,51,52,49,68,62,51,51,50,49,41,53,50,21,27,55,50,66,70,38,68,75,80,62,52,72,66,58,51,49,50,52,50,38,26,49,51,28,44,36,54,51,52,48,38,71,71,51,77,66,51,70,61,56,75,42,58,37,30,41,39,38,38,40,29,36,16,57,33,47,89,68,66,66,45,88,89,36,61,40,38,47,36,36,37,33,31,47,71,87,75,66,61,65,38,49,72,71,29,39,42,32,25,75,39,49,55,82,35,79,91,41,46,47,44,55,37,23,51,48,21,57,29,36,67,32,30,48,37,18,40,56,12,38,75,75,66,24,53,42,13,32,39,27,50,95,87,47,30,50,58,30,35,46,78,26,37,45,38,33,33,30,72,83,28,33,34,41,24,43,54,55,77,75,28,55,71,46,69,43,44,52,52,50,49,49,48,39,62,70,46,34,33,78,71,63,73,26,74,46,77,46,68,47,81,47,35,66,68,56,45,74,73,38,43,46,36,38,36,37,25,29,78,96,44,58,30,34,39,24,26,51,61,93,41,63,34,63,86,49,54,80,41,70,65,60,49,52,51,44,55,51,52,57,50,43,58,73,71,54,41,68,42,77,45,65,58,68,26,70,54,66,76,79,69,132